Protein AF-A0A5B9QQ76-F1 (afdb_monomer_lite)

Sequence (681 aa):
MRKEQNERQLNRDRAEESALIALLTEAVGGPSPPDLSADILQQLQDTPAKDANSSDALPPYSATARTAAKPQRNMAAVLSLIAAIAAVVLVVVVLRQSPRSGDGPDVAHQDNQSAAAVDPAFQRSDEPSPIDLALADAAAAAQAAEAASLDSHTPPRPRPRSMGSAPFAASETAAPDTHNAVDVFAKPAAVEPQPAAMIAQQLQQQFDLAWQHLGVAPTDPVSDDEVAQRISQWLDMPVSAEQAGDSQAIARLLRQKQAGRQASQRLLAQLLGPAWRRIQAEPKQTLVQFVSSSFDEGRGFDALTQQLFFGSDGDAAAQASAAWLSALAGERSVPVTQQMGHALLDMDLACARCHDDPIDSQIRQQDFWALAAVFENGLQYSRNQSGEPLVQATRQADSPKGQFFELPDGRQRVALPAMPPAWLDLQPAGPSDAVSLRDLDSVTAQWQDNPRLARSLVNRVWTSVYGRPLTGAVSDPDAPPSEEHLVQLRDYLAAQTRAHDFDLAALFSWVLTAPPMHREVVLEPLSDRAAFASDEQLARAEFMHRTFAGYESAPEKLGFKGLLAMASRWNGGGTIESLPALAQPSASDVDYTPTNLPSDAERMENWLRASFPEKSAAPALPAQWLGSIDDFEQQARHLYYAAGYWKPSGKQMAAARELHASAGDPAIALKQLWWALRNSR

pLDDT: mean 73.0, std 22.73, range [27.25, 98.5]

InterPro domains:
  IPR011444 Domain of unknown function DUF1549 [PF07583] (246-377)
  IPR022655 Domain of unknown function DUF1553 [PF07587] (448-513)

Secondary structure (DSSP, 8-state):
-HHHHHHHHHHHHHHHHHHHHHHHHHHH-SS-----HHHHHHHHHHS------S--PPPPP--PPPPP-PPPP-HHHHHHHHHHHHHHHHHHHHTT-PPPP---------------------PPP----HHHHHHHHHHHHHHHHHTS------PPPPPPPPGGGSTT------------TTSSEEPPPPPPPPPHHHHHHHHHHHHHHHHHHTTPPPPPBPPHHHHHHHHHHHHTS---HHHHT-HHHHHHHHTSHHHHHHHHHHHHHHHHGGGTTTS-HHHHHHHHHHHHGGGSTT--HHHHHHHHHH--SSHHHHHHHHHHHHHHHTTSHHHHHHHHIIIII----SGGGTSS-SS-TT--HHHHHHHHHHHHHHEEEEE-TTS-EEEEE-PPPSSPPPEEEE-TTS-EEEE-S-B-GGGGT-EESSSS----B-SHHHHHHTTTT-HHHHHHHHHHHHHHHHSS-SS--TT-TTPPP--HHHHHHHHHHHHHHHHTTT-HHHHHHHHHTSGGGGBPBSS-TTSHHHHT--HHHHHHHHHHHHTTSSB--------HHHHHHHHHHHTT---TT---SS-------S------PPPHHHHHHHHHHHTS--TTS----SSGGGGG---HHHHHHHHHHHTT-SS--HHHHHHHHHHHHHHSSHHHHHHHHHHHHHHT-

Radius of gyration: 33.64 Å; chains: 1; bounding box: 95×108×81 Å

Organism: NCBI:txid980254

Foldseek 3Di:
DVVVVVVVVVVVVVVVVVVVVVVVCVVPPDDDDPDCVVVVVVVVVPDPDDDDDDDDDDDDDDDDDDDDDDDDDDVVVVVVVVVVVVVVVVVVVVVPPDDDDDDDYDDDDDDDDDDDDDDDDDDDDDDDDPVVVVVVVVVVVVVVVVPPPPDDDDPDDDDPDDPPPDPPPPDDDDDPPPPQLLPFWDFPDFDAFDDLVVLQVLLVVLLVVLCVVVVHAFFDFDQLQLLQVLVCVQQVHGGDSVQSQPLVSQLVSCLDLSSLLSLQLLLCCQLLPVLSVVQDDVLSVLSSVLSSCLSPPPRAVLVLLLLLCANDPDDSSQSNVQSNCLSQAVQALLSVLQSCCVRQQVHRLLVLCAAADPQDNVRHVLQSQLQSLQCRQQKDWDADPVRRITIHGDPGDPDRAWDWDAYPVGDIDTHAHFHDVVSQVIDGPDPDDDPTQRHPVSVSSCSFLTLSRLLSSLQSLLCSSLVGGLAHDLLALLAAPPTPSSVVSSSVSSSSCSSSNNRPSSSNSSSSSRPLSRRAQLDDLQDPCLLPPDPVSVVSNSNCSSSSSYGDDQDDADALVVLLQLLLVVLVHDDPPDDDDQDDDDDDDDDDDDDDDDDSSVSNSSNLVSPQQADPDDQDASHNVLVVPPDLLVSLQSLVVSLVNSDQDPVSSVSLVSLCVSRVDSSSSRVSSNSSSSSND

Structure (mmCIF, N/CA/C/O backbone):
data_AF-A0A5B9QQ76-F1
#
_entry.id   AF-A0A5B9QQ76-F1
#
loop_
_atom_site.group_PDB
_atom_site.id
_atom_site.type_symbol
_atom_site.label_atom_id
_atom_site.label_alt_id
_atom_site.label_comp_id
_atom_site.label_asym_id
_atom_site.label_entity_id
_atom_site.label_seq_id
_atom_site.pdbx_PDB_ins_code
_atom_site.Cartn_x
_atom_site.Cartn_y
_atom_site.Cartn_z
_atom_site.occupancy
_atom_site.B_iso_or_equiv
_atom_site.auth_seq_id
_atom_site.auth_comp_id
_atom_site.auth_asym_id
_atom_site.auth_atom_id
_atom_site.pdbx_PDB_model_num
ATOM 1 N N . MET A 1 1 ? 45.250 1.095 22.356 1.00 47.81 1 MET A N 1
ATOM 2 C CA . MET A 1 1 ? 44.818 1.108 20.938 1.00 47.81 1 MET A CA 1
ATOM 3 C C . MET A 1 1 ? 44.693 -0.275 20.296 1.00 47.81 1 MET A C 1
ATOM 5 O O . MET A 1 1 ? 43.566 -0.724 20.190 1.00 47.81 1 MET A O 1
ATOM 9 N N . ARG A 1 2 ? 45.758 -1.007 19.908 1.00 35.50 2 ARG A N 1
ATOM 10 C CA . ARG A 1 2 ? 45.590 -2.351 19.279 1.00 35.50 2 ARG A CA 1
ATOM 11 C C . ARG A 1 2 ? 44.968 -3.412 20.203 1.00 35.50 2 ARG A C 1
ATOM 13 O O . ARG A 1 2 ? 44.222 -4.262 19.742 1.00 35.50 2 ARG A O 1
ATOM 20 N N . LYS A 1 3 ? 45.254 -3.340 21.507 1.00 36.97 3 LYS A N 1
ATOM 21 C CA . LYS A 1 3 ? 44.698 -4.257 22.514 1.00 36.97 3 LYS A CA 1
ATOM 22 C C . LYS A 1 3 ? 43.208 -3.985 22.788 1.00 36.97 3 LYS A C 1
ATOM 24 O O . LYS A 1 3 ? 42.422 -4.916 22.797 1.00 36.97 3 LYS A O 1
ATOM 29 N N . GLU A 1 4 ? 42.820 -2.709 22.850 1.00 42.97 4 GLU A N 1
ATOM 30 C CA . GLU A 1 4 ? 41.412 -2.282 22.967 1.00 42.97 4 GLU A CA 1
ATOM 31 C C . GLU A 1 4 ? 40.586 -2.580 21.710 1.00 42.97 4 GLU A C 1
ATOM 33 O O . GLU A 1 4 ? 39.401 -2.866 21.820 1.00 42.97 4 GLU A O 1
ATOM 38 N N . GLN A 1 5 ? 41.180 -2.519 20.511 1.00 41.69 5 GLN A N 1
ATOM 39 C CA . GLN A 1 5 ? 40.486 -2.925 19.283 1.00 41.69 5 GLN A CA 1
ATOM 40 C C . GLN A 1 5 ? 40.216 -4.432 19.263 1.00 41.69 5 GLN A C 1
ATOM 42 O O . GLN A 1 5 ? 39.102 -4.829 18.943 1.00 41.69 5 GLN A O 1
ATOM 47 N N . ASN A 1 6 ? 41.183 -5.253 19.685 1.00 38.41 6 ASN A N 1
ATOM 48 C CA . ASN A 1 6 ? 40.977 -6.696 19.797 1.00 38.41 6 ASN A CA 1
ATOM 49 C C . ASN A 1 6 ? 39.953 -7.051 20.885 1.00 38.41 6 ASN A C 1
ATOM 51 O O . ASN A 1 6 ? 39.127 -7.923 20.661 1.00 38.41 6 ASN A O 1
ATOM 55 N N . GLU A 1 7 ? 39.958 -6.363 22.030 1.00 39.44 7 GLU A N 1
ATOM 56 C CA . GLU A 1 7 ? 38.966 -6.578 23.098 1.00 39.44 7 GLU A CA 1
ATOM 57 C C . GLU A 1 7 ? 37.549 -6.154 22.675 1.00 39.44 7 GLU A C 1
ATOM 59 O O . GLU A 1 7 ? 36.583 -6.839 23.003 1.00 39.44 7 GLU A O 1
ATOM 64 N N . ARG A 1 8 ? 37.406 -5.078 21.886 1.00 43.50 8 ARG A N 1
ATOM 65 C CA . ARG A 1 8 ? 36.111 -4.682 21.300 1.00 43.50 8 ARG A CA 1
ATOM 66 C C . ARG A 1 8 ? 35.610 -5.673 20.254 1.00 43.50 8 ARG A C 1
ATOM 68 O O . ARG A 1 8 ? 34.409 -5.898 20.182 1.00 43.50 8 ARG A O 1
ATOM 75 N N . GLN A 1 9 ? 36.510 -6.261 19.472 1.00 42.50 9 GLN A N 1
ATOM 76 C CA . GLN A 1 9 ? 36.158 -7.250 18.456 1.00 42.50 9 GLN A CA 1
ATOM 77 C C . GLN A 1 9 ? 35.769 -8.593 19.099 1.00 42.50 9 GLN A C 1
ATOM 79 O O . GLN A 1 9 ? 34.710 -9.119 18.797 1.00 42.50 9 GLN A O 1
ATOM 84 N N . LEU A 1 10 ? 36.514 -9.051 20.111 1.00 37.16 10 LEU A N 1
ATOM 85 C CA . LEU A 1 10 ? 36.170 -10.234 20.917 1.00 37.16 10 LEU A CA 1
ATOM 86 C C . LEU A 1 10 ? 34.841 -10.095 21.680 1.00 37.16 10 LEU A C 1
ATOM 88 O O . LEU A 1 10 ? 34.114 -11.074 21.833 1.00 37.16 10 LEU A O 1
ATOM 92 N N . ASN A 1 11 ? 34.515 -8.896 22.173 1.00 42.38 11 ASN A N 1
ATOM 93 C CA . ASN A 1 11 ? 33.225 -8.647 22.824 1.00 42.38 11 ASN A CA 1
ATOM 94 C C . ASN A 1 11 ? 32.063 -8.596 21.827 1.00 42.38 11 ASN A C 1
ATOM 96 O O . ASN A 1 11 ? 30.947 -8.961 22.188 1.00 42.38 11 ASN A O 1
ATOM 100 N N . ARG A 1 12 ? 32.323 -8.166 20.588 1.00 45.91 12 ARG A N 1
ATOM 101 C CA . ARG A 1 12 ? 31.336 -8.165 19.509 1.00 45.91 12 ARG A CA 1
ATOM 102 C C . ARG A 1 12 ? 31.037 -9.586 19.034 1.00 45.91 12 ARG A C 1
ATOM 104 O O . ARG A 1 12 ? 29.871 -9.951 18.982 1.00 45.91 12 ARG A O 1
ATOM 111 N N . ASP A 1 13 ? 32.066 -10.405 18.837 1.00 50.09 13 ASP A N 1
ATOM 112 C CA . ASP A 1 13 ? 31.903 -11.804 18.424 1.00 50.09 13 ASP A CA 1
ATOM 113 C C . ASP A 1 13 ? 31.118 -12.613 19.479 1.00 50.09 13 ASP A C 1
ATOM 115 O O . ASP A 1 13 ? 30.233 -13.391 19.136 1.00 50.09 13 ASP A O 1
ATOM 119 N N . ARG A 1 14 ? 31.343 -12.359 20.780 1.00 45.38 14 ARG A N 1
ATOM 120 C CA . ARG A 1 14 ? 30.547 -12.969 21.869 1.00 45.38 14 ARG A CA 1
ATOM 121 C C . ARG A 1 14 ? 29.094 -12.497 21.920 1.00 45.38 14 ARG A C 1
ATOM 123 O O . ARG A 1 14 ? 28.225 -13.263 22.336 1.00 45.38 14 ARG A O 1
ATOM 130 N N . ALA A 1 15 ? 28.830 -11.241 21.566 1.00 42.75 15 ALA A N 1
ATOM 131 C CA . ALA A 1 15 ? 27.473 -10.702 21.518 1.00 42.75 15 ALA A CA 1
ATOM 132 C C . ALA A 1 15 ? 26.695 -11.272 20.322 1.00 42.75 15 ALA A C 1
ATOM 134 O O . ALA A 1 15 ? 25.531 -11.634 20.474 1.00 42.75 15 ALA A O 1
ATOM 135 N N . GLU A 1 16 ? 27.357 -11.428 19.172 1.00 47.59 16 GLU A N 1
ATOM 136 C CA . GLU A 1 16 ? 26.807 -12.067 17.971 1.00 47.59 16 GLU A CA 1
ATOM 137 C C . GLU A 1 16 ? 26.539 -13.569 18.210 1.00 47.59 16 GLU A C 1
ATOM 139 O O . GLU A 1 16 ? 25.467 -14.067 17.872 1.00 47.59 16 GLU A O 1
ATOM 144 N N . GLU A 1 17 ? 27.444 -14.274 18.900 1.00 48.31 17 GLU A N 1
ATOM 145 C CA . GLU A 1 17 ? 27.259 -15.677 19.306 1.00 48.31 17 GLU A CA 1
ATOM 146 C C . GLU A 1 17 ? 26.104 -15.844 20.312 1.00 48.31 17 GLU A C 1
ATOM 148 O O . GLU A 1 17 ? 25.284 -16.752 20.184 1.00 48.31 17 GLU A O 1
ATOM 153 N N . SER A 1 18 ? 25.966 -14.920 21.269 1.00 49.34 18 SER A N 1
ATOM 154 C CA . SER A 1 18 ? 24.855 -14.931 22.234 1.00 49.34 18 SER A CA 1
ATOM 155 C C . SER A 1 18 ? 23.502 -14.632 21.572 1.00 49.34 18 SER A C 1
ATOM 157 O O . SER A 1 18 ? 22.494 -15.232 21.945 1.00 49.34 18 SER A O 1
ATOM 159 N N . ALA A 1 19 ? 23.475 -13.743 20.573 1.00 44.09 19 ALA A N 1
ATOM 160 C CA . ALA A 1 19 ? 22.280 -13.434 19.788 1.00 44.09 19 ALA A CA 1
ATOM 161 C C . ALA A 1 19 ? 21.855 -14.617 18.902 1.00 44.09 19 ALA A C 1
ATOM 163 O O . ALA A 1 19 ? 20.668 -14.920 18.815 1.00 44.09 19 ALA A O 1
ATOM 164 N N . LEU A 1 20 ? 22.817 -15.335 18.312 1.00 50.97 20 LEU A N 1
ATOM 165 C CA . LEU A 1 20 ? 22.553 -16.552 17.545 1.00 50.97 20 LEU A CA 1
ATOM 166 C C . LEU A 1 20 ? 21.995 -17.677 18.433 1.00 50.97 20 LEU A C 1
ATOM 168 O O . LEU A 1 20 ? 21.050 -18.357 18.043 1.00 50.97 20 LEU A O 1
ATOM 172 N N . ILE A 1 21 ? 22.530 -17.849 19.646 1.00 52.12 21 ILE A N 1
ATOM 173 C CA . ILE A 1 21 ? 22.033 -18.841 20.612 1.00 52.12 21 ILE A CA 1
ATOM 174 C C . ILE A 1 21 ? 20.613 -18.492 21.086 1.00 52.12 21 ILE A C 1
ATOM 176 O O . ILE A 1 21 ? 19.772 -19.387 21.194 1.00 52.12 21 ILE A O 1
ATOM 180 N N . ALA A 1 22 ? 20.313 -17.212 21.326 1.00 46.44 22 ALA A N 1
ATOM 181 C CA . ALA A 1 22 ? 18.967 -16.757 21.675 1.00 46.44 22 ALA A CA 1
ATOM 182 C C . ALA A 1 22 ? 17.964 -17.006 20.532 1.00 46.44 22 ALA A C 1
ATOM 184 O O . ALA A 1 22 ? 16.912 -17.593 20.771 1.00 46.44 22 ALA A O 1
ATOM 185 N N . LEU A 1 23 ? 18.344 -16.681 19.290 1.00 45.97 23 LEU A N 1
ATOM 186 C CA . LEU A 1 23 ? 17.549 -16.927 18.081 1.00 45.97 23 LEU A CA 1
ATOM 187 C C . LEU A 1 23 ? 17.249 -18.424 17.877 1.00 45.97 23 LEU A C 1
ATOM 189 O O . LEU A 1 23 ? 16.120 -18.804 17.576 1.00 45.97 23 LEU A O 1
ATOM 193 N N . LEU A 1 24 ? 18.244 -19.294 18.081 1.00 46.00 24 LEU A N 1
ATOM 194 C CA . LEU A 1 24 ? 18.082 -20.749 17.961 1.00 46.00 24 LEU A CA 1
ATOM 195 C C . LEU A 1 24 ? 17.225 -21.346 19.087 1.00 46.00 24 LEU A C 1
ATOM 197 O O . LEU A 1 24 ? 16.522 -22.331 18.871 1.00 46.00 24 LEU A O 1
ATOM 201 N N . THR A 1 25 ? 17.265 -20.748 20.278 1.00 48.12 25 THR A N 1
ATOM 202 C CA . THR A 1 25 ? 16.443 -21.167 21.424 1.00 48.12 25 THR A CA 1
ATOM 203 C C . THR A 1 25 ? 14.978 -20.756 21.239 1.00 48.12 25 THR A C 1
ATOM 205 O O . THR A 1 25 ? 14.072 -21.496 21.621 1.00 48.12 25 THR A O 1
ATOM 208 N N . GLU A 1 26 ? 14.739 -19.604 20.612 1.00 43.00 26 GLU A N 1
ATOM 209 C CA . GLU A 1 26 ? 13.407 -19.059 20.336 1.00 43.00 26 GLU A CA 1
ATOM 210 C C . GLU A 1 26 ? 12.723 -19.750 19.143 1.00 43.00 26 GLU A C 1
ATOM 212 O O . GLU A 1 26 ? 11.534 -20.056 19.208 1.00 43.00 26 GLU A O 1
ATOM 217 N N . ALA A 1 27 ? 13.476 -20.102 18.095 1.00 47.38 27 ALA A N 1
ATOM 218 C CA . ALA A 1 27 ? 12.934 -20.732 16.888 1.00 47.38 27 ALA A CA 1
ATOM 219 C C . ALA A 1 27 ? 12.437 -22.182 17.076 1.00 47.38 27 ALA A C 1
ATOM 221 O O . ALA A 1 27 ? 11.701 -22.684 16.227 1.00 47.38 27 ALA A O 1
ATOM 222 N N . VAL A 1 28 ? 12.840 -22.878 18.149 1.00 47.00 28 VAL A N 1
ATOM 223 C CA . VAL A 1 28 ? 12.596 -24.331 18.311 1.00 47.00 28 VAL A CA 1
ATOM 224 C C . VAL A 1 28 ? 11.651 -24.678 19.474 1.00 47.00 28 VAL A C 1
ATOM 226 O O . VAL A 1 28 ? 11.235 -25.826 19.589 1.00 47.00 28 VAL A O 1
ATOM 229 N N . GLY A 1 29 ? 11.236 -23.710 20.300 1.00 46.31 29 GLY A N 1
ATOM 230 C CA . GLY A 1 29 ? 10.106 -23.863 21.233 1.00 46.31 29 GLY A CA 1
ATOM 231 C C . GLY A 1 29 ? 10.110 -25.139 22.098 1.00 46.31 29 GLY A C 1
ATOM 232 O O . GLY A 1 29 ? 9.229 -25.983 21.962 1.00 46.31 29 GLY A O 1
ATOM 233 N N . GLY A 1 30 ? 11.075 -25.291 23.011 1.00 49.66 30 GLY A N 1
ATOM 234 C CA . GLY A 1 30 ? 11.144 -26.414 23.963 1.00 49.66 30 GLY A CA 1
ATOM 235 C C . GLY A 1 30 ? 12.533 -26.569 24.599 1.00 49.66 30 GLY A C 1
ATOM 236 O O . GLY A 1 30 ? 13.471 -25.945 24.106 1.00 49.66 30 GLY A O 1
ATOM 237 N N . PRO A 1 31 ? 12.700 -27.343 25.702 1.00 46.16 31 PRO A N 1
ATOM 238 C CA . PRO A 1 31 ? 13.987 -27.458 26.389 1.00 46.16 31 PRO A CA 1
ATOM 239 C C . PRO A 1 31 ? 15.041 -27.956 25.402 1.00 46.16 31 PRO A C 1
ATOM 241 O O . PRO A 1 31 ? 14.764 -28.870 24.626 1.00 46.16 31 PRO A O 1
ATOM 244 N N . SER A 1 32 ? 16.209 -27.308 25.425 1.00 49.50 32 SER A N 1
ATOM 245 C CA . SER A 1 32 ? 17.285 -27.457 24.444 1.00 49.50 32 SER A CA 1
ATOM 246 C C . SER A 1 32 ? 17.443 -28.906 23.962 1.00 49.50 32 SER A C 1
ATOM 248 O O . SER A 1 32 ? 17.581 -29.801 24.804 1.00 49.50 32 SER A O 1
ATOM 250 N N . PRO A 1 33 ? 17.442 -29.168 22.639 1.00 44.06 33 PRO A N 1
ATOM 251 C CA . PRO A 1 33 ? 17.779 -30.492 22.137 1.00 44.06 33 PRO A CA 1
ATOM 252 C C . PRO A 1 33 ? 19.185 -30.877 22.630 1.00 44.06 33 PRO A C 1
ATOM 254 O O . PRO A 1 33 ? 20.026 -29.990 22.816 1.00 44.06 33 PRO A O 1
ATOM 257 N N . PRO A 1 34 ? 19.445 -32.171 22.895 1.00 47.94 34 PRO A N 1
ATOM 258 C CA . PRO A 1 34 ? 20.742 -32.606 23.393 1.00 47.94 34 PRO A CA 1
ATOM 259 C C . PRO A 1 34 ? 21.847 -32.164 22.432 1.00 47.94 34 PRO A C 1
ATOM 261 O O . PRO A 1 34 ? 21.672 -32.197 21.216 1.00 47.94 34 PRO A O 1
ATOM 264 N N . ASP A 1 35 ? 22.978 -31.738 22.988 1.00 57.09 35 ASP A N 1
ATOM 265 C CA . ASP A 1 35 ? 24.165 -31.412 22.206 1.00 57.09 35 ASP A CA 1
ATOM 266 C C . ASP A 1 35 ? 24.702 -32.690 21.544 1.00 57.09 35 ASP A C 1
ATOM 268 O O . ASP A 1 35 ? 25.363 -33.513 22.176 1.00 57.09 35 ASP A O 1
ATOM 272 N N . LEU A 1 36 ? 24.373 -32.864 20.263 1.00 54.97 36 LEU A N 1
ATOM 273 C CA . LEU A 1 36 ? 24.793 -33.999 19.441 1.00 54.97 36 LEU A CA 1
ATOM 274 C C . LEU A 1 36 ? 26.138 -33.747 18.744 1.00 54.97 36 LEU A C 1
ATOM 276 O O . LEU A 1 36 ? 26.524 -34.520 17.870 1.00 54.97 36 LEU A O 1
ATOM 280 N N . SER A 1 37 ? 26.875 -32.688 19.100 1.00 55.84 37 SER A N 1
ATOM 281 C CA . SER A 1 37 ? 28.141 -32.340 18.437 1.00 55.84 37 SER A CA 1
ATOM 282 C C . SER A 1 37 ? 29.157 -33.484 18.490 1.00 55.84 37 SER A C 1
ATOM 284 O O . SER A 1 37 ? 29.863 -33.730 17.513 1.00 55.84 37 SER A O 1
ATOM 286 N N . ALA A 1 38 ? 29.203 -34.220 19.605 1.00 59.75 38 ALA A N 1
ATOM 287 C CA . ALA A 1 38 ? 30.070 -35.386 19.762 1.00 59.75 38 ALA A CA 1
ATOM 288 C C . ALA A 1 38 ? 29.645 -36.556 18.856 1.00 59.75 38 ALA A C 1
ATOM 290 O O . ALA A 1 38 ? 30.498 -37.147 18.196 1.00 59.75 38 ALA A O 1
ATOM 291 N N . ASP A 1 39 ? 28.342 -36.829 18.757 1.00 55.50 39 ASP A N 1
ATOM 292 C CA . ASP A 1 39 ? 27.795 -37.905 17.922 1.00 55.50 39 ASP A CA 1
ATOM 293 C C . ASP A 1 39 ? 27.959 -37.598 16.427 1.00 55.50 39 ASP A C 1
ATOM 295 O O . ASP A 1 39 ? 28.306 -38.482 15.646 1.00 55.50 39 ASP A O 1
ATOM 299 N N . ILE A 1 40 ? 27.791 -36.333 16.026 1.00 50.25 40 ILE A N 1
ATOM 300 C CA . ILE A 1 40 ? 27.992 -35.859 14.648 1.00 50.25 40 ILE A CA 1
ATOM 301 C C . ILE A 1 40 ? 29.475 -35.929 14.260 1.00 50.25 40 ILE A C 1
ATOM 303 O O . ILE A 1 40 ? 29.807 -36.376 13.160 1.00 50.25 40 ILE A O 1
ATOM 307 N N . LEU A 1 41 ? 30.382 -35.529 15.159 1.00 58.34 41 LEU A N 1
ATOM 308 C CA . LEU A 1 41 ? 31.826 -35.649 14.939 1.00 58.34 41 LEU A CA 1
ATOM 309 C C . LEU A 1 41 ? 32.265 -37.112 14.859 1.00 58.34 41 LEU A C 1
ATOM 311 O O . LEU A 1 41 ? 33.110 -37.440 14.029 1.00 58.34 41 LEU A O 1
ATOM 315 N N . GLN A 1 42 ? 31.667 -37.987 15.666 1.00 57.41 42 GLN A N 1
ATOM 316 C CA . GLN A 1 42 ? 31.920 -39.420 15.608 1.00 57.41 42 GLN A CA 1
ATOM 317 C C . GLN A 1 42 ? 31.384 -40.031 14.303 1.00 57.41 42 GLN A C 1
ATOM 319 O O . GLN A 1 42 ? 32.108 -40.763 13.641 1.00 57.41 42 GLN A O 1
ATOM 324 N N . GLN A 1 43 ? 30.191 -39.643 13.840 1.00 50.41 43 GLN A N 1
ATOM 325 C CA . GLN A 1 43 ? 29.644 -40.074 12.546 1.00 50.41 43 GLN A CA 1
ATOM 326 C C . GLN A 1 43 ? 30.495 -39.617 11.352 1.00 50.41 43 GLN A C 1
ATOM 328 O O . GLN A 1 43 ? 30.693 -40.376 10.403 1.00 50.41 43 GLN A O 1
ATOM 333 N N . LEU A 1 44 ? 31.024 -38.391 11.396 1.00 48.53 44 LEU A N 1
ATOM 334 C CA . LEU A 1 44 ? 31.934 -37.859 10.377 1.00 48.53 44 LEU A CA 1
ATOM 335 C C . LEU A 1 44 ? 33.295 -38.566 10.381 1.00 48.53 44 LEU A C 1
ATOM 337 O O . LEU A 1 44 ? 33.899 -38.724 9.322 1.00 48.53 44 LEU A O 1
ATOM 341 N N . GLN A 1 45 ? 33.768 -39.005 11.549 1.00 64.75 45 GLN A N 1
ATOM 342 C CA . GLN A 1 45 ? 35.005 -39.779 11.689 1.00 64.75 45 GLN A CA 1
ATOM 343 C C . GLN A 1 45 ? 34.823 -41.253 11.297 1.00 64.75 45 GLN A C 1
ATOM 345 O O . GLN A 1 45 ? 35.746 -41.851 10.746 1.00 64.75 45 GLN A O 1
ATOM 350 N N . ASP A 1 46 ? 33.628 -41.807 11.510 1.00 53.19 46 ASP A N 1
ATOM 351 C CA . ASP A 1 46 ? 33.280 -43.199 11.215 1.00 53.19 46 ASP A CA 1
ATOM 352 C C . ASP A 1 46 ? 32.753 -43.405 9.783 1.00 53.19 46 ASP A C 1
ATOM 354 O O . ASP A 1 46 ? 32.520 -44.543 9.375 1.00 53.19 46 ASP A O 1
ATOM 358 N N . THR A 1 47 ? 32.588 -42.338 8.986 1.00 42.91 47 THR A N 1
ATOM 359 C CA . THR A 1 47 ? 32.210 -42.444 7.568 1.00 42.91 47 THR A CA 1
ATOM 360 C C . THR A 1 47 ? 33.434 -42.862 6.738 1.00 42.91 47 THR A C 1
ATOM 362 O O . THR A 1 47 ? 34.349 -42.057 6.544 1.00 42.91 47 THR A O 1
ATOM 365 N N . PRO A 1 48 ? 33.493 -44.095 6.194 1.00 41.59 48 PRO A N 1
ATOM 366 C CA . PRO A 1 48 ? 34.615 -44.502 5.367 1.00 41.59 48 PRO A CA 1
ATOM 367 C C . PRO A 1 48 ? 34.534 -43.782 4.020 1.00 41.59 48 PRO A C 1
ATOM 369 O O . PRO A 1 48 ? 33.534 -43.886 3.307 1.00 41.59 48 PRO A O 1
ATOM 372 N N . ALA A 1 49 ? 35.602 -43.059 3.678 1.00 41.69 49 ALA A N 1
ATOM 373 C CA . ALA A 1 49 ? 35.752 -42.369 2.405 1.00 41.69 49 ALA A CA 1
ATOM 374 C C . ALA A 1 49 ? 35.514 -43.339 1.237 1.00 41.69 49 ALA A C 1
ATOM 376 O O . ALA A 1 49 ? 36.330 -44.225 0.975 1.00 41.69 49 ALA A O 1
ATOM 377 N N . LYS A 1 50 ? 34.396 -43.161 0.529 1.00 35.81 50 LYS A N 1
ATOM 378 C CA . LYS A 1 50 ? 34.175 -43.771 -0.779 1.00 35.81 50 LYS A CA 1
ATOM 379 C C . LYS A 1 50 ? 34.472 -42.741 -1.863 1.00 35.81 50 LYS A C 1
ATOM 381 O O . LYS A 1 50 ? 33.757 -41.758 -2.014 1.00 35.81 50 LYS A O 1
ATOM 386 N N . ASP A 1 51 ? 35.557 -43.037 -2.572 1.00 34.69 51 ASP A N 1
ATOM 387 C CA . ASP A 1 51 ? 35.899 -42.638 -3.935 1.00 34.69 51 ASP A CA 1
ATOM 388 C C . ASP A 1 51 ? 36.161 -41.146 -4.195 1.00 34.69 51 ASP A C 1
ATOM 390 O O . ASP A 1 51 ? 35.434 -40.450 -4.898 1.00 34.69 51 ASP A O 1
ATOM 394 N N . ALA A 1 52 ? 37.321 -40.692 -3.711 1.00 36.38 52 ALA A N 1
ATOM 395 C CA . ALA A 1 52 ? 38.024 -39.544 -4.270 1.00 36.38 52 ALA A CA 1
ATOM 396 C C . ALA A 1 52 ? 38.685 -39.942 -5.600 1.00 36.38 52 ALA A C 1
ATOM 398 O O . ALA A 1 52 ? 39.766 -40.531 -5.620 1.00 36.38 52 ALA A O 1
ATOM 399 N N . ASN A 1 53 ? 38.043 -39.603 -6.716 1.00 37.25 53 ASN A N 1
ATOM 400 C CA . ASN A 1 53 ? 38.689 -39.593 -8.024 1.00 37.25 53 ASN A CA 1
ATOM 401 C C . ASN A 1 53 ? 38.156 -38.430 -8.872 1.00 37.25 53 ASN A C 1
ATOM 403 O O . ASN A 1 53 ? 37.283 -38.622 -9.706 1.00 37.25 53 ASN A O 1
ATOM 407 N N . SER A 1 54 ? 38.698 -37.230 -8.651 1.00 34.00 54 SER A N 1
ATOM 408 C CA . SER A 1 54 ? 39.111 -36.302 -9.719 1.00 34.00 54 SER A CA 1
ATOM 409 C C . SER A 1 54 ? 39.643 -34.996 -9.120 1.00 34.00 54 SER A C 1
ATOM 411 O O . SER A 1 54 ? 38.927 -34.272 -8.439 1.00 34.00 54 SER A O 1
ATOM 413 N N . SER A 1 55 ? 40.931 -34.773 -9.377 1.00 40.09 55 SER A N 1
ATOM 414 C CA . SER A 1 55 ? 41.711 -33.529 -9.376 1.00 40.09 55 SER A CA 1
ATOM 415 C C . SER A 1 55 ? 41.001 -32.201 -9.073 1.00 40.09 55 SER A C 1
ATOM 417 O O . SER A 1 55 ? 40.190 -31.755 -9.874 1.00 40.09 55 SER A O 1
ATOM 419 N N . ASP A 1 56 ? 41.472 -31.502 -8.035 1.00 32.16 56 ASP A N 1
ATOM 420 C CA . ASP A 1 56 ? 41.993 -30.134 -8.185 1.00 32.16 56 ASP A CA 1
ATOM 421 C C . ASP A 1 56 ? 42.909 -29.772 -7.005 1.00 32.16 56 ASP A C 1
ATOM 423 O O . ASP A 1 56 ? 42.506 -29.706 -5.844 1.00 32.16 56 ASP A O 1
ATOM 427 N N . ALA A 1 57 ? 44.196 -29.597 -7.308 1.00 32.62 57 ALA A N 1
ATOM 428 C CA . ALA A 1 57 ? 45.230 -29.230 -6.351 1.00 32.62 57 ALA A CA 1
ATOM 429 C C . ALA A 1 57 ? 45.315 -27.700 -6.223 1.00 32.62 57 ALA A C 1
ATOM 431 O O . ALA A 1 57 ? 45.556 -27.000 -7.205 1.00 32.62 57 ALA A O 1
ATOM 432 N N . LEU A 1 58 ? 45.175 -27.181 -5.001 1.00 32.38 58 LEU A N 1
ATOM 433 C CA . LEU A 1 58 ? 45.449 -25.776 -4.678 1.00 32.38 58 LEU A CA 1
ATOM 434 C C . LEU A 1 58 ? 46.972 -25.504 -4.678 1.00 32.38 58 LEU A C 1
ATOM 436 O O . LEU A 1 58 ? 47.729 -26.322 -4.146 1.00 32.38 58 LEU A O 1
ATOM 440 N N . PRO A 1 59 ? 47.458 -24.370 -5.225 1.00 35.12 59 PRO A N 1
ATOM 441 C CA . PRO A 1 59 ? 48.882 -24.033 -5.215 1.00 35.12 59 PRO A CA 1
ATOM 442 C C . PRO A 1 59 ? 49.341 -23.451 -3.859 1.00 35.12 59 PRO A C 1
ATOM 444 O O . PRO A 1 59 ? 48.524 -22.932 -3.093 1.00 35.12 59 PRO A O 1
ATOM 447 N N . PRO A 1 60 ? 50.652 -23.507 -3.541 1.00 34.28 60 PRO A N 1
ATOM 448 C CA . PRO A 1 60 ? 51.165 -23.180 -2.215 1.00 34.28 60 PRO A CA 1
ATOM 449 C C . PRO A 1 60 ? 51.291 -21.670 -1.968 1.00 34.28 60 PRO A C 1
ATOM 451 O O . PRO A 1 60 ? 51.664 -20.883 -2.838 1.00 34.28 60 PRO A O 1
ATOM 454 N N . TYR A 1 61 ? 51.031 -21.292 -0.718 1.00 28.36 61 TYR A N 1
ATOM 455 C CA . TYR A 1 61 ? 51.142 -19.944 -0.167 1.00 28.36 61 TYR A CA 1
ATOM 456 C C . TYR A 1 61 ? 52.616 -19.492 -0.107 1.00 28.36 61 TYR A C 1
ATOM 458 O O . TYR A 1 61 ? 53.437 -20.142 0.541 1.00 28.36 61 TYR A O 1
ATOM 466 N N . SER A 1 62 ? 52.966 -18.364 -0.737 1.00 30.31 62 SER A N 1
ATOM 467 C CA . SER A 1 62 ? 54.279 -17.716 -0.578 1.00 30.31 62 SER A CA 1
ATOM 468 C C . SER A 1 62 ? 54.126 -16.416 0.210 1.00 30.31 62 SER A C 1
ATOM 470 O O . SER A 1 62 ? 53.457 -15.480 -0.226 1.00 30.31 62 SER A O 1
ATOM 472 N N . ALA A 1 63 ? 54.730 -16.364 1.397 1.00 31.50 63 ALA A N 1
ATOM 473 C CA . ALA A 1 63 ? 54.759 -15.183 2.247 1.00 31.50 63 ALA A CA 1
ATOM 474 C C . ALA A 1 63 ? 55.961 -14.296 1.882 1.00 31.50 63 ALA A C 1
ATOM 476 O O . ALA A 1 63 ? 57.106 -14.652 2.154 1.00 31.50 63 ALA A O 1
ATOM 477 N N . THR A 1 64 ? 55.717 -13.112 1.316 1.00 29.86 64 THR A N 1
ATOM 478 C CA . THR A 1 64 ? 56.747 -12.067 1.185 1.00 29.86 64 THR A CA 1
ATOM 479 C C . THR A 1 64 ? 56.579 -11.008 2.271 1.00 29.86 64 THR A C 1
ATOM 481 O O . THR A 1 64 ? 55.561 -10.315 2.328 1.00 29.86 64 THR A O 1
ATOM 484 N N . ALA A 1 65 ? 57.602 -10.867 3.115 1.00 32.50 65 ALA A N 1
ATOM 485 C CA . ALA A 1 65 ? 57.716 -9.833 4.137 1.00 32.50 65 ALA A CA 1
ATOM 486 C C . ALA A 1 65 ? 57.843 -8.432 3.506 1.00 32.50 65 ALA A C 1
ATOM 488 O O . ALA A 1 65 ? 58.699 -8.201 2.654 1.00 32.50 65 ALA A O 1
ATOM 489 N N . ARG A 1 66 ? 57.011 -7.475 3.942 1.00 31.92 66 ARG A N 1
ATOM 490 C CA . ARG A 1 66 ? 57.122 -6.055 3.564 1.00 31.92 66 ARG A CA 1
ATOM 491 C C . ARG A 1 66 ? 57.962 -5.292 4.590 1.00 31.92 66 ARG A C 1
ATOM 493 O O . ARG A 1 66 ? 57.571 -5.166 5.747 1.00 31.92 66 ARG A O 1
ATOM 500 N N . THR A 1 67 ? 59.083 -4.735 4.144 1.00 33.44 67 THR A N 1
ATOM 501 C CA . THR A 1 67 ? 59.877 -3.731 4.867 1.00 33.44 67 THR A CA 1
ATOM 502 C C . THR A 1 67 ? 59.189 -2.363 4.830 1.00 33.44 67 THR A C 1
ATOM 504 O O . THR A 1 67 ? 58.755 -1.912 3.771 1.00 33.44 67 THR A O 1
ATOM 507 N N . ALA A 1 68 ? 59.108 -1.689 5.979 1.00 34.44 68 ALA A N 1
ATOM 508 C CA . ALA A 1 68 ? 58.521 -0.358 6.127 1.00 34.44 68 ALA A CA 1
ATOM 509 C C . ALA A 1 68 ? 59.492 0.753 5.676 1.00 34.44 68 ALA A C 1
ATOM 511 O O . ALA A 1 68 ? 60.613 0.831 6.176 1.00 34.44 68 ALA A O 1
ATOM 512 N N . ALA A 1 69 ? 59.044 1.650 4.793 1.00 34.53 69 ALA A N 1
ATOM 513 C CA . ALA A 1 69 ? 59.744 2.892 4.451 1.00 34.53 69 ALA A CA 1
ATOM 514 C C . ALA A 1 69 ? 58.996 4.110 5.032 1.00 34.53 69 ALA A C 1
ATOM 516 O O . ALA A 1 69 ? 57.772 4.193 4.948 1.00 34.53 69 ALA A O 1
ATOM 517 N N . LYS A 1 70 ? 59.738 5.043 5.649 1.00 37.12 70 LYS A N 1
ATOM 518 C CA . LYS A 1 70 ? 59.232 6.313 6.213 1.00 37.12 70 LYS A CA 1
ATOM 519 C C . LYS A 1 70 ? 58.945 7.349 5.107 1.00 37.12 70 LYS A C 1
ATOM 521 O O . LYS A 1 70 ? 59.670 7.365 4.116 1.00 37.12 70 LYS A O 1
ATOM 526 N N . PRO A 1 71 ? 57.973 8.267 5.288 1.00 38.00 71 PRO A N 1
ATOM 527 C CA . PRO A 1 71 ? 57.632 9.260 4.273 1.00 38.00 71 PRO A CA 1
ATOM 528 C C . PRO A 1 71 ? 58.569 10.481 4.324 1.00 38.00 71 PRO A C 1
ATOM 530 O O . PRO A 1 71 ? 58.763 11.083 5.381 1.00 38.00 71 PRO A O 1
ATOM 533 N N . GLN A 1 72 ? 59.117 10.880 3.172 1.00 42.62 72 GLN A N 1
ATOM 534 C CA . GLN A 1 72 ? 59.754 12.187 2.974 1.00 42.62 72 GLN A CA 1
ATOM 535 C C . GLN A 1 72 ? 58.692 13.241 2.622 1.00 42.62 72 GLN A C 1
ATOM 537 O O . GLN A 1 72 ? 57.801 13.006 1.809 1.00 42.62 72 GLN A O 1
ATOM 542 N N . ARG A 1 73 ? 58.777 14.413 3.263 1.00 47.31 73 ARG A N 1
ATOM 543 C CA . ARG A 1 73 ? 57.885 15.562 3.049 1.00 47.31 73 ARG A CA 1
ATOM 544 C C . ARG A 1 73 ? 58.340 16.367 1.828 1.00 47.31 73 ARG A C 1
ATOM 546 O O . ARG A 1 73 ? 59.415 16.959 1.852 1.00 47.31 73 ARG A O 1
ATOM 553 N N . ASN A 1 74 ? 57.496 16.446 0.802 1.00 53.31 74 ASN A N 1
ATOM 554 C CA . ASN A 1 74 ? 57.736 17.254 -0.397 1.00 53.31 74 ASN A CA 1
ATOM 555 C C . ASN A 1 74 ? 57.426 18.738 -0.130 1.00 53.31 74 ASN A C 1
ATOM 557 O O . ASN A 1 74 ? 56.277 19.167 -0.217 1.00 53.31 74 ASN A O 1
ATOM 561 N N . MET A 1 75 ? 58.457 19.535 0.174 1.00 45.88 75 MET A N 1
ATOM 562 C CA . MET A 1 75 ? 58.347 20.989 0.405 1.00 45.88 75 MET A CA 1
ATOM 563 C C . MET A 1 75 ? 57.796 21.778 -0.796 1.00 45.88 75 MET A C 1
ATOM 565 O O . MET A 1 75 ? 57.232 22.853 -0.603 1.00 45.88 75 MET A O 1
ATOM 569 N N . ALA A 1 76 ? 57.893 21.242 -2.016 1.00 47.00 76 ALA A N 1
ATOM 570 C CA . ALA A 1 76 ? 57.371 21.892 -3.218 1.00 47.00 76 ALA A CA 1
ATOM 571 C C . ALA A 1 76 ? 55.841 22.069 -3.178 1.00 47.00 76 ALA A C 1
ATOM 573 O O . ALA A 1 76 ? 55.346 23.142 -3.501 1.00 47.00 76 ALA A O 1
ATOM 574 N N . ALA A 1 77 ? 55.097 21.073 -2.679 1.00 51.03 77 ALA A N 1
ATOM 575 C CA . ALA A 1 77 ? 53.634 21.137 -2.598 1.00 51.03 77 ALA A CA 1
ATOM 576 C C . ALA A 1 77 ? 53.137 22.177 -1.575 1.00 51.03 77 ALA A C 1
ATOM 578 O O . ALA A 1 77 ? 52.080 22.780 -1.750 1.00 51.03 77 ALA A O 1
ATOM 579 N N . VAL A 1 78 ? 53.920 22.419 -0.518 1.00 56.53 78 VAL A N 1
ATOM 580 C CA . VAL A 1 78 ? 53.596 23.417 0.512 1.00 56.53 78 VAL A CA 1
ATOM 581 C C . VAL A 1 78 ? 53.797 24.836 -0.024 1.00 56.53 78 VAL A C 1
ATOM 583 O O . VAL A 1 78 ? 52.976 25.711 0.238 1.00 56.53 78 VAL A O 1
ATOM 586 N N . LEU A 1 79 ? 54.841 25.065 -0.826 1.00 52.56 79 LEU A N 1
ATOM 587 C CA . LEU A 1 79 ? 55.091 26.371 -1.442 1.00 52.56 79 LEU A CA 1
ATOM 588 C C . LEU A 1 79 ? 54.044 26.720 -2.514 1.00 52.56 79 LEU A C 1
ATOM 590 O O . LEU A 1 79 ? 53.608 27.868 -2.580 1.00 52.56 79 LEU A O 1
ATOM 594 N N . SER A 1 80 ? 53.564 25.736 -3.284 1.00 55.16 80 SER A N 1
ATOM 595 C CA . SER A 1 80 ? 52.475 25.929 -4.256 1.00 55.16 80 SER A CA 1
ATOM 596 C C . SER A 1 80 ? 51.156 26.340 -3.592 1.00 55.16 80 SER A C 1
ATOM 598 O O . SER A 1 80 ? 50.435 27.190 -4.113 1.00 55.16 80 SER A O 1
ATOM 600 N N . LEU A 1 81 ? 50.858 25.784 -2.413 1.00 55.34 81 LEU A N 1
ATOM 601 C CA . LEU A 1 81 ? 49.650 26.115 -1.657 1.00 55.34 81 LEU A CA 1
ATOM 602 C C . LEU A 1 81 ? 49.695 27.547 -1.096 1.00 55.34 81 LEU A C 1
ATOM 604 O O . LEU A 1 81 ? 48.688 28.251 -1.114 1.00 55.34 81 LEU A O 1
ATOM 608 N N . ILE A 1 82 ? 50.869 28.008 -0.651 1.00 67.75 82 ILE A N 1
ATOM 609 C CA . ILE A 1 82 ? 51.058 29.375 -0.139 1.00 67.75 82 ILE A CA 1
ATOM 610 C C . ILE A 1 82 ? 50.868 30.412 -1.259 1.00 67.75 82 ILE A C 1
ATOM 612 O O . ILE A 1 82 ? 50.212 31.432 -1.045 1.00 67.75 82 ILE A O 1
ATOM 616 N N . ALA A 1 83 ? 51.372 30.135 -2.466 1.00 61.47 83 ALA A N 1
ATOM 617 C CA . ALA A 1 83 ? 51.199 31.020 -3.618 1.00 61.47 83 ALA A CA 1
ATOM 618 C C . ALA A 1 83 ? 49.726 31.133 -4.061 1.00 61.47 83 ALA A C 1
ATOM 620 O O . ALA A 1 83 ? 49.251 32.232 -4.353 1.00 61.47 83 ALA A O 1
ATOM 621 N N . ALA A 1 84 ? 48.978 30.024 -4.042 1.00 63.12 84 ALA A N 1
ATOM 622 C CA . ALA A 1 84 ? 47.554 30.016 -4.384 1.00 63.12 84 ALA A CA 1
ATOM 623 C C . ALA A 1 84 ? 46.707 30.829 -3.387 1.00 63.12 84 ALA A C 1
ATOM 625 O O . ALA A 1 84 ? 45.812 31.572 -3.787 1.00 63.12 84 ALA A O 1
ATOM 626 N N . ILE A 1 85 ? 47.026 30.750 -2.092 1.00 67.12 85 ILE A N 1
ATOM 627 C CA . ILE A 1 85 ? 46.329 31.518 -1.050 1.00 67.12 85 ILE A CA 1
ATOM 628 C C . ILE A 1 85 ? 46.609 33.023 -1.198 1.00 67.12 85 ILE A C 1
ATOM 630 O O . ILE A 1 85 ? 45.687 33.830 -1.073 1.00 67.12 85 ILE A O 1
ATOM 634 N N . ALA A 1 86 ? 47.844 33.415 -1.531 1.00 65.81 86 ALA A N 1
ATOM 635 C CA . ALA A 1 86 ? 48.193 34.819 -1.756 1.00 65.81 86 ALA A CA 1
ATOM 636 C C . ALA A 1 86 ? 47.429 35.438 -2.945 1.00 65.81 86 ALA A C 1
ATOM 638 O O . ALA A 1 86 ? 46.982 36.583 -2.860 1.00 65.81 86 ALA A O 1
ATOM 639 N N . ALA A 1 87 ? 47.211 34.670 -4.019 1.00 62.44 87 ALA A N 1
ATOM 640 C CA . ALA A 1 87 ? 46.449 35.118 -5.186 1.00 62.44 87 ALA A CA 1
ATOM 641 C C . ALA A 1 87 ? 44.959 35.348 -4.867 1.00 62.44 87 ALA A C 1
ATOM 643 O O . ALA A 1 87 ? 44.380 36.349 -5.289 1.00 62.44 87 ALA A O 1
ATOM 644 N N . VAL A 1 88 ? 44.347 34.471 -4.064 1.00 68.38 88 VAL A N 1
ATOM 645 C CA . VAL A 1 88 ? 42.935 34.601 -3.661 1.00 68.38 88 VAL A CA 1
ATOM 646 C C . VAL A 1 88 ? 42.719 35.816 -2.755 1.00 68.38 88 VAL A C 1
ATOM 648 O O . VAL A 1 88 ? 41.738 36.543 -2.917 1.00 68.38 88 VAL A O 1
ATOM 651 N N . VAL A 1 89 ? 43.653 36.093 -1.840 1.00 66.88 89 VAL A N 1
ATOM 652 C CA . VAL A 1 89 ? 43.573 37.272 -0.960 1.00 66.88 89 VAL A CA 1
ATOM 653 C C . VAL A 1 89 ? 43.649 38.574 -1.764 1.00 66.88 89 VAL A C 1
ATOM 655 O O . VAL A 1 89 ? 42.918 39.517 -1.460 1.00 66.88 89 VAL A O 1
ATOM 658 N N . LEU A 1 90 ? 44.457 38.622 -2.828 1.00 52.38 90 LEU A N 1
ATOM 659 C CA . LEU A 1 90 ? 44.586 39.808 -3.678 1.00 52.38 90 LEU A CA 1
ATOM 660 C C . LEU A 1 90 ? 43.275 40.137 -4.420 1.00 52.38 90 LEU A C 1
ATOM 662 O O . LEU A 1 90 ? 42.862 41.295 -4.467 1.00 52.38 90 LEU A O 1
ATOM 666 N N . VAL A 1 91 ? 42.576 39.115 -4.927 1.00 65.50 91 VAL A N 1
ATOM 667 C CA . VAL A 1 91 ? 41.284 39.266 -5.623 1.00 65.50 91 VAL A CA 1
ATOM 668 C C . VAL A 1 91 ? 40.196 39.787 -4.678 1.00 65.50 91 VAL A C 1
ATOM 670 O O . VAL A 1 91 ? 39.424 40.675 -5.040 1.00 65.50 91 VAL A O 1
ATOM 673 N N . VAL A 1 92 ? 40.166 39.305 -3.433 1.00 65.25 92 VAL A N 1
ATOM 674 C CA . VAL A 1 92 ? 39.185 39.746 -2.425 1.00 65.25 92 VAL A CA 1
ATOM 675 C C . VAL A 1 92 ? 39.412 41.202 -1.993 1.00 65.25 92 VAL A C 1
ATOM 677 O O . VAL A 1 92 ? 38.448 41.907 -1.690 1.00 65.25 92 VAL A O 1
ATOM 680 N N . VAL A 1 93 ? 40.660 41.681 -1.989 1.00 61.22 93 VAL A N 1
ATOM 681 C CA . VAL A 1 93 ? 40.981 43.082 -1.662 1.00 61.22 93 VAL A CA 1
ATOM 682 C C . VAL A 1 93 ? 40.544 44.032 -2.780 1.00 61.22 93 VAL A C 1
ATOM 684 O O . VAL A 1 93 ? 39.988 45.089 -2.484 1.00 61.22 93 VAL A O 1
ATOM 687 N N . VAL A 1 94 ? 40.712 43.641 -4.047 1.00 59.50 94 VAL A N 1
ATOM 688 C CA . VAL A 1 94 ? 40.288 44.451 -5.205 1.00 59.50 94 VAL A CA 1
ATOM 689 C C . VAL A 1 94 ? 38.761 44.543 -5.295 1.00 59.50 94 VAL A C 1
ATOM 691 O O . VAL A 1 94 ? 38.221 45.622 -5.524 1.00 59.50 94 VAL A O 1
ATOM 694 N N . LEU A 1 95 ? 38.045 43.452 -5.008 1.00 55.09 95 LEU A N 1
ATOM 695 C CA . LEU A 1 95 ? 36.575 43.426 -5.035 1.00 55.09 95 LEU A CA 1
ATOM 696 C C . LEU A 1 95 ? 35.910 44.183 -3.869 1.00 55.09 95 LEU A C 1
ATOM 698 O O . LEU A 1 95 ? 34.703 44.413 -3.896 1.00 55.09 95 LEU A O 1
ATOM 702 N N . ARG A 1 96 ? 36.672 44.594 -2.846 1.00 51.12 96 ARG A N 1
ATOM 703 C CA . ARG A 1 96 ? 36.166 45.366 -1.697 1.00 51.12 96 ARG A CA 1
ATOM 704 C C . ARG A 1 96 ? 36.278 46.888 -1.847 1.00 51.12 96 ARG A C 1
ATOM 706 O O . ARG A 1 96 ? 35.807 47.588 -0.953 1.00 51.12 96 ARG A O 1
ATOM 713 N N . GLN A 1 97 ? 36.874 47.412 -2.923 1.00 43.31 97 GLN A N 1
ATOM 714 C CA . GLN A 1 97 ? 37.176 48.849 -3.055 1.00 43.31 97 GLN A CA 1
ATOM 715 C C . GLN A 1 97 ? 36.248 49.663 -3.980 1.00 43.31 97 GLN A C 1
ATOM 717 O O . GLN A 1 97 ? 36.552 50.818 -4.268 1.00 43.31 97 GLN A O 1
ATOM 722 N N . SER A 1 98 ? 35.088 49.152 -4.402 1.00 37.62 98 SER A N 1
ATOM 723 C CA . SER A 1 98 ? 34.108 49.980 -5.133 1.00 37.62 98 SER A CA 1
ATOM 724 C C . SER A 1 98 ? 33.119 50.675 -4.170 1.00 37.62 98 SER A C 1
ATOM 726 O O . SER A 1 98 ? 32.515 49.986 -3.343 1.00 37.62 98 SER A O 1
ATOM 728 N N . PRO A 1 99 ? 32.937 52.014 -4.225 1.00 37.38 99 PRO A N 1
ATOM 729 C CA . PRO A 1 99 ? 32.117 52.742 -3.256 1.00 37.38 99 PRO A CA 1
ATOM 730 C C . PRO A 1 99 ? 30.604 52.638 -3.504 1.00 37.38 99 PRO A C 1
ATOM 732 O O . PRO A 1 99 ? 30.136 52.490 -4.631 1.00 37.38 99 PRO A O 1
ATOM 735 N N . ARG A 1 100 ? 29.865 52.753 -2.392 1.00 38.31 100 ARG A N 1
ATOM 736 C CA . ARG A 1 100 ? 28.401 52.760 -2.247 1.00 38.31 100 ARG A CA 1
ATOM 737 C C . ARG A 1 100 ? 27.737 54.048 -2.763 1.00 38.31 100 ARG A C 1
ATOM 739 O O . ARG A 1 100 ? 28.326 55.122 -2.728 1.00 38.31 100 ARG A O 1
ATOM 746 N N . SER A 1 101 ? 26.475 53.875 -3.144 1.00 43.00 101 SER A N 1
ATOM 747 C CA . SER A 1 101 ? 25.434 54.827 -3.555 1.00 43.00 101 SER A CA 1
ATOM 748 C C . SER A 1 101 ? 25.163 55.980 -2.572 1.00 43.00 101 SER A C 1
ATOM 750 O O . SER A 1 101 ? 25.369 55.820 -1.371 1.00 43.00 101 SER A O 1
ATOM 752 N N . GLY A 1 102 ? 24.589 57.082 -3.077 1.00 30.47 102 GLY A N 1
ATOM 753 C CA . GLY A 1 102 ? 23.979 58.152 -2.276 1.00 30.47 102 GLY A CA 1
ATOM 754 C C . GLY A 1 102 ? 22.740 58.770 -2.946 1.00 30.47 102 GLY A C 1
ATOM 755 O O . GLY A 1 102 ? 22.876 59.521 -3.903 1.00 30.47 102 GLY A O 1
ATOM 756 N N . ASP A 1 103 ? 21.573 58.367 -2.438 1.00 34.44 103 ASP A N 1
ATOM 757 C CA . ASP A 1 103 ? 20.320 59.089 -2.133 1.00 34.44 103 ASP A CA 1
ATOM 758 C C . ASP A 1 103 ? 19.693 60.178 -3.039 1.00 34.44 103 ASP A C 1
ATOM 760 O O . ASP A 1 103 ? 20.217 61.277 -3.191 1.00 34.44 103 ASP A O 1
ATOM 764 N N . GLY A 1 104 ? 18.413 59.932 -3.381 1.00 28.03 104 GLY A N 1
ATOM 765 C CA . GLY A 1 104 ? 17.291 60.854 -3.090 1.00 28.03 104 GLY A CA 1
ATOM 766 C C . GLY A 1 104 ? 16.656 61.648 -4.253 1.00 28.03 104 GLY A C 1
ATOM 767 O O . GLY A 1 104 ? 17.255 61.756 -5.312 1.00 28.03 104 GLY A O 1
ATOM 768 N N . PRO A 1 105 ? 15.421 62.178 -4.088 1.00 55.16 105 PRO A N 1
ATOM 769 C CA . PRO A 1 105 ? 14.234 61.610 -4.750 1.00 55.16 105 PRO A CA 1
ATOM 770 C C . PRO A 1 105 ? 13.395 62.592 -5.612 1.00 55.16 105 PRO A C 1
ATOM 772 O O . PRO A 1 105 ? 13.592 63.801 -5.562 1.00 55.16 105 PRO A O 1
ATOM 775 N N . ASP A 1 106 ? 12.371 62.024 -6.274 1.00 30.67 106 ASP A N 1
ATOM 776 C CA . ASP A 1 106 ? 11.003 62.569 -6.457 1.00 30.67 106 ASP A CA 1
ATOM 777 C C . ASP A 1 106 ? 10.535 63.113 -7.844 1.00 30.67 106 ASP A C 1
ATOM 779 O O . ASP A 1 106 ? 11.258 63.788 -8.569 1.00 30.67 106 ASP A O 1
ATOM 783 N N . VAL A 1 107 ? 9.248 62.825 -8.122 1.00 31.27 107 VAL A N 1
ATOM 784 C CA . VAL A 1 107 ? 8.249 63.479 -9.016 1.00 31.27 107 VAL A CA 1
ATOM 785 C C . VAL A 1 107 ? 8.263 63.318 -10.568 1.00 31.27 107 VAL A C 1
ATOM 787 O O . VAL A 1 107 ? 8.972 64.003 -11.290 1.00 31.27 107 VAL A O 1
ATOM 790 N N . ALA A 1 108 ? 7.284 62.515 -11.031 1.00 29.69 108 ALA A N 1
ATOM 791 C CA . ALA A 1 108 ? 6.220 62.725 -12.051 1.00 29.69 108 ALA A CA 1
ATOM 792 C C . ALA A 1 108 ? 6.441 62.979 -13.571 1.00 29.69 108 ALA A C 1
ATOM 794 O O . ALA A 1 108 ? 7.349 63.671 -14.010 1.00 29.69 108 ALA A O 1
ATOM 795 N N . HIS A 1 109 ? 5.395 62.530 -14.304 1.00 30.48 109 HIS A N 1
ATOM 796 C CA . HIS A 1 109 ? 4.940 62.858 -15.676 1.00 30.48 109 HIS A CA 1
ATOM 797 C C . HIS A 1 109 ? 5.816 62.319 -16.833 1.00 30.48 109 HIS A C 1
ATOM 799 O O . HIS A 1 109 ? 7.027 62.271 -16.722 1.00 30.48 109 HIS A O 1
ATOM 805 N N . GLN A 1 110 ? 5.323 61.868 -17.992 1.00 27.88 110 GLN A N 1
ATOM 806 C CA . GLN A 1 110 ? 4.020 61.930 -18.659 1.00 27.88 110 GLN A CA 1
ATOM 807 C C . GLN A 1 110 ? 4.037 60.958 -19.864 1.00 27.88 110 GLN A C 1
ATOM 809 O O . GLN A 1 110 ? 5.105 60.583 -20.342 1.00 27.88 110 GLN A O 1
ATOM 814 N N . ASP A 1 111 ? 2.841 60.598 -20.329 1.00 28.12 111 ASP A N 1
ATOM 815 C CA . ASP A 1 111 ? 2.418 60.186 -21.680 1.00 28.12 111 ASP A CA 1
ATOM 816 C C . ASP A 1 111 ? 3.449 60.204 -22.836 1.00 28.12 111 ASP A C 1
ATOM 818 O O . ASP A 1 111 ? 4.122 61.203 -23.069 1.00 28.12 111 ASP A O 1
ATOM 822 N N . ASN A 1 112 ? 3.427 59.193 -23.716 1.00 28.56 112 ASN A N 1
ATOM 823 C CA . ASN A 1 112 ? 2.584 59.189 -24.929 1.00 28.56 112 ASN A CA 1
ATOM 824 C C . ASN A 1 112 ? 3.124 58.239 -26.031 1.00 28.56 112 ASN A C 1
ATOM 826 O O . ASN A 1 112 ? 4.278 58.301 -26.433 1.00 28.56 112 ASN A O 1
ATOM 830 N N . GLN A 1 113 ? 2.219 57.389 -26.517 1.00 28.73 113 GLN A N 1
ATOM 831 C CA . GLN A 1 113 ? 1.960 56.957 -27.902 1.00 28.73 113 GLN A CA 1
ATOM 832 C C . GLN A 1 113 ? 3.059 56.902 -28.997 1.00 28.73 113 GLN A C 1
ATOM 834 O O . GLN A 1 113 ? 3.612 57.907 -29.423 1.00 28.73 113 GLN A O 1
ATOM 839 N N . SER A 1 114 ? 3.067 55.719 -29.633 1.00 28.94 114 SER A N 1
ATOM 840 C CA . SER A 1 114 ? 2.916 55.464 -31.082 1.00 28.94 114 SER A CA 1
ATOM 841 C C . SER A 1 114 ? 4.083 55.591 -32.077 1.00 28.94 114 SER A C 1
ATOM 843 O O . SER A 1 114 ? 4.696 56.632 -32.256 1.00 28.94 114 SER A O 1
ATOM 845 N N . ALA A 1 115 ? 4.130 54.526 -32.892 1.00 27.25 115 ALA A N 1
ATOM 846 C CA . ALA A 1 115 ? 4.354 54.471 -34.343 1.00 27.25 115 ALA A CA 1
ATOM 847 C C . ALA A 1 115 ? 5.782 54.266 -34.901 1.00 27.25 115 ALA A C 1
ATOM 849 O O . ALA A 1 115 ? 6.633 55.144 -34.908 1.00 27.25 115 ALA A O 1
ATOM 850 N N . ALA A 1 116 ? 5.941 53.055 -35.450 1.00 34.03 116 ALA A N 1
ATOM 851 C CA . ALA A 1 116 ? 6.623 52.640 -36.680 1.00 34.03 116 ALA A CA 1
ATOM 852 C C . ALA A 1 116 ? 7.455 53.661 -37.488 1.00 34.03 116 ALA A C 1
ATOM 854 O O . ALA A 1 116 ? 6.902 54.636 -37.985 1.00 34.03 116 ALA A O 1
ATOM 855 N N . ALA A 1 117 ? 8.707 53.291 -37.809 1.00 27.70 117 ALA A N 1
ATOM 856 C CA . ALA A 1 117 ? 9.296 53.403 -39.157 1.00 27.70 117 ALA A CA 1
ATOM 857 C C . ALA A 1 117 ? 10.676 52.703 -39.270 1.00 27.70 117 ALA A C 1
ATOM 859 O O . ALA A 1 117 ? 11.585 52.959 -38.492 1.00 27.70 117 ALA A O 1
ATOM 860 N N . VAL A 1 118 ? 10.754 51.807 -40.258 1.00 31.67 118 VAL A N 1
ATOM 861 C CA . VAL A 1 118 ? 11.825 51.436 -41.215 1.00 31.67 118 VAL A CA 1
ATOM 862 C C . VAL A 1 118 ? 13.289 51.920 -41.011 1.00 31.67 118 VAL A C 1
ATOM 864 O O . VAL A 1 118 ? 13.560 53.110 -40.903 1.00 31.67 118 VAL A O 1
ATOM 867 N N . ASP A 1 119 ? 14.191 50.926 -41.117 1.00 39.06 119 ASP A N 1
ATOM 868 C CA . ASP A 1 119 ? 15.664 50.850 -41.316 1.00 39.06 119 ASP A CA 1
ATOM 869 C C . ASP A 1 119 ? 16.385 51.974 -42.108 1.00 39.06 119 ASP A C 1
ATOM 871 O O . ASP A 1 119 ? 15.810 52.538 -43.044 1.00 39.06 119 ASP A O 1
ATOM 875 N N . PRO A 1 120 ? 17.693 52.238 -41.837 1.00 34.97 120 PRO A N 1
ATOM 876 C CA . PRO A 1 120 ? 18.745 51.577 -42.634 1.00 34.97 120 PRO A CA 1
ATOM 877 C C . PRO A 1 120 ? 20.082 51.245 -41.924 1.00 34.97 120 PRO A C 1
ATOM 879 O O . PRO A 1 120 ? 20.467 51.797 -40.896 1.00 34.97 120 PRO A O 1
ATOM 882 N N . ALA A 1 121 ? 20.812 50.339 -42.580 1.00 34.25 121 ALA A N 1
ATOM 883 C CA . ALA A 1 121 ? 22.143 49.822 -42.279 1.00 34.25 121 ALA A CA 1
ATOM 884 C C . ALA A 1 121 ? 23.229 50.873 -41.963 1.00 34.25 121 ALA A C 1
ATOM 886 O O . ALA A 1 121 ? 23.369 51.867 -42.673 1.00 34.25 121 ALA A O 1
ATOM 887 N N . PHE A 1 122 ? 24.101 50.545 -40.998 1.00 30.28 122 PHE A N 1
ATOM 888 C CA . PHE A 1 122 ? 25.449 51.109 -40.880 1.00 30.28 122 PHE A CA 1
ATOM 889 C C . PHE A 1 122 ? 26.488 50.025 -40.558 1.00 30.28 122 PHE A C 1
ATOM 891 O O . PHE A 1 122 ? 26.274 49.127 -39.745 1.00 30.28 122 PHE A O 1
ATOM 898 N N . GLN A 1 123 ? 27.603 50.127 -41.276 1.00 31.80 123 GLN A N 1
ATOM 899 C CA . GLN A 1 123 ? 28.752 49.229 -41.337 1.00 31.80 123 GLN A CA 1
ATOM 900 C C . GLN A 1 123 ? 29.468 49.099 -39.981 1.00 31.80 123 GLN A C 1
ATOM 902 O O . GLN A 1 123 ? 29.753 50.104 -39.334 1.00 31.80 123 GLN A O 1
ATOM 907 N N . ARG A 1 124 ? 29.818 47.867 -39.582 1.00 33.22 124 ARG A N 1
ATOM 908 C CA . ARG A 1 124 ? 30.804 47.611 -38.519 1.00 33.22 124 ARG A CA 1
ATOM 909 C C . ARG A 1 124 ? 32.201 47.576 -39.128 1.00 33.22 124 ARG A C 1
ATOM 911 O O . ARG A 1 124 ? 32.466 46.776 -40.019 1.00 33.22 124 ARG A O 1
ATOM 918 N N . SER A 1 125 ? 33.070 48.445 -38.633 1.00 34.88 125 SER A N 1
ATOM 919 C CA . SER A 1 125 ? 34.519 48.326 -38.739 1.00 34.88 125 SER A CA 1
ATOM 920 C C . SER A 1 125 ? 35.009 47.284 -37.732 1.00 34.88 125 SER A C 1
ATOM 922 O O . SER A 1 125 ? 34.785 47.442 -36.530 1.00 34.88 125 SER A O 1
ATOM 924 N N . ASP A 1 126 ? 35.657 46.237 -38.233 1.00 46.09 126 ASP A N 1
ATOM 925 C CA . ASP A 1 126 ? 36.405 45.263 -37.442 1.00 46.09 126 ASP A CA 1
ATOM 926 C C . ASP A 1 126 ? 37.737 45.886 -36.996 1.00 46.09 126 ASP A C 1
ATOM 928 O O . ASP A 1 126 ? 38.693 45.942 -37.767 1.00 46.09 126 ASP A O 1
ATOM 932 N N . GLU A 1 127 ? 37.816 46.338 -35.745 1.00 44.53 127 GLU A N 1
ATOM 933 C CA . GLU A 1 127 ? 39.091 46.426 -35.028 1.00 44.53 127 GLU A CA 1
ATOM 934 C C . GLU A 1 127 ? 38.959 45.688 -33.687 1.00 44.53 127 GLU A C 1
ATOM 936 O O . GLU A 1 127 ? 38.017 45.954 -32.932 1.00 44.53 127 GLU A O 1
ATOM 941 N N . PRO A 1 128 ? 39.864 44.738 -33.387 1.00 48.84 128 PRO A N 1
ATOM 942 C CA . PRO A 1 128 ? 39.852 44.011 -32.127 1.00 48.84 128 PRO A CA 1
ATOM 943 C C . PRO A 1 128 ? 40.187 44.950 -30.968 1.00 48.84 128 PRO A C 1
ATOM 945 O O . PRO A 1 128 ? 41.041 45.834 -31.078 1.00 48.84 128 PRO A O 1
ATOM 948 N N . SER A 1 129 ? 39.519 44.752 -29.833 1.00 52.53 129 SER A N 1
ATOM 949 C CA . SER A 1 129 ? 39.758 45.571 -28.651 1.00 52.53 129 SER A CA 1
ATOM 950 C C . SER A 1 129 ? 41.136 45.256 -28.037 1.00 52.53 129 SER A C 1
ATOM 952 O O . SER A 1 129 ? 41.670 44.159 -28.228 1.00 52.53 129 SER A O 1
ATOM 954 N N . PRO A 1 130 ? 41.712 46.158 -27.221 1.00 44.41 130 PRO A N 1
ATOM 955 C CA . PRO A 1 130 ? 42.972 45.908 -26.508 1.00 44.41 130 PRO A CA 1
ATOM 956 C C . PRO A 1 130 ? 42.952 44.652 -25.615 1.00 44.41 130 PRO A C 1
ATOM 958 O O . PRO A 1 130 ? 44.004 44.128 -25.257 1.00 44.41 130 PRO A O 1
ATOM 961 N N . ILE A 1 131 ? 41.760 44.164 -25.257 1.00 46.31 131 ILE A N 1
ATOM 962 C CA . ILE A 1 131 ? 41.558 42.958 -24.447 1.00 46.31 131 ILE A CA 1
ATOM 963 C C . ILE A 1 131 ? 41.728 41.692 -25.305 1.00 46.31 131 ILE A C 1
ATOM 965 O O . ILE A 1 131 ? 42.281 40.703 -24.825 1.00 46.31 131 ILE A O 1
ATOM 969 N N . ASP A 1 132 ? 41.348 41.742 -26.583 1.00 47.06 132 ASP A N 1
ATOM 970 C CA . ASP A 1 132 ? 41.468 40.613 -27.514 1.00 47.06 132 ASP A CA 1
ATOM 971 C C . ASP A 1 132 ? 42.933 40.353 -27.912 1.00 47.06 132 ASP A C 1
ATOM 973 O O . ASP A 1 132 ? 43.351 39.203 -28.043 1.00 47.06 132 ASP A O 1
ATOM 977 N N . LEU A 1 133 ? 43.750 41.410 -28.004 1.00 48.94 133 LEU A N 1
ATOM 978 C CA . LEU A 1 133 ? 45.200 41.308 -28.228 1.00 48.94 133 LEU A CA 1
ATOM 979 C C . LEU A 1 133 ? 45.946 40.760 -26.996 1.00 48.94 133 LEU A C 1
ATOM 981 O O . LEU A 1 133 ? 46.862 39.954 -27.137 1.00 48.94 133 LEU A O 1
ATOM 985 N N . ALA A 1 134 ? 45.508 41.113 -25.782 1.00 45.25 134 ALA A N 1
ATOM 986 C CA . ALA A 1 134 ? 46.108 40.611 -24.541 1.00 45.25 134 ALA A CA 1
ATOM 987 C C . ALA A 1 134 ? 45.804 39.121 -24.277 1.00 45.25 134 ALA A C 1
ATOM 989 O O . ALA A 1 134 ? 46.622 38.409 -23.690 1.00 45.25 134 ALA A O 1
ATOM 990 N N . LEU A 1 135 ? 44.641 38.631 -24.723 1.00 46.34 135 LEU A N 1
ATOM 991 C CA . LEU A 1 135 ? 44.257 37.219 -24.616 1.00 46.34 135 LEU A CA 1
ATOM 992 C C . LEU A 1 135 ? 45.003 36.327 -25.624 1.00 46.34 135 LEU A C 1
ATOM 994 O O . LEU A 1 135 ? 45.305 35.174 -25.308 1.00 46.34 135 LEU A O 1
ATOM 998 N N . ALA A 1 136 ? 45.358 36.860 -26.798 1.00 48.97 136 ALA A N 1
ATOM 999 C CA . ALA A 1 136 ? 46.150 36.148 -27.802 1.00 48.97 136 ALA A CA 1
ATOM 1000 C C . ALA A 1 136 ? 47.618 35.947 -27.366 1.00 48.97 136 ALA A C 1
ATOM 1002 O O . ALA A 1 136 ? 48.157 34.847 -27.512 1.00 48.97 136 ALA A O 1
ATOM 1003 N N . ASP A 1 137 ? 48.236 36.956 -26.743 1.00 45.69 137 ASP A N 1
ATOM 1004 C CA . ASP A 1 137 ? 49.616 36.867 -26.236 1.00 45.69 137 ASP A CA 1
ATOM 1005 C C . ASP A 1 137 ? 49.746 35.910 -25.033 1.00 45.69 137 ASP A C 1
ATOM 1007 O O . ASP A 1 137 ? 50.743 35.193 -24.896 1.00 45.69 137 ASP A O 1
ATOM 1011 N N . ALA A 1 138 ? 48.710 35.817 -24.191 1.00 46.88 138 ALA A N 1
ATOM 1012 C CA . ALA A 1 138 ? 48.665 34.867 -23.077 1.00 46.88 138 ALA A CA 1
ATOM 1013 C C . ALA A 1 138 ? 48.532 33.403 -23.548 1.00 46.88 138 ALA A C 1
ATOM 1015 O O . ALA A 1 138 ? 49.120 32.500 -22.946 1.00 46.88 138 ALA A O 1
ATOM 1016 N N . ALA A 1 139 ? 47.806 33.164 -24.647 1.00 44.72 139 ALA A N 1
ATOM 1017 C CA . ALA A 1 139 ? 47.656 31.837 -25.242 1.00 44.72 139 ALA A CA 1
ATOM 1018 C C . ALA A 1 139 ? 48.951 31.347 -25.925 1.00 44.72 139 ALA A C 1
ATOM 1020 O O . ALA A 1 139 ? 49.297 30.168 -25.817 1.00 44.72 139 ALA A O 1
ATOM 1021 N N . ALA A 1 140 ? 49.711 32.250 -26.557 1.00 43.03 140 ALA A N 1
ATOM 1022 C CA . ALA A 1 140 ? 50.996 31.931 -27.185 1.00 43.03 140 ALA A CA 1
ATOM 1023 C C . ALA A 1 140 ? 52.109 31.633 -26.156 1.00 43.03 140 ALA A C 1
ATOM 1025 O O . ALA A 1 140 ? 52.921 30.727 -26.359 1.00 43.03 140 ALA A O 1
ATOM 1026 N N . ALA A 1 141 ? 52.118 32.331 -25.014 1.00 42.22 141 ALA A N 1
ATOM 1027 C CA . ALA A 1 141 ? 53.079 32.090 -23.934 1.00 42.22 141 ALA A CA 1
ATOM 1028 C C . ALA A 1 141 ? 52.847 30.749 -23.203 1.00 42.22 141 ALA A C 1
ATOM 1030 O O . ALA A 1 141 ? 53.809 30.107 -22.774 1.00 42.22 141 ALA A O 1
ATOM 1031 N N . ALA A 1 142 ? 51.593 30.291 -23.103 1.00 43.31 142 ALA A N 1
ATOM 1032 C CA . ALA A 1 142 ? 51.249 29.000 -22.500 1.00 43.31 142 ALA A CA 1
ATOM 1033 C C . ALA A 1 142 ? 51.674 27.806 -23.378 1.00 43.31 142 ALA A C 1
ATOM 1035 O O . ALA A 1 142 ? 52.200 26.822 -22.860 1.00 43.31 142 ALA A O 1
ATOM 1036 N N . GLN A 1 143 ? 51.542 27.919 -24.706 1.00 45.16 143 GLN A N 1
ATOM 1037 C CA . GLN A 1 143 ? 51.968 26.872 -25.648 1.00 45.16 143 GLN A CA 1
ATOM 1038 C C . GLN A 1 143 ? 53.499 26.752 -25.769 1.00 45.16 143 GLN A C 1
ATOM 1040 O O . GLN A 1 143 ? 54.013 25.657 -25.996 1.00 45.16 143 GLN A O 1
ATOM 1045 N N . ALA A 1 144 ? 54.250 27.838 -25.551 1.00 40.38 144 ALA A N 1
ATOM 1046 C CA . ALA A 1 144 ? 55.717 27.806 -25.547 1.00 40.38 144 ALA A CA 1
ATOM 1047 C C . ALA A 1 144 ? 56.315 27.161 -24.277 1.00 40.38 144 ALA A C 1
ATOM 1049 O O . ALA A 1 144 ? 57.399 26.580 -24.334 1.00 40.38 144 ALA A O 1
ATOM 1050 N N . ALA A 1 145 ? 55.609 27.216 -23.140 1.00 39.66 145 ALA A N 1
ATOM 1051 C CA . ALA A 1 145 ? 56.044 26.591 -21.888 1.00 39.66 145 ALA A CA 1
ATOM 1052 C C . ALA A 1 145 ? 55.826 25.063 -21.871 1.00 39.66 145 ALA A C 1
ATOM 1054 O O . ALA A 1 145 ? 56.573 24.337 -21.214 1.00 39.66 145 ALA A O 1
ATOM 1055 N N . GLU A 1 146 ? 54.845 24.564 -22.629 1.00 40.94 146 GLU A N 1
ATOM 1056 C CA . GLU A 1 146 ? 54.525 23.133 -22.724 1.00 40.94 146 GLU A CA 1
ATOM 1057 C C . GLU A 1 146 ? 55.488 22.370 -23.664 1.00 40.94 146 GLU A C 1
ATOM 1059 O O . GLU A 1 146 ? 55.697 21.168 -23.506 1.00 40.94 146 GLU A O 1
ATOM 1064 N N . ALA A 1 147 ? 56.171 23.076 -24.575 1.00 39.44 147 ALA A N 1
ATOM 1065 C CA . ALA A 1 147 ? 57.123 22.499 -25.531 1.00 39.44 147 ALA A CA 1
ATOM 1066 C C . ALA A 1 147 ? 58.565 22.308 -24.998 1.00 39.44 147 ALA A C 1
ATOM 1068 O O . ALA A 1 147 ? 59.382 21.688 -25.677 1.00 39.44 147 ALA A O 1
ATOM 1069 N N . ALA A 1 148 ? 58.903 22.804 -23.798 1.00 42.00 148 ALA A N 1
ATOM 1070 C CA . ALA A 1 148 ? 60.292 22.888 -23.311 1.00 42.00 148 ALA A CA 1
ATOM 1071 C C . ALA A 1 148 ? 60.674 21.916 -22.166 1.00 42.00 148 ALA A C 1
ATOM 1073 O O . ALA A 1 148 ? 61.716 22.102 -21.542 1.00 42.00 148 ALA A O 1
ATOM 1074 N N . SER A 1 149 ? 59.881 20.875 -21.869 1.00 38.16 149 SER A N 1
ATOM 1075 C CA . SER A 1 149 ? 60.187 19.917 -20.775 1.00 38.16 149 SER A CA 1
ATOM 1076 C C . SER A 1 149 ? 60.267 18.437 -21.185 1.00 38.16 149 SER A C 1
ATOM 1078 O O . SER A 1 149 ? 60.111 17.535 -20.360 1.00 38.16 149 SER A O 1
ATOM 1080 N N . LEU A 1 150 ? 60.583 18.167 -22.452 1.00 42.09 150 LEU A N 1
ATOM 1081 C CA . LEU A 1 150 ? 60.968 16.837 -22.929 1.00 42.09 150 LEU A CA 1
ATOM 1082 C C . LEU A 1 150 ? 62.481 16.646 -22.769 1.00 42.09 150 LEU A C 1
ATOM 1084 O O . LEU A 1 150 ? 63.223 17.014 -23.666 1.00 42.09 150 LEU A O 1
ATOM 1088 N N . ASP A 1 151 ? 62.920 16.102 -21.629 1.00 42.47 151 ASP A N 1
ATOM 1089 C CA . ASP A 1 151 ? 64.091 15.208 -21.539 1.00 42.47 151 ASP A CA 1
ATOM 1090 C C . ASP A 1 151 ? 64.305 14.701 -20.099 1.00 42.47 151 ASP A C 1
ATOM 1092 O O . ASP A 1 151 ? 64.852 15.386 -19.238 1.00 42.47 151 ASP A O 1
ATOM 1096 N N . SER A 1 152 ? 63.880 13.465 -19.817 1.00 37.62 152 SER A N 1
ATOM 1097 C CA . SER A 1 152 ? 64.590 12.545 -18.908 1.00 37.62 152 SER A CA 1
ATOM 1098 C C . SER A 1 152 ? 63.993 11.132 -18.966 1.00 37.62 152 SER A C 1
ATOM 1100 O O . SER A 1 152 ? 62.783 10.918 -19.049 1.00 37.62 152 SER A O 1
ATOM 1102 N N . HIS A 1 153 ? 64.885 10.143 -18.987 1.00 44.59 153 HIS A N 1
ATOM 1103 C CA . HIS A 1 153 ? 64.608 8.723 -19.194 1.00 44.59 153 HIS A CA 1
ATOM 1104 C C . HIS A 1 153 ? 63.586 8.132 -18.209 1.00 44.59 153 HIS A C 1
ATOM 1106 O O . HIS A 1 153 ? 63.797 8.127 -16.999 1.00 44.59 153 HIS A O 1
ATOM 1112 N N . THR A 1 154 ? 62.519 7.539 -18.751 1.00 36.06 154 THR A N 1
ATOM 1113 C CA . THR A 1 154 ? 61.513 6.757 -18.012 1.00 36.06 154 THR A CA 1
ATOM 1114 C C . THR A 1 154 ? 61.438 5.349 -18.631 1.00 36.06 154 THR A C 1
ATOM 1116 O O . THR A 1 154 ? 61.424 5.249 -19.860 1.00 36.06 154 THR A O 1
ATOM 1119 N N . PRO A 1 155 ? 61.415 4.251 -17.845 1.00 37.72 155 PRO A N 1
ATOM 1120 C CA . PRO A 1 155 ? 61.337 2.884 -18.378 1.00 37.72 155 PRO A CA 1
ATOM 1121 C C . PRO A 1 155 ? 60.004 2.653 -19.120 1.00 37.72 155 PRO A C 1
ATOM 1123 O O . PRO A 1 155 ? 59.043 3.396 -18.893 1.00 37.72 155 PRO A O 1
ATOM 1126 N N . PRO A 1 156 ? 59.910 1.654 -20.022 1.00 37.16 156 PRO A N 1
ATOM 1127 C CA . PRO A 1 156 ? 58.781 1.547 -20.942 1.00 37.16 156 PRO A CA 1
ATOM 1128 C C . PRO A 1 156 ? 57.455 1.356 -20.193 1.00 37.16 156 PRO A C 1
ATOM 1130 O O . PRO A 1 156 ? 57.321 0.471 -19.347 1.00 37.16 156 PRO A O 1
ATOM 1133 N N . ARG A 1 157 ? 56.456 2.183 -20.535 1.00 40.19 157 ARG A N 1
ATOM 1134 C CA . ARG A 1 157 ? 55.070 2.035 -20.064 1.00 40.19 157 ARG A CA 1
ATOM 1135 C C . ARG A 1 157 ? 54.518 0.671 -20.508 1.00 40.19 157 ARG A C 1
ATOM 1137 O O . ARG A 1 157 ? 54.642 0.336 -21.690 1.00 40.19 157 ARG A O 1
ATOM 1144 N N . PRO A 1 158 ? 53.865 -0.105 -19.626 1.00 38.44 158 PRO A N 1
ATOM 1145 C CA . PRO A 1 158 ? 53.163 -1.304 -20.052 1.00 38.44 158 PRO A CA 1
ATOM 1146 C C . PRO A 1 158 ? 51.968 -0.901 -20.928 1.00 38.44 158 PRO A C 1
ATOM 1148 O O . PRO A 1 158 ? 51.259 0.061 -20.628 1.00 38.44 158 PRO A O 1
ATOM 1151 N N . ARG A 1 159 ? 51.758 -1.626 -22.032 1.00 43.53 159 ARG A N 1
ATOM 1152 C CA . ARG A 1 159 ? 50.592 -1.458 -22.916 1.00 43.53 159 ARG A CA 1
ATOM 1153 C C . ARG A 1 159 ? 49.290 -1.594 -22.105 1.00 43.53 159 ARG A C 1
ATOM 1155 O O . ARG A 1 159 ? 49.263 -2.421 -21.188 1.00 43.53 159 ARG A O 1
ATOM 1162 N N . PRO A 1 160 ? 48.213 -0.855 -22.437 1.00 41.03 160 PRO A N 1
ATOM 1163 C CA . PRO A 1 160 ? 46.921 -1.067 -21.797 1.00 41.03 160 PRO A CA 1
ATOM 1164 C C . PRO A 1 160 ? 46.489 -2.513 -22.054 1.00 41.03 160 PRO A C 1
ATOM 1166 O O . PRO A 1 160 ? 46.392 -2.955 -23.199 1.00 41.03 160 PRO A O 1
ATOM 1169 N N . ARG A 1 161 ? 46.302 -3.282 -20.980 1.00 38.47 161 ARG A N 1
ATOM 1170 C CA . ARG A 1 161 ? 45.749 -4.632 -21.077 1.00 38.47 161 ARG A CA 1
ATOM 1171 C C . ARG A 1 161 ? 44.276 -4.495 -21.449 1.00 38.47 161 ARG A C 1
ATOM 1173 O O . ARG A 1 161 ? 43.520 -3.866 -20.716 1.00 38.47 161 ARG A O 1
ATOM 1180 N N . SER A 1 162 ? 43.884 -5.059 -22.590 1.00 45.16 162 SER A N 1
ATOM 1181 C CA . SER A 1 162 ? 42.468 -5.288 -22.890 1.00 45.16 162 SER A CA 1
ATOM 1182 C C . SER A 1 162 ? 41.860 -6.193 -21.808 1.00 45.16 162 SER A C 1
ATOM 1184 O O . SER A 1 162 ? 42.573 -7.008 -21.216 1.00 45.16 162 SER A O 1
ATOM 1186 N N . MET A 1 163 ? 40.557 -6.062 -21.544 1.00 44.00 163 MET A N 1
ATOM 1187 C CA . MET A 1 163 ? 39.845 -6.817 -20.497 1.00 44.00 163 MET A CA 1
ATOM 1188 C C . MET A 1 163 ? 39.851 -8.350 -20.676 1.00 44.00 163 MET A C 1
ATOM 1190 O O . MET A 1 163 ? 39.321 -9.056 -19.828 1.00 44.00 163 MET A O 1
ATOM 1194 N N . GLY A 1 164 ? 40.485 -8.889 -21.721 1.00 39.94 164 GLY A N 1
ATOM 1195 C CA . GLY A 1 164 ? 40.588 -10.331 -21.962 1.00 39.94 164 GLY A CA 1
ATOM 1196 C C . GLY A 1 164 ? 41.628 -11.079 -21.117 1.00 39.94 164 GLY A C 1
ATOM 1197 O O . GLY A 1 164 ? 41.821 -12.266 -21.339 1.00 39.94 164 GLY A O 1
ATOM 1198 N N . SER A 1 165 ? 42.341 -10.429 -20.185 1.00 37.94 165 SER A N 1
ATOM 1199 C CA . SER A 1 165 ? 43.413 -11.089 -19.411 1.00 37.94 165 SER A CA 1
ATOM 1200 C C . SER A 1 165 ? 43.325 -10.914 -17.888 1.00 37.94 165 SER A C 1
ATOM 1202 O O . SER A 1 165 ? 44.349 -10.995 -17.206 1.00 37.94 165 SER A O 1
ATOM 1204 N N . ALA A 1 166 ? 42.143 -10.626 -17.340 1.00 39.16 166 ALA A N 1
ATOM 1205 C CA . ALA A 1 166 ? 41.902 -10.728 -15.899 1.00 39.16 166 ALA A CA 1
ATOM 1206 C C . ALA A 1 166 ? 41.495 -12.175 -15.546 1.00 39.16 166 ALA A C 1
ATOM 1208 O O . ALA A 1 166 ? 40.714 -12.760 -16.292 1.00 39.16 166 ALA A O 1
ATOM 1209 N N . PRO A 1 167 ? 41.939 -12.754 -14.412 1.00 37.84 167 PRO A N 1
ATOM 1210 C CA . PRO A 1 167 ? 41.607 -14.133 -14.018 1.00 37.84 167 PRO A CA 1
ATOM 1211 C C . PRO A 1 167 ? 40.135 -14.326 -13.590 1.00 37.84 167 PRO A C 1
ATOM 1213 O O . PRO A 1 167 ? 39.778 -15.380 -13.083 1.00 37.84 167 PRO A O 1
ATOM 1216 N N . PHE A 1 168 ? 39.291 -13.312 -13.804 1.00 46.34 168 PHE A N 1
ATOM 1217 C CA . PHE A 1 168 ? 37.841 -13.327 -13.590 1.00 46.34 168 PHE A CA 1
ATOM 1218 C C . PHE A 1 168 ? 37.070 -12.942 -14.864 1.00 46.34 168 PHE A C 1
ATOM 1220 O O . PHE A 1 168 ? 35.915 -12.534 -14.778 1.00 46.34 168 PHE A O 1
ATOM 1227 N N . ALA A 1 169 ? 37.711 -12.992 -16.040 1.00 32.66 169 ALA A N 1
ATOM 1228 C CA . ALA A 1 169 ? 37.000 -12.837 -17.302 1.00 32.66 169 ALA A CA 1
ATOM 1229 C C . ALA A 1 169 ? 35.931 -13.934 -17.379 1.00 32.66 169 ALA A C 1
ATOM 1231 O O . ALA A 1 169 ? 36.255 -15.121 -17.358 1.00 32.66 169 ALA A O 1
ATOM 1232 N N . ALA A 1 170 ? 34.666 -13.512 -17.388 1.00 38.16 170 ALA A N 1
ATOM 1233 C CA . ALA A 1 170 ? 33.528 -14.391 -17.579 1.00 38.16 170 ALA A CA 1
ATOM 1234 C C . ALA A 1 170 ? 33.767 -15.250 -18.824 1.00 38.16 170 ALA A C 1
ATOM 1236 O O . ALA A 1 170 ? 34.187 -14.727 -19.861 1.00 38.16 170 ALA A O 1
ATOM 1237 N N . SER A 1 171 ? 33.529 -16.556 -18.699 1.00 34.38 171 SER A N 1
ATOM 1238 C CA . SER A 1 171 ? 33.477 -17.462 -19.841 1.00 34.38 171 SER A CA 1
ATOM 1239 C C . SER A 1 171 ? 32.614 -16.855 -20.943 1.00 34.38 171 SER A C 1
ATOM 1241 O O . SER A 1 171 ? 31.601 -16.212 -20.664 1.00 34.38 171 SER A O 1
ATOM 1243 N N . GLU A 1 172 ? 33.089 -17.031 -22.174 1.00 34.06 172 GLU A N 1
ATOM 1244 C CA . GLU A 1 172 ? 32.529 -16.497 -23.409 1.00 34.06 172 GLU A CA 1
ATOM 1245 C C . GLU A 1 172 ? 30.999 -16.458 -23.396 1.00 34.06 172 GLU A C 1
ATOM 1247 O O . GLU A 1 172 ? 30.314 -17.460 -23.198 1.00 34.06 172 GLU A O 1
ATOM 1252 N N . THR A 1 173 ? 30.484 -15.254 -23.621 1.00 38.53 173 THR A N 1
ATOM 1253 C CA . THR A 1 173 ? 29.086 -14.963 -23.905 1.00 38.53 173 THR A CA 1
ATOM 1254 C C . THR A 1 173 ? 28.583 -15.869 -25.022 1.00 38.53 173 THR A C 1
ATOM 1256 O O . THR A 1 173 ? 28.998 -15.720 -26.175 1.00 38.53 173 THR A O 1
ATOM 1259 N N . ALA A 1 174 ? 27.648 -16.760 -24.692 1.00 33.12 174 ALA A N 1
ATOM 1260 C CA . ALA A 1 174 ? 26.704 -17.265 -25.674 1.00 33.12 174 ALA A CA 1
ATOM 1261 C C . ALA A 1 174 ? 25.966 -16.069 -26.303 1.00 33.12 174 ALA A C 1
ATOM 1263 O O . ALA A 1 174 ? 25.703 -15.063 -25.636 1.00 33.12 174 ALA A O 1
ATOM 1264 N N . ALA A 1 175 ? 25.706 -16.164 -27.606 1.00 31.05 175 ALA A N 1
ATOM 1265 C CA . ALA A 1 175 ? 24.985 -15.160 -28.377 1.00 31.05 175 ALA A CA 1
ATOM 1266 C C . ALA A 1 175 ? 23.629 -14.820 -27.721 1.00 31.05 175 ALA A C 1
ATOM 1268 O O . ALA A 1 175 ? 23.070 -15.665 -27.021 1.00 31.05 175 ALA A O 1
ATOM 1269 N N . PRO A 1 176 ? 23.088 -13.604 -27.925 1.00 35.50 176 PRO A N 1
ATOM 1270 C CA . PRO A 1 176 ? 21.778 -13.253 -27.403 1.00 35.50 176 PRO A CA 1
ATOM 1271 C C . PRO A 1 176 ? 20.726 -14.079 -28.143 1.00 35.50 176 PRO A C 1
ATOM 1273 O O . PRO A 1 176 ? 20.316 -13.738 -29.253 1.00 35.50 176 PRO A O 1
ATOM 1276 N N . ASP A 1 177 ? 20.301 -15.179 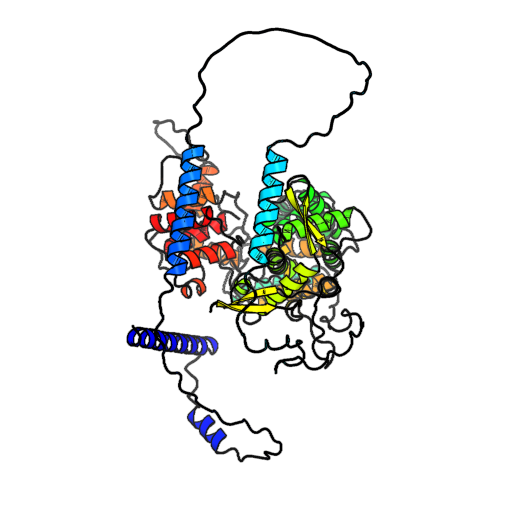-27.529 1.00 34.84 177 ASP A N 1
ATOM 1277 C CA . ASP A 1 177 ? 19.095 -15.872 -27.944 1.00 34.84 177 ASP A CA 1
ATOM 1278 C C . ASP A 1 177 ? 17.922 -14.919 -27.710 1.00 34.84 177 ASP A C 1
ATOM 1280 O O . ASP A 1 177 ? 17.545 -14.593 -26.586 1.00 34.84 177 ASP A O 1
ATOM 1284 N N . THR A 1 178 ? 17.354 -14.441 -28.812 1.00 34.41 178 THR A N 1
ATOM 1285 C CA . THR A 1 178 ? 16.164 -13.581 -28.876 1.00 34.41 178 THR A CA 1
ATOM 1286 C C . THR A 1 178 ? 14.882 -14.389 -28.653 1.00 34.41 178 THR A C 1
ATOM 1288 O O . THR A 1 178 ? 13.847 -14.135 -29.268 1.00 34.41 178 THR A O 1
ATOM 1291 N N . HIS A 1 179 ? 14.930 -15.380 -27.762 1.00 37.72 179 HIS A N 1
ATOM 1292 C CA . HIS A 1 179 ? 13.725 -16.022 -27.264 1.00 37.72 179 HIS A CA 1
ATOM 1293 C C . HIS A 1 179 ? 13.045 -15.057 -26.293 1.00 37.72 179 HIS A C 1
ATOM 1295 O O . HIS A 1 179 ? 13.632 -14.662 -25.288 1.00 37.72 179 HIS A O 1
ATOM 1301 N N . ASN A 1 180 ? 11.824 -14.636 -26.635 1.00 42.88 180 ASN A N 1
ATOM 1302 C CA . ASN A 1 180 ? 10.990 -13.753 -25.826 1.00 42.88 180 ASN A CA 1
ATOM 1303 C C . ASN A 1 180 ? 11.050 -14.168 -24.346 1.00 42.88 180 ASN A C 1
ATOM 1305 O O . ASN A 1 180 ? 10.585 -15.245 -23.979 1.00 42.88 180 ASN A O 1
ATOM 1309 N N . ALA A 1 181 ? 11.579 -13.289 -23.488 1.00 47.12 181 ALA A N 1
ATOM 1310 C CA . ALA A 1 181 ? 11.707 -13.495 -22.039 1.00 47.12 181 ALA A CA 1
ATOM 1311 C C . ALA A 1 181 ? 10.363 -13.754 -21.313 1.00 47.12 181 ALA A C 1
ATOM 1313 O O . ALA A 1 181 ? 10.341 -14.016 -20.112 1.00 47.12 181 ALA A O 1
ATOM 1314 N N . VAL A 1 182 ? 9.241 -13.683 -22.034 1.00 49.56 182 VAL A N 1
ATOM 1315 C CA . VAL A 1 182 ? 7.880 -13.926 -21.545 1.00 49.56 182 VAL A CA 1
ATOM 1316 C C . VAL A 1 182 ? 7.606 -15.422 -21.314 1.00 49.56 182 VAL A C 1
ATOM 1318 O O . VAL A 1 182 ? 6.878 -15.748 -20.384 1.00 49.56 182 VAL A O 1
ATOM 1321 N N . ASP A 1 183 ? 8.245 -16.332 -22.063 1.00 51.41 183 ASP A N 1
ATOM 1322 C CA . ASP A 1 183 ? 7.916 -17.775 -22.044 1.00 51.41 183 ASP A CA 1
ATOM 1323 C C . ASP A 1 183 ? 8.783 -18.623 -21.087 1.00 51.41 183 ASP A C 1
ATOM 1325 O O . ASP A 1 183 ? 8.667 -19.848 -21.044 1.00 51.41 183 ASP A O 1
ATOM 1329 N N . VAL A 1 184 ? 9.677 -17.997 -20.314 1.00 66.31 184 VAL A N 1
ATOM 1330 C CA . VAL A 1 184 ? 10.687 -18.707 -19.496 1.00 66.31 184 VAL A CA 1
ATOM 1331 C C . VAL A 1 184 ? 10.257 -18.878 -18.032 1.00 66.31 184 VAL A C 1
ATOM 1333 O O . VAL A 1 184 ? 10.809 -19.706 -17.301 1.00 66.31 184 VAL A O 1
ATOM 1336 N N . PHE A 1 185 ? 9.240 -18.131 -17.602 1.00 75.44 185 PHE A N 1
ATOM 1337 C CA . PHE A 1 185 ? 8.735 -18.144 -16.235 1.00 75.44 185 PHE A CA 1
ATOM 1338 C C . PHE A 1 185 ? 7.312 -18.686 -16.171 1.00 75.44 185 PHE A C 1
ATOM 1340 O O . PHE A 1 185 ? 6.404 -18.174 -16.822 1.00 75.44 185 PHE A O 1
ATOM 1347 N N . ALA A 1 186 ? 7.110 -19.704 -15.340 1.00 76.19 186 ALA A N 1
ATOM 1348 C CA . ALA A 1 186 ? 5.789 -20.220 -15.040 1.00 76.19 186 ALA A CA 1
ATOM 1349 C C . ALA A 1 186 ? 5.150 -19.387 -13.920 1.00 76.19 186 ALA A C 1
ATOM 1351 O O . ALA A 1 186 ? 5.741 -19.182 -12.854 1.00 76.19 186 ALA A O 1
ATOM 1352 N N . LYS A 1 187 ? 3.917 -18.939 -14.162 1.00 83.88 187 LYS A N 1
ATOM 1353 C CA . LYS A 1 187 ? 3.037 -18.363 -13.139 1.00 83.88 187 LYS A CA 1
ATOM 1354 C C . LYS A 1 187 ? 2.198 -19.489 -12.526 1.00 83.88 187 LYS A C 1
ATOM 1356 O O . LYS A 1 187 ? 1.854 -20.435 -13.240 1.00 83.88 187 LYS A O 1
ATOM 1361 N N . PRO A 1 188 ? 1.846 -19.422 -11.229 1.00 83.12 188 PRO A N 1
ATOM 1362 C CA . PRO A 1 188 ? 0.898 -20.360 -10.641 1.00 83.12 188 PRO A CA 1
ATOM 1363 C C . PRO A 1 188 ? -0.397 -20.368 -11.452 1.00 83.12 188 PRO A C 1
ATOM 1365 O O . PRO A 1 188 ? -0.880 -19.297 -11.826 1.00 83.12 188 PRO A O 1
ATOM 1368 N N . ALA A 1 189 ? -0.962 -21.548 -11.707 1.00 82.94 189 ALA A N 1
ATOM 1369 C CA . ALA A 1 189 ? -2.192 -21.672 -12.482 1.00 82.94 189 ALA A CA 1
ATOM 1370 C C . ALA A 1 189 ? -3.306 -20.785 -11.899 1.00 82.94 189 ALA A C 1
ATOM 1372 O O . ALA A 1 189 ? -3.455 -20.685 -10.676 1.00 82.94 189 ALA A O 1
ATOM 1373 N N . ALA A 1 190 ? -4.063 -20.127 -12.778 1.00 83.31 190 ALA A N 1
ATOM 1374 C CA . ALA A 1 190 ? -5.262 -19.411 -12.372 1.00 83.31 190 ALA A CA 1
ATOM 1375 C C . ALA A 1 190 ? -6.272 -20.403 -11.777 1.00 83.31 190 ALA A C 1
ATOM 1377 O O . ALA A 1 190 ? -6.426 -21.526 -12.264 1.00 83.31 190 ALA A O 1
ATOM 1378 N N . VAL A 1 191 ? -6.931 -19.991 -10.698 1.00 94.06 191 VAL A N 1
ATOM 1379 C CA . VAL A 1 191 ? -8.038 -20.745 -10.101 1.00 94.06 191 VAL A CA 1
ATOM 1380 C C . VAL A 1 191 ? -9.335 -20.413 -10.832 1.00 94.06 191 VAL A C 1
ATOM 1382 O O . VAL A 1 191 ? -9.424 -19.384 -11.499 1.00 94.06 191 VAL A O 1
ATOM 1385 N N . GLU A 1 192 ? -10.359 -21.255 -10.696 1.00 95.19 192 GLU A N 1
ATOM 1386 C CA . GLU A 1 192 ? -11.685 -20.899 -11.205 1.00 95.19 192 GLU A CA 1
ATOM 1387 C C . GLU A 1 192 ? -12.256 -19.693 -10.431 1.00 95.19 192 GLU A C 1
ATOM 1389 O O . GLU A 1 192 ? -12.148 -19.650 -9.193 1.00 95.19 192 GLU A O 1
ATOM 1394 N N . PRO A 1 193 ? -12.868 -18.715 -11.129 1.00 96.44 193 PRO A N 1
ATOM 1395 C CA . PRO A 1 193 ? -13.506 -17.579 -10.480 1.00 96.44 193 PRO A CA 1
ATOM 1396 C C . PRO A 1 193 ? -14.700 -18.057 -9.659 1.00 96.44 193 PRO A C 1
ATOM 1398 O O . PRO A 1 193 ? -15.634 -18.672 -10.176 1.00 96.44 193 PRO A O 1
ATOM 1401 N N . GLN A 1 194 ? -14.683 -17.763 -8.362 1.00 97.62 194 GLN A N 1
ATOM 1402 C CA . GLN A 1 194 ? -15.769 -18.133 -7.465 1.00 97.62 194 GLN A CA 1
ATOM 1403 C C . GLN A 1 194 ? -16.869 -17.063 -7.448 1.00 97.62 194 GLN A C 1
ATOM 1405 O O . GLN A 1 194 ? -16.582 -15.869 -7.599 1.00 97.62 194 GLN A O 1
ATOM 1410 N N . PRO A 1 195 ? -18.139 -17.457 -7.229 1.00 96.81 195 PRO A N 1
ATOM 1411 C CA . PRO A 1 195 ? -19.223 -16.510 -7.010 1.00 96.81 195 PRO A CA 1
ATOM 1412 C C . PRO A 1 195 ? -18.981 -15.646 -5.770 1.00 96.81 195 PRO A C 1
ATOM 1414 O O . PRO A 1 195 ? -18.460 -16.117 -4.759 1.00 96.81 195 PRO A O 1
ATOM 1417 N N . ALA A 1 196 ? -19.467 -14.405 -5.807 1.00 94.50 196 ALA A N 1
ATOM 1418 C CA . ALA A 1 196 ? -19.279 -13.434 -4.729 1.00 94.50 196 ALA A CA 1
ATOM 1419 C C . ALA A 1 196 ? -19.745 -13.935 -3.342 1.00 94.50 196 ALA A C 1
ATOM 1421 O O . ALA A 1 196 ? -19.110 -13.642 -2.334 1.00 94.50 196 ALA A O 1
ATOM 1422 N N . ALA A 1 197 ? -20.798 -14.760 -3.288 1.00 95.31 197 ALA A N 1
ATOM 1423 C CA . ALA A 1 197 ? -21.275 -15.374 -2.047 1.00 95.31 197 ALA A CA 1
ATOM 1424 C C . ALA A 1 197 ? -20.254 -16.340 -1.410 1.00 95.31 197 ALA A C 1
ATOM 1426 O O . ALA A 1 197 ? -20.128 -16.379 -0.189 1.00 95.31 197 ALA A O 1
ATOM 1427 N N . MET A 1 198 ? -19.498 -17.092 -2.219 1.00 97.56 198 MET A N 1
ATOM 1428 C CA . MET A 1 198 ? -18.442 -17.979 -1.710 1.00 97.56 198 MET A CA 1
ATOM 1429 C C . MET A 1 198 ? -17.244 -17.181 -1.198 1.00 97.56 198 MET A C 1
ATOM 1431 O O . MET A 1 198 ? -16.690 -17.511 -0.154 1.00 97.56 198 MET A O 1
ATOM 1435 N N . ILE A 1 199 ? -16.890 -16.095 -1.888 1.00 98.06 199 ILE A N 1
ATOM 1436 C CA . ILE A 1 199 ? -15.825 -15.184 -1.453 1.00 98.06 199 ILE A CA 1
ATOM 1437 C C . ILE A 1 199 ? -16.192 -14.540 -0.109 1.00 98.06 199 ILE A C 1
ATOM 1439 O O . ILE A 1 199 ? -15.366 -14.510 0.802 1.00 98.06 199 ILE A O 1
ATOM 1443 N N . ALA A 1 200 ? -17.444 -14.097 0.054 1.00 96.69 200 ALA A N 1
ATOM 1444 C CA . ALA A 1 200 ? -17.953 -13.572 1.321 1.00 96.69 200 ALA A CA 1
ATOM 1445 C C . ALA A 1 200 ? -17.913 -14.620 2.450 1.00 96.69 200 ALA A C 1
ATOM 1447 O O . ALA A 1 200 ? -17.501 -14.309 3.567 1.00 96.69 200 ALA A O 1
ATOM 1448 N N . GLN A 1 201 ? -18.270 -15.876 2.158 1.00 97.62 201 GLN A N 1
ATOM 1449 C CA . GLN A 1 201 ? -18.160 -16.973 3.123 1.00 97.62 201 GLN A CA 1
ATOM 1450 C C . GLN A 1 201 ? -16.704 -17.225 3.538 1.00 97.62 201 GLN A C 1
ATOM 1452 O O . GLN A 1 201 ? -16.432 -17.398 4.725 1.00 97.62 201 GLN A O 1
ATOM 1457 N N . GLN A 1 202 ? -15.769 -17.216 2.584 1.00 98.12 202 GLN A N 1
ATOM 1458 C CA . GLN A 1 202 ? -14.348 -17.406 2.868 1.00 98.12 202 GLN A CA 1
ATOM 1459 C C . GLN A 1 202 ? -13.782 -16.260 3.716 1.00 98.12 202 GLN A C 1
ATOM 1461 O O . GLN A 1 202 ? -13.033 -16.514 4.656 1.00 98.12 202 GLN A O 1
ATOM 1466 N N . LEU A 1 203 ? -14.160 -15.011 3.416 1.00 98.00 203 LEU A N 1
ATOM 1467 C CA . LEU A 1 203 ? -13.828 -13.841 4.232 1.00 98.00 203 LEU A CA 1
ATOM 1468 C C . LEU A 1 203 ? -14.285 -14.041 5.680 1.00 98.00 203 LEU A C 1
ATOM 1470 O O . LEU A 1 203 ? -13.470 -13.945 6.594 1.00 98.00 203 LEU A O 1
ATOM 1474 N N . GLN A 1 204 ? -15.564 -14.369 5.881 1.00 97.62 204 GLN A N 1
ATOM 1475 C CA . GLN A 1 204 ? -16.129 -14.607 7.209 1.00 97.62 204 GLN A CA 1
ATOM 1476 C C . GLN A 1 204 ? -15.383 -15.725 7.949 1.00 97.62 204 GLN A C 1
ATOM 1478 O O . GLN A 1 204 ? -14.917 -15.517 9.065 1.00 97.62 204 GLN A O 1
ATOM 1483 N N . GLN A 1 205 ? -15.188 -16.873 7.297 1.00 98.31 205 GLN A N 1
ATOM 1484 C CA . GLN A 1 205 ? -14.510 -18.022 7.891 1.00 98.31 205 GLN A CA 1
ATOM 1485 C C . GLN A 1 205 ? -13.072 -17.702 8.320 1.00 98.31 205 GLN A C 1
ATOM 1487 O O . GLN A 1 205 ? -12.661 -18.093 9.410 1.00 98.31 205 GLN A O 1
ATOM 1492 N N . GLN A 1 206 ? -12.294 -17.016 7.478 1.00 98.31 206 GLN A N 1
ATOM 1493 C CA . GLN A 1 206 ? -10.899 -16.704 7.798 1.00 98.31 206 GLN A CA 1
ATOM 1494 C C . GLN A 1 206 ? -10.783 -15.683 8.933 1.00 98.31 206 GLN A C 1
ATOM 1496 O O . GLN A 1 206 ? -9.900 -15.829 9.774 1.00 98.31 206 GLN A O 1
ATOM 1501 N N . PHE A 1 207 ? -11.680 -14.694 9.010 1.00 97.94 207 PHE A N 1
ATOM 1502 C CA . PHE A 1 207 ? -11.707 -13.776 10.153 1.00 97.94 207 PHE A CA 1
ATOM 1503 C C . PHE A 1 207 ? -12.108 -14.474 11.449 1.00 97.94 207 PHE A C 1
ATOM 1505 O O . PHE A 1 207 ? -11.454 -14.254 12.464 1.00 97.94 207 PHE A O 1
ATOM 1512 N N . ASP A 1 208 ? -13.112 -15.353 11.420 1.00 98.00 208 ASP A N 1
ATOM 1513 C CA . ASP A 1 208 ? -13.520 -16.105 12.611 1.00 98.00 208 ASP A CA 1
ATOM 1514 C C . ASP A 1 208 ? -12.373 -16.978 13.144 1.00 98.00 208 ASP A C 1
ATOM 1516 O O . ASP A 1 208 ? -12.102 -16.984 14.347 1.00 98.00 208 ASP A O 1
ATOM 1520 N N . LEU A 1 209 ? -11.650 -17.660 12.247 1.00 98.25 209 LEU A N 1
ATOM 1521 C CA . LEU A 1 209 ? -10.469 -18.451 12.600 1.00 98.25 209 LEU A CA 1
ATOM 1522 C C . LEU A 1 209 ? -9.325 -17.576 13.130 1.00 98.25 209 LEU A C 1
ATOM 1524 O O . LEU A 1 209 ? -8.745 -17.901 14.166 1.00 98.25 209 LEU A O 1
ATOM 1528 N N . ALA A 1 210 ? -9.034 -16.451 12.470 1.00 97.06 210 ALA A N 1
ATOM 1529 C CA . ALA A 1 210 ? -8.010 -15.508 12.914 1.00 97.06 210 ALA A CA 1
ATOM 1530 C C . ALA A 1 210 ? -8.320 -14.964 14.317 1.00 97.06 210 ALA A C 1
ATOM 1532 O O . ALA A 1 210 ? -7.464 -14.988 15.198 1.00 97.06 210 ALA A O 1
ATOM 1533 N N . TRP A 1 211 ? -9.552 -14.512 14.559 1.00 97.06 211 TRP A N 1
ATOM 1534 C CA . TRP A 1 211 ? -9.964 -13.981 15.858 1.00 97.06 211 TRP A CA 1
ATOM 1535 C C . TRP A 1 211 ? -9.918 -15.040 16.958 1.00 97.06 211 TRP A C 1
ATOM 1537 O O . TRP A 1 211 ? -9.434 -14.764 18.058 1.00 97.06 211 TRP A O 1
ATOM 1547 N N . GLN A 1 212 ? -10.344 -16.268 16.649 1.00 97.25 212 GLN A N 1
ATOM 1548 C CA . GLN A 1 212 ? -10.247 -17.395 17.569 1.00 97.25 212 GLN A CA 1
ATOM 1549 C C . GLN A 1 212 ? -8.790 -17.719 17.925 1.00 97.25 212 GLN A C 1
ATOM 1551 O O . GLN A 1 212 ? -8.484 -17.897 19.105 1.00 97.25 212 GLN A O 1
ATOM 1556 N N . HIS A 1 213 ? -7.896 -17.786 16.935 1.00 96.50 213 HIS A N 1
ATOM 1557 C CA . HIS A 1 213 ? -6.487 -18.123 17.150 1.00 96.50 213 HIS A CA 1
ATOM 1558 C C . HIS A 1 213 ? -5.746 -17.034 17.935 1.00 96.50 213 HIS A C 1
ATOM 1560 O O . HIS A 1 213 ? -4.991 -17.333 18.860 1.00 96.50 213 HIS A O 1
ATOM 1566 N N . LEU A 1 214 ? -6.049 -15.767 17.645 1.00 94.19 214 LEU A N 1
ATOM 1567 C CA . LEU A 1 214 ? -5.514 -14.607 18.358 1.00 94.19 214 LEU A CA 1
ATOM 1568 C C . LEU A 1 214 ? -6.146 -14.400 19.746 1.00 94.19 214 LEU A C 1
ATOM 1570 O O . LEU A 1 214 ? -5.699 -13.532 20.497 1.00 94.19 214 LEU A O 1
ATOM 1574 N N . GLY A 1 215 ? -7.194 -15.157 20.092 1.00 94.25 215 GLY A N 1
ATOM 1575 C CA . GLY A 1 215 ? -7.917 -15.012 21.356 1.00 94.25 215 GLY A CA 1
ATOM 1576 C C . GLY A 1 215 ? -8.617 -13.657 21.509 1.00 94.25 215 GLY A C 1
ATOM 1577 O O . GLY A 1 215 ? -8.815 -13.193 22.633 1.00 94.25 215 GLY A O 1
ATOM 1578 N N . VAL A 1 216 ? -8.977 -13.005 20.398 1.00 93.44 216 VAL A N 1
ATOM 1579 C CA . VAL A 1 216 ? -9.670 -11.713 20.391 1.00 93.44 216 VAL A CA 1
ATOM 1580 C C . VAL A 1 216 ? -11.157 -11.920 20.127 1.00 93.44 216 VAL A C 1
ATOM 1582 O O . VAL A 1 216 ? -11.553 -12.574 19.169 1.00 93.44 216 VAL A O 1
ATOM 1585 N N . ALA A 1 217 ? -12.003 -11.351 20.983 1.00 94.88 217 ALA A N 1
ATOM 1586 C CA . ALA A 1 217 ? -13.433 -11.278 20.711 1.00 94.88 217 ALA A CA 1
ATOM 1587 C C . ALA A 1 217 ? -13.703 -10.035 19.846 1.00 94.88 217 ALA A C 1
ATOM 1589 O O . ALA A 1 217 ? -13.380 -8.930 20.302 1.00 94.88 217 ALA A O 1
ATOM 1590 N N . PRO A 1 218 ? -14.259 -10.180 18.629 1.00 96.31 218 PRO A N 1
ATOM 1591 C CA . PRO A 1 218 ? -14.652 -9.033 17.824 1.00 96.31 218 PRO A CA 1
ATOM 1592 C C . PRO A 1 218 ? -15.761 -8.232 18.511 1.00 96.31 218 PRO A C 1
ATOM 1594 O O . PRO A 1 218 ? -16.527 -8.780 19.306 1.00 96.31 218 PRO A O 1
ATOM 1597 N N . THR A 1 219 ? -15.852 -6.937 18.208 1.00 95.25 219 THR A N 1
ATOM 1598 C CA . THR A 1 219 ? -16.968 -6.100 18.650 1.00 95.25 219 THR A CA 1
ATOM 1599 C C . THR A 1 219 ? -18.284 -6.573 18.034 1.00 95.25 219 THR A C 1
ATOM 1601 O O . THR A 1 219 ? -18.320 -7.329 17.045 1.00 95.25 219 THR A O 1
ATOM 1604 N N . ASP A 1 220 ? -19.375 -6.125 18.651 1.00 95.81 220 ASP A N 1
ATOM 1605 C CA . ASP A 1 220 ? -20.722 -6.454 18.216 1.00 95.81 220 ASP A CA 1
ATOM 1606 C C . ASP A 1 220 ? -20.957 -5.977 16.771 1.00 95.81 220 ASP A C 1
ATOM 1608 O O . ASP A 1 220 ? -20.308 -5.035 16.294 1.00 95.81 220 ASP A O 1
ATOM 1612 N N . PRO A 1 221 ? -21.820 -6.674 16.014 1.00 96.25 221 PRO A N 1
ATOM 1613 C CA . PRO A 1 221 ? -22.163 -6.246 14.674 1.00 96.25 221 PRO A CA 1
ATOM 1614 C C . PRO A 1 221 ? -23.036 -4.986 14.705 1.00 96.25 221 PRO A C 1
ATOM 1616 O O . PRO A 1 221 ? -23.926 -4.860 15.545 1.00 96.25 221 PRO A O 1
ATOM 1619 N N . VAL A 1 222 ? -22.829 -4.090 13.743 1.00 96.19 222 VAL A N 1
ATOM 1620 C CA . VAL A 1 222 ? -23.669 -2.898 13.552 1.00 96.19 222 VAL A CA 1
ATOM 1621 C C . VAL A 1 222 ? -24.838 -3.163 12.604 1.00 96.19 222 VAL A C 1
ATOM 1623 O O . VAL A 1 222 ? -24.870 -4.165 11.889 1.00 96.19 222 VAL A O 1
ATOM 1626 N N . SER A 1 223 ? -25.811 -2.250 12.592 1.00 96.38 223 SER A N 1
ATOM 1627 C CA . SER A 1 223 ? -26.951 -2.307 11.667 1.00 96.38 223 SER A CA 1
ATOM 1628 C C . SER A 1 223 ? -26.535 -2.105 10.204 1.00 96.38 223 SER A C 1
ATOM 1630 O O . SER A 1 223 ? -25.582 -1.377 9.920 1.00 96.38 223 SER A O 1
ATOM 1632 N N . ASP A 1 224 ? -27.301 -2.670 9.267 1.00 95.69 224 ASP A N 1
ATOM 1633 C CA . ASP A 1 224 ? -27.065 -2.488 7.826 1.00 95.69 224 ASP A CA 1
ATOM 1634 C C . ASP A 1 224 ? -27.149 -1.011 7.395 1.00 95.69 224 ASP A C 1
ATOM 1636 O O . ASP A 1 224 ? -26.440 -0.601 6.477 1.00 95.69 224 ASP A O 1
ATOM 1640 N N . ASP A 1 225 ? -27.955 -0.190 8.080 1.00 96.94 225 ASP A N 1
ATOM 1641 C CA . ASP A 1 225 ? -28.026 1.261 7.855 1.00 96.94 225 ASP A CA 1
ATOM 1642 C C . ASP A 1 225 ? -26.697 1.956 8.191 1.00 96.94 225 ASP A C 1
ATOM 1644 O O . ASP A 1 225 ? -26.237 2.837 7.460 1.00 96.94 225 ASP A O 1
ATOM 1648 N N . GLU A 1 226 ? -26.042 1.540 9.276 1.00 95.75 226 GLU A N 1
ATOM 1649 C CA . GLU A 1 226 ? -24.739 2.080 9.660 1.00 95.75 226 GLU A CA 1
ATOM 1650 C C . GLU A 1 226 ? -23.645 1.642 8.678 1.00 95.75 226 GLU A C 1
ATOM 1652 O O . GLU A 1 226 ? -22.818 2.457 8.260 1.00 95.75 226 GLU A O 1
ATOM 1657 N N . VAL A 1 227 ? -23.667 0.380 8.237 1.00 96.62 227 VAL A N 1
ATOM 1658 C CA . VAL A 1 227 ? -22.758 -0.112 7.188 1.00 96.62 227 VAL A CA 1
ATOM 1659 C C . VAL A 1 227 ? -22.964 0.675 5.893 1.00 96.62 227 VAL A C 1
ATOM 1661 O O . VAL A 1 227 ? -21.998 1.151 5.294 1.00 96.62 227 VAL A O 1
ATOM 1664 N N . ALA A 1 228 ? -24.217 0.890 5.489 1.00 97.50 228 ALA A N 1
ATOM 1665 C CA . ALA A 1 228 ? -24.556 1.684 4.317 1.00 97.50 228 ALA A CA 1
ATOM 1666 C C . ALA A 1 228 ? -24.032 3.119 4.429 1.00 97.50 228 ALA A C 1
ATOM 1668 O O . ALA A 1 228 ? -23.473 3.646 3.465 1.00 97.50 228 ALA A O 1
ATOM 1669 N N . GLN A 1 229 ? -24.135 3.744 5.605 1.00 95.81 229 GLN A N 1
ATOM 1670 C CA . GLN A 1 229 ? -23.581 5.073 5.856 1.00 95.81 229 GLN A CA 1
ATOM 1671 C C . GLN A 1 229 ? -22.051 5.093 5.719 1.00 95.81 229 GLN A C 1
ATOM 1673 O O . GLN A 1 229 ? -21.512 5.994 5.069 1.00 95.81 229 GLN A O 1
ATOM 1678 N N . ARG A 1 230 ? -21.346 4.098 6.272 1.00 94.69 230 ARG A N 1
ATOM 1679 C CA . ARG A 1 230 ? -19.879 3.977 6.167 1.00 94.69 230 ARG A CA 1
ATOM 1680 C C . ARG A 1 230 ? -19.433 3.832 4.713 1.00 94.69 230 ARG A C 1
ATOM 1682 O O . ARG A 1 230 ? -18.569 4.581 4.253 1.00 94.69 230 ARG A O 1
ATOM 1689 N N . ILE A 1 231 ? -20.060 2.925 3.962 1.00 96.31 231 ILE A N 1
ATOM 1690 C CA . ILE A 1 231 ? -19.745 2.718 2.542 1.00 96.31 231 ILE A CA 1
ATOM 1691 C C . ILE A 1 231 ? -20.112 3.969 1.730 1.00 96.31 231 ILE A C 1
ATOM 1693 O O . ILE A 1 231 ? -19.337 4.379 0.864 1.00 96.31 231 ILE A O 1
ATOM 1697 N N . SER A 1 232 ? -21.228 4.634 2.052 1.00 96.19 232 SER A N 1
ATOM 1698 C CA . SER A 1 232 ? -21.629 5.883 1.394 1.00 96.19 232 SER A CA 1
ATOM 1699 C C . SER A 1 232 ? -20.573 6.977 1.542 1.00 96.19 232 SER A C 1
ATOM 1701 O O . SER A 1 232 ? -20.199 7.627 0.566 1.00 96.19 232 SER A O 1
ATOM 1703 N N . GLN A 1 233 ? -20.048 7.160 2.757 1.00 93.38 233 GLN A N 1
ATOM 1704 C CA . GLN A 1 233 ? -18.970 8.113 3.036 1.00 93.38 233 GLN A CA 1
ATOM 1705 C C . GLN A 1 233 ? -17.670 7.735 2.318 1.00 93.38 233 GLN A C 1
ATOM 1707 O O . GLN A 1 233 ? -16.939 8.602 1.834 1.00 93.38 233 GLN A O 1
ATOM 1712 N N . TRP A 1 234 ? -17.364 6.439 2.234 1.00 94.19 234 TRP A N 1
ATOM 1713 C CA . TRP A 1 234 ? -16.156 5.976 1.562 1.00 94.19 234 TRP A CA 1
ATOM 1714 C C . TRP A 1 234 ? -16.211 6.236 0.047 1.00 94.19 234 TRP A C 1
ATOM 1716 O O . TRP A 1 234 ? -15.253 6.799 -0.506 1.00 94.19 234 TRP A O 1
ATOM 1726 N N . LEU A 1 235 ? -17.341 5.883 -0.585 1.00 94.31 235 LEU A N 1
ATOM 1727 C CA . LEU A 1 235 ? -17.614 6.041 -2.020 1.00 94.31 235 LEU A CA 1
ATOM 1728 C C . LEU A 1 235 ? -17.9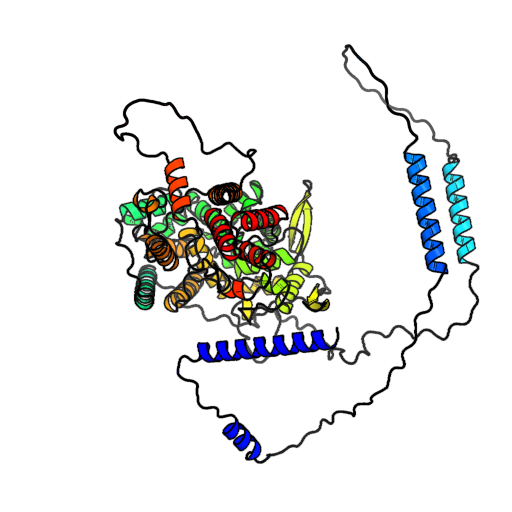65 7.477 -2.431 1.00 94.31 235 LEU A C 1
ATOM 1730 O O . LEU A 1 235 ? -17.949 7.770 -3.626 1.00 94.31 235 LEU A O 1
ATOM 1734 N N . ASP A 1 236 ? -18.263 8.351 -1.467 1.00 93.31 236 ASP A N 1
ATOM 1735 C CA . ASP A 1 236 ? -18.819 9.688 -1.702 1.00 93.31 236 ASP A CA 1
ATOM 1736 C C . ASP A 1 236 ? -20.116 9.630 -2.533 1.00 93.31 236 ASP A C 1
ATOM 1738 O O . ASP A 1 236 ? -20.303 10.374 -3.490 1.00 93.31 236 ASP A O 1
ATOM 1742 N N . MET A 1 237 ? -21.006 8.684 -2.214 1.00 94.00 237 MET A N 1
ATOM 1743 C CA . MET A 1 237 ? -22.305 8.522 -2.878 1.00 94.00 237 MET A CA 1
ATOM 1744 C C . MET A 1 237 ? -23.314 7.801 -1.971 1.00 94.00 237 MET A C 1
ATOM 1746 O O . MET A 1 237 ? -22.890 7.040 -1.111 1.00 94.00 237 MET A O 1
ATOM 1750 N N . PRO A 1 238 ? -24.634 7.956 -2.166 1.00 96.50 238 PRO A N 1
ATOM 1751 C CA . PRO A 1 238 ? -25.623 7.216 -1.383 1.00 96.50 238 PRO A CA 1
ATOM 1752 C C . PRO A 1 238 ? -25.596 5.703 -1.659 1.00 96.50 238 PRO A C 1
ATOM 1754 O O . PRO A 1 238 ? -25.610 5.280 -2.816 1.00 96.50 238 PRO A O 1
ATOM 1757 N N . VAL A 1 239 ? -25.631 4.910 -0.590 1.00 97.25 239 VAL A N 1
ATOM 1758 C CA . VAL A 1 239 ? -25.760 3.443 -0.574 1.00 97.25 239 VAL A CA 1
ATOM 1759 C C . VAL A 1 239 ? -26.929 3.095 0.348 1.00 97.25 239 VAL A C 1
ATOM 1761 O O . VAL A 1 239 ? -27.048 3.681 1.422 1.00 97.25 239 VAL A O 1
ATOM 1764 N N . SER A 1 240 ? -27.812 2.179 -0.058 1.00 97.81 240 SER A N 1
ATOM 1765 C CA . SER A 1 240 ? -28.896 1.692 0.809 1.00 97.81 240 SER A CA 1
ATOM 1766 C C . SER A 1 240 ? -28.450 0.515 1.685 1.00 97.81 240 SER A C 1
ATOM 1768 O O . SER A 1 240 ? -27.510 -0.199 1.335 1.00 97.81 240 SER A O 1
ATOM 1770 N N . ALA A 1 241 ? -29.163 0.260 2.788 1.00 96.31 241 ALA A N 1
ATOM 1771 C CA . ALA A 1 241 ? -28.947 -0.917 3.640 1.00 96.31 241 ALA A CA 1
ATOM 1772 C C . ALA A 1 241 ? -28.986 -2.238 2.850 1.00 96.31 241 ALA A C 1
ATOM 1774 O O . ALA A 1 241 ? -28.126 -3.094 3.022 1.00 96.31 241 ALA A O 1
ATOM 1775 N N . GLU A 1 242 ? -29.919 -2.364 1.900 1.00 94.56 242 GLU A N 1
ATOM 1776 C CA . GLU A 1 242 ? -30.035 -3.537 1.018 1.00 94.56 242 GLU A CA 1
ATOM 1777 C C . GLU A 1 242 ? -28.785 -3.755 0.149 1.00 94.56 242 GLU A C 1
ATOM 1779 O O . GLU A 1 242 ? -28.424 -4.889 -0.151 1.00 94.56 242 GLU A O 1
ATOM 1784 N N . GLN A 1 243 ? -28.122 -2.671 -0.268 1.00 96.19 243 GLN A N 1
ATOM 1785 C CA . GLN A 1 243 ? -26.910 -2.734 -1.087 1.00 96.19 243 GLN A CA 1
ATOM 1786 C C . GLN A 1 243 ? -25.654 -2.985 -0.250 1.00 96.19 243 GLN A C 1
ATOM 1788 O O . GLN A 1 243 ? -24.700 -3.565 -0.758 1.00 96.19 243 GLN A O 1
ATOM 1793 N N . ALA A 1 244 ? -25.638 -2.542 1.009 1.00 93.94 244 ALA A N 1
ATOM 1794 C CA . ALA A 1 244 ? -24.451 -2.540 1.859 1.00 93.94 244 ALA A CA 1
ATOM 1795 C C . ALA A 1 244 ? -23.891 -3.945 2.142 1.00 93.94 244 ALA A C 1
ATOM 1797 O O . ALA A 1 244 ? -22.678 -4.101 2.247 1.00 93.94 244 ALA A O 1
ATOM 1798 N N . GLY A 1 245 ? -24.755 -4.963 2.211 1.00 90.31 245 GLY A N 1
ATOM 1799 C CA . GLY A 1 245 ? -24.357 -6.369 2.356 1.00 90.31 245 GLY A CA 1
ATOM 1800 C C . GLY A 1 245 ? -24.164 -7.129 1.035 1.00 90.31 245 GLY A C 1
ATOM 1801 O O . GLY A 1 245 ? -23.739 -8.283 1.054 1.00 90.31 245 GLY A O 1
ATOM 1802 N N . ASP A 1 246 ? -24.475 -6.521 -0.115 1.00 95.31 246 ASP A N 1
ATOM 1803 C CA . ASP A 1 246 ? -24.400 -7.165 -1.431 1.00 95.31 246 ASP A CA 1
ATOM 1804 C C . ASP A 1 246 ? -23.190 -6.650 -2.222 1.00 95.31 246 ASP A C 1
ATOM 1806 O O . ASP A 1 246 ? -23.227 -5.604 -2.875 1.00 95.31 246 ASP A O 1
ATOM 1810 N N . SER A 1 247 ? -22.112 -7.435 -2.230 1.00 96.06 247 SER A N 1
ATOM 1811 C CA . SER A 1 247 ? -20.904 -7.118 -3.002 1.00 96.06 247 SER A CA 1
ATOM 1812 C C . SER A 1 247 ? -21.177 -6.926 -4.501 1.00 96.06 247 SER A C 1
ATOM 1814 O O . SER A 1 247 ? -20.552 -6.074 -5.127 1.00 96.06 247 SER A O 1
ATOM 1816 N N . GLN A 1 248 ? -22.159 -7.606 -5.103 1.00 96.25 248 GLN A N 1
ATOM 1817 C CA . GLN A 1 248 ? -22.509 -7.365 -6.508 1.00 96.25 248 GLN A CA 1
ATOM 1818 C C . GLN A 1 248 ? -23.215 -6.018 -6.701 1.00 96.25 248 GLN A C 1
ATOM 1820 O O . GLN A 1 248 ? -23.036 -5.358 -7.731 1.00 96.25 248 GLN A O 1
ATOM 1825 N N . ALA A 1 249 ? -24.023 -5.577 -5.735 1.00 97.25 249 ALA A N 1
ATOM 1826 C CA . ALA A 1 249 ? -24.567 -4.222 -5.735 1.00 97.25 249 ALA A CA 1
ATOM 1827 C C . ALA A 1 249 ? -23.453 -3.177 -5.595 1.00 97.25 249 ALA A C 1
ATOM 1829 O O . ALA A 1 249 ? -23.401 -2.252 -6.406 1.00 97.25 249 ALA A O 1
ATOM 1830 N N . ILE A 1 250 ? -22.522 -3.359 -4.653 1.00 97.94 250 ILE A N 1
ATOM 1831 C CA . ILE A 1 250 ? -21.381 -2.451 -4.465 1.00 97.94 250 ILE A CA 1
ATOM 1832 C C . ILE A 1 250 ? -20.479 -2.405 -5.705 1.00 97.94 250 ILE A C 1
ATOM 1834 O O . ILE A 1 250 ? -20.098 -1.318 -6.137 1.00 97.94 250 ILE A O 1
ATOM 1838 N N . ALA A 1 251 ? -20.200 -3.543 -6.348 1.00 96.94 251 ALA A N 1
ATOM 1839 C CA . ALA A 1 251 ? -19.449 -3.581 -7.602 1.00 96.94 251 ALA A CA 1
ATOM 1840 C C . ALA A 1 251 ? -20.136 -2.741 -8.692 1.00 96.94 251 ALA A C 1
ATOM 1842 O O . ALA A 1 251 ? -19.486 -1.926 -9.344 1.00 96.94 251 ALA A O 1
ATOM 1843 N N . ARG A 1 252 ? -21.466 -2.850 -8.846 1.00 96.56 252 ARG A N 1
ATOM 1844 C CA . ARG A 1 252 ? -22.237 -2.014 -9.789 1.00 96.56 252 ARG A CA 1
ATOM 1845 C C . ARG A 1 252 ? -22.154 -0.521 -9.464 1.00 96.56 252 ARG A C 1
ATOM 1847 O O . ARG A 1 252 ? -22.111 0.288 -10.389 1.00 96.56 252 ARG A O 1
ATOM 1854 N N . LEU A 1 253 ? -22.123 -0.145 -8.183 1.00 97.00 253 LEU A N 1
ATOM 1855 C CA . LEU A 1 253 ? -21.911 1.246 -7.771 1.00 97.00 253 LEU A CA 1
ATOM 1856 C C . LEU A 1 253 ? -20.501 1.727 -8.131 1.00 97.00 253 LEU A C 1
ATOM 1858 O O . LEU A 1 253 ? -20.361 2.801 -8.703 1.00 97.00 253 LEU A O 1
ATOM 1862 N N . LEU A 1 254 ? -19.472 0.915 -7.881 1.00 96.88 254 LEU A N 1
ATOM 1863 C CA . LEU A 1 254 ? -18.073 1.227 -8.196 1.00 96.88 254 LEU A CA 1
ATOM 1864 C C . LEU A 1 254 ? -17.812 1.433 -9.694 1.00 96.88 254 LEU A C 1
ATOM 1866 O O . LEU A 1 254 ? -16.938 2.219 -10.052 1.00 96.88 254 LEU A O 1
ATOM 1870 N N . ARG A 1 255 ? -18.595 0.793 -10.571 1.00 96.44 255 ARG A N 1
ATOM 1871 C CA . ARG A 1 255 ? -18.546 1.049 -12.023 1.00 96.44 255 ARG A CA 1
ATOM 1872 C C . ARG A 1 255 ? -19.123 2.408 -12.426 1.00 96.44 255 ARG A C 1
ATOM 1874 O O . ARG A 1 255 ? -18.934 2.854 -13.555 1.00 96.44 255 ARG A O 1
ATOM 1881 N N . GLN A 1 256 ? -19.832 3.101 -11.536 1.00 95.62 256 GLN A N 1
ATOM 1882 C CA . GLN A 1 256 ? -20.271 4.466 -11.806 1.00 95.62 256 GLN A CA 1
ATOM 1883 C C . GLN A 1 256 ? -19.082 5.423 -11.737 1.00 95.62 256 GLN A C 1
ATOM 1885 O O . GLN A 1 256 ? -18.231 5.341 -10.851 1.00 95.62 256 GLN A O 1
ATOM 1890 N N . LYS A 1 257 ? -19.062 6.408 -12.640 1.00 94.00 257 LYS A N 1
ATOM 1891 C CA . LYS A 1 257 ? -17.934 7.337 -12.808 1.00 94.00 257 LYS A CA 1
ATOM 1892 C C . LYS A 1 257 ? -17.503 8.038 -11.513 1.00 94.00 257 LYS A C 1
ATOM 1894 O O . LYS A 1 257 ? -16.314 8.275 -11.328 1.00 94.00 257 LYS A O 1
ATOM 1899 N N . GLN A 1 258 ? -18.443 8.407 -10.641 1.00 94.44 258 GLN A N 1
ATOM 1900 C CA . GLN A 1 258 ? -18.135 9.081 -9.375 1.00 94.44 258 GLN A CA 1
ATOM 1901 C C . GLN A 1 258 ? -17.397 8.145 -8.408 1.00 94.44 258 GLN A C 1
ATOM 1903 O O . GLN A 1 258 ? -16.265 8.440 -8.024 1.00 94.44 258 GLN A O 1
ATOM 1908 N N . ALA A 1 259 ? -17.988 6.989 -8.099 1.00 96.00 259 ALA A N 1
ATOM 1909 C CA . ALA A 1 259 ? -17.401 6.002 -7.197 1.00 96.00 259 ALA A CA 1
ATOM 1910 C C . ALA A 1 259 ? -16.084 5.423 -7.716 1.00 96.00 259 ALA A C 1
ATOM 1912 O O . ALA A 1 259 ? -15.113 5.366 -6.965 1.00 96.00 259 ALA A O 1
ATOM 1913 N N . GLY A 1 260 ? -16.006 5.063 -9.001 1.00 96.50 260 GLY A N 1
ATOM 1914 C CA . GLY A 1 260 ? -14.779 4.536 -9.600 1.00 96.50 260 GLY A CA 1
ATOM 1915 C C . GLY A 1 260 ? -13.619 5.534 -9.525 1.00 96.50 260 GLY A C 1
ATOM 1916 O O . GLY A 1 260 ? -12.488 5.161 -9.204 1.00 96.50 260 GLY A O 1
ATOM 1917 N N . ARG A 1 261 ? -13.883 6.836 -9.728 1.00 96.88 261 ARG A N 1
ATOM 1918 C CA . ARG A 1 261 ? -12.868 7.891 -9.545 1.00 96.88 261 ARG A CA 1
ATOM 1919 C C . ARG A 1 261 ? -12.457 8.052 -8.085 1.00 96.88 261 ARG A C 1
ATOM 1921 O O . ARG A 1 261 ? -11.262 8.181 -7.822 1.00 96.88 261 ARG A O 1
ATOM 1928 N N . GLN A 1 262 ? -13.406 8.018 -7.153 1.00 95.88 262 GLN A N 1
ATOM 1929 C CA . GLN A 1 262 ? -13.118 8.118 -5.723 1.00 95.88 262 GLN A CA 1
ATOM 1930 C C . GLN A 1 262 ? -12.277 6.928 -5.231 1.00 95.88 262 GLN A C 1
ATOM 1932 O O . GLN A 1 262 ? -11.242 7.122 -4.589 1.00 95.88 262 GLN A O 1
ATOM 1937 N N . ALA A 1 263 ? -12.656 5.703 -5.603 1.00 97.19 263 ALA A N 1
ATOM 1938 C CA . ALA A 1 263 ? -11.903 4.488 -5.307 1.00 97.19 263 ALA A CA 1
ATOM 1939 C C . ALA A 1 263 ? -10.494 4.530 -5.923 1.00 97.19 263 ALA A C 1
ATOM 1941 O O . ALA A 1 263 ? -9.509 4.255 -5.238 1.00 97.19 263 ALA A O 1
ATOM 1942 N N . SER A 1 264 ? -10.369 4.981 -7.176 1.00 97.62 264 SER A N 1
ATOM 1943 C CA . SER A 1 264 ? -9.071 5.154 -7.850 1.00 97.62 264 SER A CA 1
ATOM 1944 C C . SER A 1 264 ? -8.176 6.171 -7.153 1.00 97.62 264 SER A C 1
ATOM 1946 O O . SER A 1 264 ? -6.982 5.939 -6.989 1.00 97.62 264 SER A O 1
ATOM 1948 N N . GLN A 1 265 ? -8.738 7.296 -6.709 1.00 96.44 265 GLN A N 1
ATOM 1949 C CA . GLN A 1 265 ? -8.010 8.309 -5.950 1.00 96.44 265 GLN A CA 1
ATOM 1950 C C . GLN A 1 265 ? -7.491 7.756 -4.616 1.00 96.44 265 GLN A C 1
ATOM 1952 O O . GLN A 1 265 ? -6.352 8.046 -4.239 1.00 96.44 265 GLN A O 1
ATOM 1957 N N . ARG A 1 266 ? -8.295 6.952 -3.911 1.00 95.06 266 ARG A N 1
ATOM 1958 C CA . ARG A 1 266 ? -7.881 6.287 -2.668 1.00 95.06 266 ARG A CA 1
ATOM 1959 C C . ARG A 1 266 ? -6.808 5.227 -2.926 1.00 95.06 266 ARG A C 1
ATOM 1961 O O . ARG A 1 266 ? -5.812 5.209 -2.207 1.00 95.06 266 ARG A O 1
ATOM 1968 N N . LEU A 1 267 ? -6.951 4.417 -3.977 1.00 96.81 267 LEU A N 1
ATOM 1969 C CA . LEU A 1 267 ? -5.946 3.430 -4.382 1.00 96.81 267 LEU A CA 1
ATOM 1970 C C . LEU A 1 267 ? -4.614 4.096 -4.745 1.00 96.81 267 LEU A C 1
ATOM 1972 O O . LEU A 1 267 ? -3.572 3.723 -4.216 1.00 96.81 267 LEU A O 1
ATOM 1976 N N . LEU A 1 268 ? -4.640 5.132 -5.587 1.00 96.19 268 LEU A N 1
ATOM 1977 C CA . LEU A 1 268 ? -3.447 5.886 -5.981 1.00 96.19 268 LEU A CA 1
ATOM 1978 C C . LEU A 1 268 ? -2.747 6.531 -4.784 1.00 96.19 268 LEU A C 1
ATOM 1980 O O . LEU A 1 268 ? -1.518 6.558 -4.742 1.00 96.19 268 LEU A O 1
ATOM 1984 N N . ALA A 1 269 ? -3.502 7.001 -3.786 1.00 92.19 269 ALA A N 1
ATOM 1985 C CA . ALA A 1 269 ? -2.923 7.495 -2.542 1.00 92.19 269 ALA A CA 1
ATOM 1986 C C . ALA A 1 269 ? -2.133 6.407 -1.795 1.00 92.19 269 ALA A C 1
ATOM 1988 O O . ALA A 1 269 ? -1.084 6.714 -1.230 1.00 92.19 269 ALA A O 1
ATOM 1989 N N . GLN A 1 270 ? -2.592 5.151 -1.829 1.00 90.75 270 GLN A N 1
ATOM 1990 C CA . GLN A 1 270 ? -1.880 4.019 -1.228 1.00 90.75 270 GLN A CA 1
ATOM 1991 C C . GLN A 1 270 ? -0.683 3.559 -2.065 1.00 90.75 270 GLN A C 1
ATOM 1993 O O . GLN A 1 270 ? 0.386 3.305 -1.513 1.00 90.75 270 GLN A O 1
ATOM 1998 N N . LEU A 1 271 ? -0.828 3.496 -3.390 1.00 92.50 271 LEU A N 1
ATOM 1999 C CA . LEU A 1 271 ? 0.243 3.088 -4.304 1.00 92.50 271 LEU A CA 1
ATOM 2000 C C . LEU A 1 271 ? 1.406 4.092 -4.315 1.00 92.50 271 LEU A C 1
ATOM 2002 O O . LEU A 1 271 ? 2.572 3.708 -4.291 1.00 92.50 271 LEU A O 1
ATOM 2006 N N . LEU A 1 272 ? 1.103 5.392 -4.320 1.00 89.81 272 LEU A N 1
ATOM 2007 C CA . LEU A 1 272 ? 2.105 6.462 -4.402 1.00 89.81 272 LEU A CA 1
ATOM 2008 C C . LEU A 1 272 ? 2.528 6.997 -3.026 1.00 89.81 272 LEU A C 1
ATOM 2010 O O . LEU A 1 272 ? 3.489 7.765 -2.932 1.00 89.81 272 LEU A O 1
ATOM 2014 N N . GLY A 1 273 ? 1.824 6.627 -1.952 1.00 83.62 273 GLY A N 1
ATOM 2015 C CA . GLY A 1 273 ? 2.147 7.020 -0.582 1.00 83.62 273 GLY A CA 1
ATOM 2016 C C . GLY A 1 273 ? 2.410 8.531 -0.450 1.00 83.62 273 GLY A C 1
ATOM 2017 O O . GLY A 1 273 ? 1.649 9.358 -0.964 1.00 83.62 273 GLY A O 1
ATOM 2018 N N . PRO A 1 274 ? 3.519 8.957 0.185 1.00 76.31 274 PRO A N 1
ATOM 2019 C CA . PRO A 1 274 ? 3.856 10.378 0.309 1.00 76.31 274 PRO A CA 1
ATOM 2020 C C . PRO A 1 274 ? 4.136 11.109 -1.011 1.00 76.31 274 PRO A C 1
ATOM 2022 O O . PRO A 1 274 ? 4.155 12.343 -1.018 1.00 76.31 274 PRO A O 1
ATOM 2025 N N . ALA A 1 275 ? 4.370 10.408 -2.128 1.00 82.50 275 ALA A N 1
ATOM 2026 C CA . ALA A 1 275 ? 4.448 11.053 -3.438 1.00 82.50 275 ALA A CA 1
ATOM 2027 C C . ALA A 1 275 ? 3.091 11.634 -3.856 1.00 82.50 275 ALA A C 1
ATOM 2029 O O . ALA A 1 275 ? 3.057 12.753 -4.357 1.00 82.50 275 ALA A O 1
ATOM 2030 N N . TRP A 1 276 ? 1.972 10.981 -3.519 1.00 88.81 276 TRP A N 1
ATOM 2031 C CA . TRP A 1 276 ? 0.619 11.444 -3.860 1.00 88.81 276 TRP A CA 1
ATOM 2032 C C . TRP A 1 276 ? 0.306 12.878 -3.412 1.00 88.81 276 TRP A C 1
ATOM 2034 O O . TRP A 1 276 ? -0.395 13.623 -4.098 1.00 88.81 276 TRP A O 1
ATOM 2044 N N . ARG A 1 277 ? 0.837 13.282 -2.250 1.00 83.31 277 ARG A N 1
ATOM 2045 C CA . ARG A 1 277 ? 0.649 14.629 -1.681 1.00 83.31 277 ARG A CA 1
ATOM 2046 C C . ARG A 1 277 ? 1.462 15.711 -2.395 1.00 83.31 277 ARG A C 1
ATOM 2048 O O . ARG A 1 277 ? 1.150 16.885 -2.245 1.00 83.31 277 ARG A O 1
ATOM 2055 N N . ARG A 1 278 ? 2.511 15.324 -3.125 1.00 81.31 278 ARG A N 1
ATOM 2056 C CA . ARG A 1 278 ? 3.447 16.237 -3.802 1.00 81.31 278 ARG A CA 1
ATOM 2057 C C . ARG A 1 278 ? 3.100 16.461 -5.273 1.00 81.31 278 ARG A C 1
ATOM 2059 O O . ARG A 1 278 ? 3.595 17.413 -5.862 1.00 81.31 278 ARG A O 1
ATOM 2066 N N . ILE A 1 279 ? 2.267 15.600 -5.852 1.00 86.06 279 ILE A N 1
ATOM 2067 C CA . ILE A 1 279 ? 1.833 15.710 -7.246 1.00 86.06 279 ILE A CA 1
ATOM 2068 C C . ILE A 1 279 ? 0.886 16.906 -7.390 1.00 86.06 279 ILE A C 1
ATOM 2070 O O . ILE A 1 279 ? -0.022 17.099 -6.577 1.00 86.06 279 ILE A O 1
ATOM 2074 N N . GLN A 1 280 ? 1.096 17.697 -8.442 1.00 87.69 280 GLN A N 1
ATOM 2075 C CA . GLN A 1 280 ? 0.235 18.825 -8.791 1.00 87.69 280 GLN A CA 1
ATOM 2076 C C . GLN A 1 280 ? -1.171 18.365 -9.219 1.00 87.69 280 GLN A C 1
ATOM 2078 O O . GLN A 1 280 ? -1.411 17.190 -9.490 1.00 87.69 280 GLN A O 1
ATOM 2083 N N . ALA A 1 281 ? -2.126 19.294 -9.297 1.00 90.38 281 ALA A N 1
ATOM 2084 C CA . ALA A 1 281 ? -3.527 18.956 -9.548 1.00 90.38 281 ALA A CA 1
ATOM 2085 C C . ALA A 1 281 ? -3.769 18.253 -10.899 1.00 90.38 281 ALA A C 1
ATOM 2087 O O . ALA A 1 281 ? -4.547 17.304 -10.946 1.00 90.38 281 ALA A O 1
ATOM 2088 N N . GLU A 1 282 ? -3.108 18.686 -11.975 1.00 91.81 282 GLU A N 1
ATOM 2089 C CA . GLU A 1 282 ? -3.337 18.149 -13.325 1.00 91.81 282 GLU A CA 1
ATOM 2090 C C . GLU A 1 282 ? -2.819 16.704 -13.487 1.00 91.81 282 GLU A C 1
ATOM 2092 O O . GLU A 1 282 ? -3.653 15.832 -13.743 1.00 91.81 282 GLU A O 1
ATOM 2097 N N . PRO A 1 283 ? -1.549 16.362 -13.172 1.00 92.06 283 PRO A N 1
ATOM 2098 C CA . PRO A 1 283 ? -1.088 14.972 -13.261 1.00 92.06 283 PRO A CA 1
ATOM 2099 C C . PRO A 1 283 ? -1.867 14.035 -12.329 1.00 92.06 283 PRO A C 1
ATOM 2101 O O . PRO A 1 283 ? -2.099 12.869 -12.645 1.00 92.06 283 PRO A O 1
ATOM 2104 N N . LYS A 1 284 ? -2.332 14.554 -11.185 1.00 94.44 284 LYS A N 1
ATOM 2105 C CA . LYS A 1 284 ? -3.199 13.823 -10.259 1.00 94.44 284 LYS A CA 1
ATOM 2106 C C . LYS A 1 284 ? -4.536 13.465 -10.907 1.00 94.44 284 LYS A C 1
ATOM 2108 O O . LYS A 1 284 ? -4.968 12.320 -10.807 1.00 94.44 284 LYS A O 1
ATOM 2113 N N . GLN A 1 285 ? -5.182 14.416 -11.581 1.00 95.44 285 GLN A N 1
ATOM 2114 C CA . GLN A 1 285 ? -6.430 14.170 -12.307 1.00 95.44 285 GLN A CA 1
ATOM 2115 C C . GLN A 1 285 ? -6.231 13.186 -13.461 1.00 95.44 285 GLN A C 1
ATOM 2117 O O . GLN A 1 285 ? -7.066 12.296 -13.623 1.00 95.44 285 GLN A O 1
ATOM 2122 N N . THR A 1 286 ? -5.122 13.301 -14.194 1.00 95.75 286 THR A N 1
ATOM 2123 C CA . THR A 1 286 ? -4.736 12.376 -15.268 1.00 95.75 286 THR A CA 1
ATOM 2124 C C . THR A 1 286 ? -4.618 10.945 -14.747 1.00 95.75 286 THR A C 1
ATOM 2126 O O . THR A 1 286 ? -5.246 10.039 -15.295 1.00 95.75 286 THR A O 1
ATOM 2129 N N . LEU A 1 287 ? -3.916 10.738 -13.628 1.00 96.38 287 LEU A N 1
ATOM 2130 C CA . LEU A 1 287 ? -3.802 9.422 -12.993 1.00 96.38 287 LEU A CA 1
ATOM 2131 C C . LEU A 1 287 ? -5.150 8.885 -12.505 1.00 96.38 287 LEU A C 1
ATOM 2133 O O . LEU A 1 287 ? -5.477 7.736 -12.792 1.00 96.38 287 LEU A O 1
ATOM 2137 N N . VAL A 1 288 ? -5.952 9.699 -11.805 1.00 97.19 288 VAL A N 1
ATOM 2138 C CA . VAL A 1 288 ? -7.285 9.274 -11.333 1.00 97.19 288 VAL A CA 1
ATOM 2139 C C . VAL A 1 288 ? -8.163 8.866 -12.508 1.00 97.19 288 VAL A C 1
ATOM 2141 O O . VAL A 1 288 ? -8.815 7.830 -12.448 1.00 97.19 288 VAL A O 1
ATOM 2144 N N . GLN A 1 289 ? -8.187 9.667 -13.574 1.00 95.75 289 GLN A N 1
ATOM 2145 C CA . GLN A 1 289 ? -9.000 9.384 -14.748 1.00 95.75 289 GLN A CA 1
ATOM 2146 C C . GLN A 1 289 ? -8.542 8.098 -15.442 1.00 95.75 289 GLN A C 1
ATOM 2148 O O . GLN A 1 289 ? -9.383 7.274 -15.800 1.00 95.75 289 GLN A O 1
ATOM 2153 N N . PHE A 1 290 ? -7.232 7.901 -15.591 1.00 95.81 290 PHE A N 1
ATOM 2154 C CA . PHE A 1 290 ? -6.681 6.708 -16.220 1.00 95.81 290 PHE A CA 1
ATOM 2155 C C . PHE A 1 290 ? -6.955 5.445 -15.396 1.00 95.81 290 PHE A C 1
ATOM 2157 O O . PHE A 1 290 ? -7.543 4.503 -15.918 1.00 95.81 290 PHE A O 1
ATOM 2164 N N . VAL A 1 291 ? -6.642 5.440 -14.098 1.00 96.00 291 VAL A N 1
ATOM 2165 C CA . VAL A 1 291 ? -6.892 4.276 -13.227 1.00 96.00 291 VAL A CA 1
ATOM 2166 C C . VAL A 1 291 ? -8.388 3.999 -13.064 1.00 96.00 291 VAL A C 1
ATOM 2168 O O . VAL A 1 291 ? -8.782 2.838 -13.027 1.00 96.00 291 VAL A O 1
ATOM 2171 N N . SER A 1 292 ? -9.247 5.028 -13.075 1.00 96.00 292 SER A N 1
ATOM 2172 C CA . SER A 1 292 ? -10.704 4.822 -12.989 1.00 96.00 292 SER A CA 1
ATOM 2173 C C . SER A 1 292 ? -11.280 4.013 -14.139 1.00 96.00 292 SER A C 1
ATOM 2175 O O . SER A 1 292 ? -12.326 3.397 -13.984 1.00 96.00 292 SER A O 1
ATOM 2177 N N . SER A 1 293 ? -10.571 3.946 -15.263 1.00 92.88 293 SER A N 1
ATOM 2178 C CA . SER A 1 293 ? -10.993 3.123 -16.387 1.00 92.88 293 SER A CA 1
ATOM 2179 C C . SER A 1 293 ? -10.763 1.617 -16.187 1.00 92.88 293 SER A C 1
ATOM 2181 O O . SER A 1 293 ? -11.281 0.832 -16.969 1.00 92.88 293 SER A O 1
ATOM 2183 N N . SER A 1 294 ? -10.067 1.191 -15.121 1.00 91.94 294 SER A N 1
ATOM 2184 C CA . SER A 1 294 ? -10.044 -0.221 -14.687 1.00 91.94 294 SER A CA 1
ATOM 2185 C C . SER A 1 294 ? -11.335 -0.685 -14.012 1.00 91.94 294 SER A C 1
ATOM 2187 O O . SER A 1 294 ? -11.485 -1.867 -13.722 1.00 91.94 294 SER A O 1
ATOM 2189 N N . PHE A 1 295 ? -12.264 0.230 -13.726 1.00 93.38 295 PHE A N 1
ATOM 2190 C CA . PHE A 1 295 ? -13.598 -0.135 -13.250 1.00 93.38 295 PHE A CA 1
ATOM 2191 C C . PHE A 1 295 ? -14.555 -0.456 -14.410 1.00 93.38 295 PHE A C 1
ATOM 2193 O O . PHE A 1 295 ? -15.636 -1.001 -14.174 1.00 93.38 295 PHE A O 1
ATOM 2200 N N . ASP A 1 296 ? -14.163 -0.157 -15.653 1.00 88.56 296 ASP A N 1
ATOM 2201 C CA . ASP A 1 296 ? -14.897 -0.570 -16.846 1.00 88.56 296 ASP A CA 1
ATOM 2202 C C . ASP A 1 296 ? -14.709 -2.080 -17.083 1.00 88.56 296 ASP A C 1
ATOM 2204 O O . ASP A 1 296 ? -13.654 -2.650 -16.797 1.00 88.56 296 ASP A O 1
ATOM 2208 N N . GLU A 1 297 ? -15.736 -2.749 -17.609 1.00 81.06 297 GLU A N 1
ATOM 2209 C CA . GLU A 1 297 ? -15.671 -4.186 -17.900 1.00 81.06 297 GLU A CA 1
ATOM 2210 C C . GLU A 1 297 ? -14.556 -4.507 -18.915 1.00 81.06 297 GLU A C 1
ATOM 2212 O O . GLU A 1 297 ? -14.369 -3.799 -19.907 1.00 81.06 297 GLU A O 1
ATOM 2217 N N . GLY A 1 298 ? -13.813 -5.592 -18.669 1.00 80.62 298 GLY A N 1
ATOM 2218 C CA . GLY A 1 298 ? -12.739 -6.060 -19.554 1.00 80.62 298 GLY A CA 1
ATOM 2219 C C . GLY A 1 298 ? -11.425 -5.274 -19.460 1.00 80.62 298 GLY A C 1
ATOM 2220 O O . GLY A 1 298 ? -10.573 -5.419 -20.337 1.00 80.62 298 GLY A O 1
ATOM 2221 N N . ARG A 1 299 ? -11.240 -4.437 -18.428 1.00 87.06 299 ARG A N 1
ATOM 2222 C CA . ARG A 1 299 ? -10.021 -3.635 -18.224 1.00 87.06 299 ARG A CA 1
ATOM 2223 C C . ARG A 1 299 ? -9.314 -3.939 -16.902 1.00 87.06 299 ARG A C 1
ATOM 2225 O O . ARG A 1 299 ? -9.349 -3.145 -15.964 1.00 87.06 299 ARG A O 1
ATOM 2232 N N . GLY A 1 300 ? -8.599 -5.060 -16.870 1.00 94.44 300 GLY A N 1
ATOM 2233 C CA . GLY A 1 300 ? -7.816 -5.484 -15.709 1.00 94.44 300 GLY A CA 1
ATOM 2234 C C . GLY A 1 300 ? -6.747 -4.478 -15.280 1.00 94.44 300 GLY A C 1
ATOM 2235 O O . GLY A 1 300 ? -6.080 -3.843 -16.106 1.00 94.44 300 GLY A O 1
ATOM 2236 N N . PHE A 1 301 ? -6.581 -4.311 -13.967 1.00 96.44 301 PHE A N 1
ATOM 2237 C CA . PHE A 1 301 ? -5.557 -3.427 -13.400 1.00 96.44 301 PHE A CA 1
ATOM 2238 C C . PHE A 1 301 ? -4.123 -3.862 -13.749 1.00 96.44 301 PHE A C 1
ATOM 2240 O O . PHE A 1 301 ? -3.226 -3.022 -13.843 1.00 96.44 301 PHE A O 1
ATOM 2247 N N . ASP A 1 302 ? -3.888 -5.152 -13.975 1.00 95.19 302 ASP A N 1
ATOM 2248 C CA . ASP A 1 302 ? -2.599 -5.692 -14.413 1.00 95.19 302 ASP A CA 1
ATOM 2249 C C . ASP A 1 302 ? -2.163 -5.146 -15.783 1.00 95.19 302 ASP A C 1
ATOM 2251 O O . ASP A 1 302 ? -1.040 -4.654 -15.929 1.00 95.19 302 ASP A O 1
ATOM 2255 N N . ALA A 1 303 ? -3.074 -5.119 -16.756 1.00 92.44 303 ALA A N 1
ATOM 2256 C CA . ALA A 1 303 ? -2.833 -4.536 -18.070 1.00 92.44 303 ALA A CA 1
ATOM 2257 C C . ALA A 1 303 ? -2.608 -3.016 -17.978 1.00 92.44 303 ALA A C 1
ATOM 2259 O O . ALA A 1 303 ? -1.698 -2.475 -18.612 1.00 92.44 303 ALA A O 1
ATOM 2260 N N . LEU A 1 304 ? -3.385 -2.306 -17.145 1.00 92.75 304 LEU A N 1
ATOM 2261 C CA . LEU A 1 304 ? -3.143 -0.878 -16.897 1.00 92.75 304 LEU A CA 1
ATOM 2262 C C . LEU A 1 304 ? -1.791 -0.632 -16.222 1.00 92.75 304 LEU A C 1
ATOM 2264 O O . LEU A 1 304 ? -1.144 0.367 -16.528 1.00 92.75 304 LEU A O 1
ATOM 2268 N N . THR A 1 305 ? -1.333 -1.530 -15.349 1.00 93.94 305 THR A N 1
ATOM 2269 C CA . THR A 1 305 ? -0.021 -1.414 -14.699 1.00 93.94 305 THR A CA 1
ATOM 2270 C C . THR A 1 305 ? 1.099 -1.411 -15.735 1.00 93.94 305 THR A C 1
ATOM 2272 O O . THR A 1 305 ? 2.008 -0.594 -15.626 1.00 93.94 305 THR A O 1
ATOM 2275 N N . GLN A 1 306 ? 1.018 -2.229 -16.789 1.00 91.12 306 GLN A N 1
ATOM 2276 C CA . GLN A 1 306 ? 1.980 -2.165 -17.900 1.00 91.12 306 GLN A CA 1
ATOM 2277 C C . GLN A 1 306 ? 1.934 -0.818 -18.628 1.00 91.12 306 GLN A C 1
ATOM 2279 O O . GLN A 1 306 ? 2.973 -0.196 -18.866 1.00 91.12 306 GLN A O 1
ATOM 2284 N N . GLN A 1 307 ? 0.726 -0.326 -18.915 1.00 92.50 307 GLN A N 1
ATOM 2285 C CA . GLN A 1 307 ? 0.528 0.961 -19.586 1.00 92.50 307 GLN A CA 1
ATOM 2286 C C . GLN A 1 307 ? 1.030 2.141 -18.744 1.00 92.50 307 GLN A C 1
ATOM 2288 O O . GLN A 1 307 ? 1.458 3.145 -19.299 1.00 92.50 307 GLN A O 1
ATOM 2293 N N . LEU A 1 308 ? 1.050 2.037 -17.413 1.00 93.69 308 LEU A N 1
ATOM 2294 C CA . LEU A 1 308 ? 1.651 3.062 -16.556 1.00 93.69 308 LEU A CA 1
ATOM 2295 C C . LEU A 1 308 ? 3.181 3.153 -16.714 1.00 93.69 308 LEU A C 1
ATOM 2297 O O . LEU A 1 308 ? 3.750 4.212 -16.451 1.00 93.69 308 LEU A O 1
ATOM 2301 N N . PHE A 1 309 ? 3.866 2.105 -17.181 1.00 90.12 309 PHE A N 1
ATOM 2302 C CA . PHE A 1 309 ? 5.304 2.171 -17.472 1.00 90.12 309 PHE A CA 1
ATOM 2303 C C . PHE A 1 309 ? 5.616 2.604 -18.905 1.00 90.12 309 PHE A C 1
ATOM 2305 O O . PHE A 1 309 ? 6.523 3.405 -19.083 1.00 90.12 309 PHE A O 1
ATOM 2312 N N . PHE A 1 310 ? 4.878 2.125 -19.908 1.00 85.69 310 PHE A N 1
ATOM 2313 C CA . PHE A 1 310 ? 5.214 2.374 -21.322 1.00 85.69 310 PHE A CA 1
ATOM 2314 C C . PHE A 1 310 ? 4.277 3.333 -22.055 1.00 85.69 310 PHE A C 1
ATOM 2316 O O . PHE A 1 310 ? 4.583 3.777 -23.161 1.00 85.69 310 PHE A O 1
ATOM 2323 N N . GLY A 1 311 ? 3.131 3.653 -21.463 1.00 80.88 311 GLY A N 1
ATOM 2324 C CA . GLY A 1 311 ? 1.988 4.158 -22.209 1.00 80.88 311 GLY A CA 1
ATOM 2325 C C . GLY A 1 311 ? 1.378 3.075 -23.106 1.00 80.88 311 GLY A C 1
ATOM 2326 O O . GLY A 1 311 ? 1.631 1.881 -22.954 1.00 80.88 311 GLY A O 1
ATOM 2327 N N . SER A 1 312 ? 0.542 3.506 -24.043 1.00 76.62 312 SER A N 1
ATOM 2328 C CA . SER A 1 312 ? 0.015 2.707 -25.153 1.00 76.62 312 SER A CA 1
ATOM 2329 C C . SER A 1 312 ? -0.262 3.640 -26.332 1.00 76.62 312 SER A C 1
ATOM 2331 O O . SER A 1 312 ? -0.101 4.857 -26.200 1.00 76.62 312 SER A O 1
ATOM 2333 N N . ASP A 1 313 ? -0.724 3.103 -27.463 1.00 62.72 313 ASP A N 1
ATOM 2334 C CA . ASP A 1 313 ? -1.201 3.922 -28.580 1.00 62.72 313 ASP A CA 1
ATOM 2335 C C . ASP A 1 313 ? -2.382 4.795 -28.114 1.00 62.72 313 ASP A C 1
ATOM 2337 O O . ASP A 1 313 ? -3.502 4.318 -27.927 1.00 62.72 313 ASP A O 1
ATOM 2341 N N . GLY A 1 314 ? -2.111 6.076 -27.850 1.00 73.31 314 GLY A N 1
ATOM 2342 C CA . GLY A 1 314 ? -3.096 7.055 -27.397 1.00 73.31 314 GLY A CA 1
ATOM 2343 C C . GLY A 1 314 ? -2.562 8.042 -26.356 1.00 73.31 314 GLY A C 1
ATOM 2344 O O . GLY A 1 314 ? -1.834 7.686 -25.428 1.00 73.31 314 GLY A O 1
ATOM 2345 N N . ASP A 1 315 ? -2.997 9.296 -26.472 1.00 84.44 315 ASP A N 1
ATOM 2346 C CA . ASP A 1 315 ? -2.499 10.403 -25.646 1.00 84.44 315 ASP A CA 1
ATOM 2347 C C . ASP A 1 315 ? -2.738 10.196 -24.140 1.00 84.44 315 ASP A C 1
ATOM 2349 O O . ASP A 1 315 ? -1.900 10.574 -23.323 1.00 84.44 315 ASP A O 1
ATOM 2353 N N . ALA A 1 316 ? -3.852 9.563 -23.752 1.00 89.44 316 ALA A N 1
ATOM 2354 C CA . ALA A 1 316 ? -4.216 9.385 -22.345 1.00 89.44 316 ALA A CA 1
ATOM 2355 C C . ALA A 1 316 ? -3.266 8.437 -21.591 1.00 89.44 316 ALA A C 1
ATOM 2357 O O . ALA A 1 316 ? -2.850 8.749 -20.475 1.00 89.44 316 ALA A O 1
ATOM 2358 N N . ALA A 1 317 ? -2.900 7.301 -22.194 1.00 90.31 317 ALA A N 1
ATOM 2359 C CA . ALA A 1 317 ? -1.989 6.337 -21.579 1.00 90.31 317 ALA A CA 1
ATOM 2360 C C . ALA A 1 317 ? -0.561 6.891 -21.495 1.00 90.31 317 ALA A C 1
ATOM 2362 O O . ALA A 1 317 ? 0.100 6.738 -20.470 1.00 90.31 317 ALA A O 1
ATOM 2363 N N . ALA A 1 318 ? -0.109 7.607 -22.530 1.00 91.00 318 ALA A N 1
ATOM 2364 C CA . ALA A 1 318 ? 1.188 8.278 -22.520 1.00 91.00 318 ALA A CA 1
ATOM 2365 C C . ALA A 1 318 ? 1.277 9.353 -21.417 1.00 91.00 318 ALA A C 1
ATOM 2367 O O . ALA A 1 318 ? 2.258 9.402 -20.672 1.00 91.00 318 ALA A O 1
ATOM 2368 N N . GLN A 1 319 ? 0.235 10.180 -21.258 1.00 92.19 319 GLN A N 1
ATOM 2369 C CA . GLN A 1 319 ? 0.168 11.189 -20.192 1.00 92.19 319 GLN A CA 1
ATOM 2370 C C . GLN A 1 319 ? 0.117 10.548 -18.798 1.00 92.19 319 GLN A C 1
ATOM 2372 O O . GLN A 1 319 ? 0.820 10.994 -17.889 1.00 92.19 319 GLN A O 1
ATOM 2377 N N . ALA A 1 320 ? -0.671 9.482 -18.627 1.00 94.88 320 ALA A N 1
ATOM 2378 C CA . ALA A 1 320 ? -0.745 8.748 -17.367 1.00 94.88 320 ALA A CA 1
ATOM 2379 C C . ALA A 1 320 ? 0.589 8.084 -17.000 1.00 94.88 320 ALA A C 1
ATOM 2381 O O . ALA A 1 320 ? 1.000 8.164 -15.844 1.00 94.88 320 ALA A O 1
ATOM 2382 N N . SER A 1 321 ? 1.295 7.499 -17.971 1.00 94.25 321 SER A N 1
ATOM 2383 C CA . SER A 1 321 ? 2.622 6.917 -17.759 1.00 94.25 321 SER A CA 1
ATOM 2384 C C . SER A 1 321 ? 3.639 7.971 -17.328 1.00 94.25 321 SER A C 1
ATOM 2386 O O . SER A 1 321 ? 4.298 7.809 -16.300 1.00 94.25 321 SER A O 1
ATOM 2388 N N . ALA A 1 322 ? 3.700 9.108 -18.029 1.00 92.12 322 ALA A N 1
ATOM 2389 C CA . ALA A 1 322 ? 4.573 10.213 -17.642 1.00 92.12 322 ALA A CA 1
ATOM 2390 C C . ALA A 1 322 ? 4.260 10.729 -16.225 1.00 92.12 322 ALA A C 1
ATOM 2392 O O . ALA A 1 322 ? 5.178 10.936 -15.429 1.00 92.12 322 ALA A O 1
ATOM 2393 N N . ALA A 1 323 ? 2.979 10.893 -15.872 1.00 92.75 323 ALA A N 1
ATOM 2394 C CA . ALA A 1 323 ? 2.563 11.304 -14.531 1.00 92.75 323 ALA A CA 1
ATOM 2395 C C . ALA A 1 323 ? 2.947 10.270 -13.457 1.00 92.75 323 ALA A C 1
ATOM 2397 O O . ALA A 1 323 ? 3.451 10.640 -12.395 1.00 92.75 323 ALA A O 1
ATOM 2398 N N . TRP A 1 324 ? 2.746 8.981 -13.737 1.00 93.75 324 TRP A N 1
ATOM 2399 C CA . TRP A 1 324 ? 3.052 7.876 -12.830 1.00 93.75 324 TRP A CA 1
ATOM 2400 C C . TRP A 1 324 ? 4.551 7.745 -12.587 1.00 93.75 324 TRP A C 1
ATOM 2402 O O . TRP A 1 324 ? 5.000 7.809 -11.443 1.00 93.75 324 TRP A O 1
ATOM 2412 N N . LEU A 1 325 ? 5.342 7.637 -13.655 1.00 92.12 325 LEU A N 1
ATOM 2413 C CA . LEU A 1 325 ? 6.793 7.514 -13.567 1.00 92.12 325 LEU A CA 1
ATOM 2414 C C . LEU A 1 325 ? 7.410 8.731 -12.882 1.00 92.12 325 LEU A C 1
ATOM 2416 O O . LEU A 1 325 ? 8.255 8.567 -12.006 1.00 92.12 325 LEU A O 1
ATOM 2420 N N . SER A 1 326 ? 6.953 9.944 -13.207 1.00 90.81 326 SER A N 1
ATOM 2421 C CA . SER A 1 326 ? 7.444 11.166 -12.555 1.00 90.81 326 SER A CA 1
ATOM 2422 C C . SER A 1 326 ? 7.094 11.199 -11.063 1.00 90.81 326 SER A C 1
ATOM 2424 O O . SER A 1 326 ? 7.901 11.653 -10.248 1.00 90.81 326 SER A O 1
ATOM 2426 N N . ALA A 1 327 ? 5.930 10.662 -10.680 1.00 88.62 327 ALA A N 1
ATOM 2427 C CA . ALA A 1 327 ? 5.539 10.518 -9.281 1.00 88.62 327 ALA A CA 1
ATOM 2428 C C . ALA A 1 327 ? 6.391 9.483 -8.524 1.00 88.62 327 ALA A C 1
ATOM 2430 O O . ALA A 1 327 ? 6.764 9.740 -7.376 1.00 88.62 327 ALA A O 1
ATOM 2431 N N . LEU A 1 328 ? 6.721 8.344 -9.149 1.00 84.06 328 LEU A N 1
ATOM 2432 C CA . LEU A 1 328 ? 7.583 7.310 -8.561 1.00 84.06 328 LEU A CA 1
ATOM 2433 C C . LEU A 1 328 ? 9.042 7.773 -8.425 1.00 84.06 328 LEU A C 1
ATOM 2435 O O . LEU A 1 328 ? 9.697 7.535 -7.411 1.00 84.06 328 LEU A O 1
ATOM 2439 N N . ALA A 1 329 ? 9.567 8.406 -9.470 1.00 66.56 329 ALA A N 1
ATOM 2440 C CA . ALA A 1 329 ? 10.999 8.527 -9.701 1.00 66.56 329 ALA A CA 1
ATOM 2441 C C . ALA A 1 329 ? 11.702 9.670 -8.987 1.00 66.56 329 ALA A C 1
ATOM 2443 O O . ALA A 1 329 ? 12.915 9.609 -8.758 1.00 66.56 329 ALA A O 1
ATOM 2444 N N . GLY A 1 330 ? 10.996 10.768 -8.726 1.00 63.84 330 GLY A N 1
ATOM 2445 C CA . GLY A 1 330 ? 11.709 12.039 -8.665 1.00 63.84 330 GLY A CA 1
ATOM 2446 C C . GLY A 1 330 ? 12.644 12.168 -9.882 1.00 63.84 330 GLY A C 1
ATOM 2447 O O . GLY A 1 330 ? 12.196 12.091 -11.017 1.00 63.84 330 GLY A O 1
ATOM 2448 N N . GLU A 1 331 ? 13.952 12.310 -9.651 1.00 62.31 331 GLU A N 1
ATOM 2449 C CA . GLU A 1 331 ? 14.951 12.576 -10.705 1.00 62.31 331 GLU A CA 1
ATOM 2450 C C . GLU A 1 331 ? 15.960 11.433 -10.949 1.00 62.31 331 GLU A C 1
ATOM 2452 O O . GLU A 1 331 ? 16.956 11.650 -11.639 1.00 62.31 331 GLU A O 1
ATOM 2457 N N . ARG A 1 332 ? 15.792 10.249 -10.335 1.00 80.69 332 ARG A N 1
ATOM 2458 C CA . ARG A 1 332 ? 16.784 9.149 -10.381 1.00 80.69 332 ARG A CA 1
ATOM 2459 C C . ARG A 1 332 ? 16.119 7.765 -10.343 1.00 80.69 332 ARG A C 1
ATOM 2461 O O . ARG A 1 332 ? 14.956 7.638 -9.978 1.00 80.69 332 ARG A O 1
ATOM 2468 N N . SER A 1 333 ? 16.887 6.714 -10.620 1.00 87.75 333 SER A N 1
ATOM 2469 C CA . SER A 1 333 ? 16.458 5.305 -10.540 1.00 87.75 333 SER A CA 1
ATOM 2470 C C . SER A 1 333 ? 16.181 4.786 -9.122 1.00 87.75 333 SER A C 1
ATOM 2472 O O . SER A 1 333 ? 15.302 3.947 -8.921 1.00 87.75 333 SER A O 1
ATOM 2474 N N . VAL A 1 334 ? 16.883 5.305 -8.111 1.00 89.75 334 VAL A N 1
ATOM 2475 C CA . VAL A 1 334 ? 16.753 4.845 -6.714 1.00 89.75 334 VAL A CA 1
ATOM 2476 C C . VAL A 1 334 ? 15.336 5.051 -6.140 1.00 89.75 334 VAL A C 1
ATOM 2478 O O . VAL A 1 334 ? 14.789 4.084 -5.610 1.00 89.75 334 VAL A O 1
ATOM 2481 N N . PRO A 1 335 ? 14.696 6.238 -6.245 1.00 86.75 335 PRO A N 1
ATOM 2482 C CA . PRO A 1 335 ? 13.319 6.402 -5.773 1.00 86.75 335 PRO A CA 1
ATOM 2483 C C . PRO A 1 335 ? 12.303 5.527 -6.516 1.00 86.75 335 PRO A C 1
ATOM 2485 O O . PRO A 1 335 ? 11.422 4.978 -5.861 1.00 86.75 335 PRO A O 1
ATOM 2488 N N . VAL A 1 336 ? 12.459 5.327 -7.838 1.00 89.69 336 VAL A N 1
ATOM 2489 C CA . VAL A 1 336 ? 11.587 4.407 -8.602 1.00 89.69 336 VAL A CA 1
ATOM 2490 C C . VAL A 1 336 ? 11.655 3.004 -8.014 1.00 89.69 336 VAL A C 1
ATOM 2492 O O . VAL A 1 336 ? 10.623 2.393 -7.776 1.00 89.69 336 VAL A O 1
ATOM 2495 N N . THR A 1 337 ? 12.869 2.524 -7.739 1.00 92.56 337 THR A N 1
ATOM 2496 C CA . THR A 1 337 ? 13.120 1.182 -7.192 1.00 92.56 337 THR A CA 1
ATOM 2497 C C . THR A 1 337 ? 12.382 0.975 -5.871 1.00 92.56 337 THR A C 1
ATOM 2499 O O . THR A 1 337 ? 11.645 0.006 -5.715 1.00 92.56 337 THR A O 1
ATOM 2502 N N . GLN A 1 338 ? 12.520 1.922 -4.938 1.00 88.31 338 GLN A N 1
ATOM 2503 C CA . GLN A 1 338 ? 11.841 1.866 -3.640 1.00 88.31 338 GLN A CA 1
ATOM 2504 C C . GLN A 1 338 ? 10.318 1.938 -3.794 1.00 88.31 338 GLN A C 1
ATOM 2506 O O . GLN A 1 338 ? 9.592 1.126 -3.222 1.00 88.31 338 GLN A O 1
ATOM 2511 N N . GLN A 1 339 ? 9.826 2.894 -4.587 1.00 87.12 339 GLN A N 1
ATOM 2512 C CA . GLN A 1 339 ? 8.392 3.132 -4.711 1.00 87.12 339 GLN A CA 1
ATOM 2513 C C . GLN A 1 339 ? 7.684 2.024 -5.502 1.00 87.12 339 GLN A C 1
ATOM 2515 O O . GLN A 1 339 ? 6.537 1.727 -5.197 1.00 87.12 339 GLN A O 1
ATOM 2520 N N . MET A 1 340 ? 8.346 1.381 -6.468 1.00 91.00 340 MET A N 1
ATOM 2521 C CA . MET A 1 340 ? 7.836 0.190 -7.158 1.00 91.00 340 MET A CA 1
ATOM 2522 C C . MET A 1 340 ? 7.743 -1.006 -6.202 1.00 91.00 340 MET A C 1
ATOM 2524 O O . MET A 1 340 ? 6.719 -1.688 -6.204 1.00 91.00 340 MET A O 1
ATOM 2528 N N . GLY A 1 341 ? 8.761 -1.224 -5.357 1.00 91.75 341 GLY A N 1
ATOM 2529 C CA . GLY A 1 341 ? 8.732 -2.256 -4.316 1.00 91.75 341 GLY A CA 1
ATOM 2530 C C . GLY A 1 341 ? 7.521 -2.110 -3.396 1.00 91.75 341 GLY A C 1
ATOM 2531 O O . GLY A 1 341 ? 6.745 -3.049 -3.229 1.00 91.75 341 GLY A O 1
ATOM 2532 N N . HIS A 1 342 ? 7.274 -0.890 -2.913 1.00 88.12 342 HIS A N 1
ATOM 2533 C CA . HIS A 1 342 ? 6.061 -0.567 -2.162 1.00 88.12 342 HIS A CA 1
ATOM 2534 C C . HIS A 1 342 ? 4.797 -0.771 -3.011 1.00 88.12 342 HIS A C 1
ATOM 2536 O O . HIS A 1 342 ? 3.921 -1.554 -2.656 1.00 88.12 342 HIS A O 1
ATOM 2542 N N . ALA A 1 343 ? 4.674 -0.079 -4.142 1.00 89.62 343 ALA A N 1
ATOM 2543 C CA . ALA A 1 343 ? 3.416 0.024 -4.877 1.00 89.62 343 ALA A CA 1
ATOM 2544 C C . ALA A 1 343 ? 2.935 -1.308 -5.467 1.00 89.62 343 ALA A C 1
ATOM 2546 O O . ALA A 1 343 ? 1.734 -1.555 -5.450 1.00 89.62 343 ALA A O 1
ATOM 2547 N N . LEU A 1 344 ? 3.848 -2.127 -6.000 1.00 93.81 344 LEU A N 1
ATOM 2548 C CA . LEU A 1 344 ? 3.504 -3.274 -6.851 1.00 93.81 344 LEU A CA 1
ATOM 2549 C C . LEU A 1 344 ? 3.953 -4.623 -6.284 1.00 93.81 344 LEU A C 1
ATOM 2551 O O . LEU A 1 344 ? 3.427 -5.652 -6.702 1.00 93.81 344 LEU A O 1
ATOM 2555 N N . LEU A 1 345 ? 4.915 -4.635 -5.355 1.00 93.12 345 LEU A N 1
ATOM 2556 C CA . LEU A 1 345 ? 5.437 -5.872 -4.758 1.00 93.12 345 LEU A CA 1
ATOM 2557 C C . LEU A 1 345 ? 5.011 -6.057 -3.299 1.00 93.12 345 LEU A C 1
ATOM 2559 O O . LEU A 1 345 ? 5.106 -7.161 -2.772 1.00 93.12 345 LEU A O 1
ATOM 2563 N N . ASP A 1 346 ? 4.531 -4.989 -2.654 1.00 89.94 346 ASP A N 1
ATOM 2564 C CA . ASP A 1 346 ? 4.319 -4.954 -1.202 1.00 89.94 346 ASP A CA 1
ATOM 2565 C C . ASP A 1 346 ? 5.574 -5.368 -0.413 1.00 89.94 346 ASP A C 1
ATOM 2567 O O . ASP A 1 346 ? 5.514 -6.098 0.570 1.00 89.94 346 ASP A O 1
ATOM 2571 N N . MET A 1 347 ? 6.733 -4.911 -0.895 1.00 88.69 347 MET A N 1
ATOM 2572 C CA . MET A 1 347 ? 8.0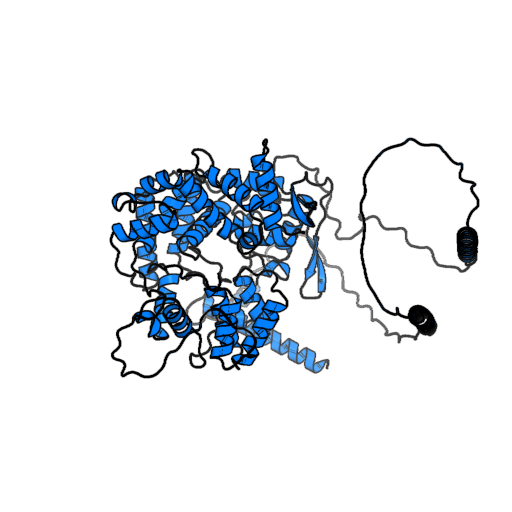41 -5.147 -0.291 1.00 88.69 347 MET A CA 1
ATOM 2573 C C . MET A 1 347 ? 8.629 -3.829 0.204 1.00 88.69 347 MET A C 1
ATOM 2575 O O . MET A 1 347 ? 8.622 -2.827 -0.519 1.00 88.69 347 MET A O 1
ATOM 2579 N N . ASP A 1 348 ? 9.204 -3.841 1.405 1.00 83.94 348 ASP A N 1
ATOM 2580 C CA . ASP A 1 348 ? 10.012 -2.729 1.897 1.00 83.94 348 ASP A CA 1
ATOM 2581 C C . ASP A 1 348 ? 11.463 -2.899 1.436 1.00 83.94 348 ASP A C 1
ATOM 2583 O O . ASP A 1 348 ? 12.264 -3.608 2.034 1.00 83.94 348 ASP A O 1
ATOM 2587 N N . LEU A 1 349 ? 11.805 -2.247 0.327 1.00 88.12 349 LEU A N 1
ATOM 2588 C CA . LEU A 1 349 ? 13.156 -2.293 -0.236 1.00 88.12 349 LEU A CA 1
ATOM 2589 C C . LEU A 1 349 ? 14.076 -1.199 0.341 1.00 88.12 349 LEU A C 1
ATOM 2591 O O . LEU A 1 349 ? 15.157 -0.948 -0.199 1.00 88.12 349 LEU A O 1
ATOM 2595 N N . ALA A 1 350 ? 13.654 -0.470 1.381 1.00 79.88 350 ALA A N 1
ATOM 2596 C CA . ALA A 1 350 ? 14.381 0.708 1.844 1.00 79.88 350 ALA A CA 1
ATOM 2597 C C . ALA A 1 350 ? 15.736 0.362 2.480 1.00 79.88 350 ALA A C 1
ATOM 2599 O O . ALA A 1 350 ? 16.734 1.015 2.153 1.00 79.88 350 ALA A O 1
ATOM 2600 N N . CYS A 1 351 ? 15.787 -0.661 3.339 1.00 80.75 351 CYS A N 1
ATOM 2601 C CA . CYS A 1 351 ? 17.017 -1.122 3.994 1.00 80.75 351 CYS A CA 1
ATOM 2602 C C . CYS A 1 351 ? 18.042 -1.641 2.975 1.00 80.75 351 CYS A C 1
ATOM 2604 O O . CYS A 1 351 ? 19.213 -1.244 3.017 1.00 80.75 351 CYS A O 1
ATOM 2606 N N . ALA A 1 352 ? 17.551 -2.380 1.973 1.00 89.00 352 ALA A N 1
ATOM 2607 C CA . ALA A 1 352 ? 18.309 -2.926 0.847 1.00 89.00 352 ALA A CA 1
ATOM 2608 C C . ALA A 1 352 ? 19.107 -1.881 0.056 1.00 89.00 352 ALA A C 1
ATOM 2610 O O . ALA A 1 352 ? 20.041 -2.204 -0.665 1.00 89.00 352 ALA A O 1
ATOM 2611 N N . ARG A 1 353 ? 18.813 -0.588 0.189 1.00 89.38 353 ARG A N 1
ATOM 2612 C CA . ARG A 1 353 ? 19.644 0.449 -0.426 1.00 89.38 353 ARG A CA 1
ATOM 2613 C C . ARG A 1 353 ? 21.075 0.464 0.132 1.00 89.38 353 ARG A C 1
ATOM 2615 O O . ARG A 1 353 ? 22.026 0.718 -0.616 1.00 89.38 353 ARG A O 1
ATOM 2622 N N . CYS A 1 354 ? 21.227 0.237 1.435 1.00 83.31 354 CYS A N 1
ATOM 2623 C CA .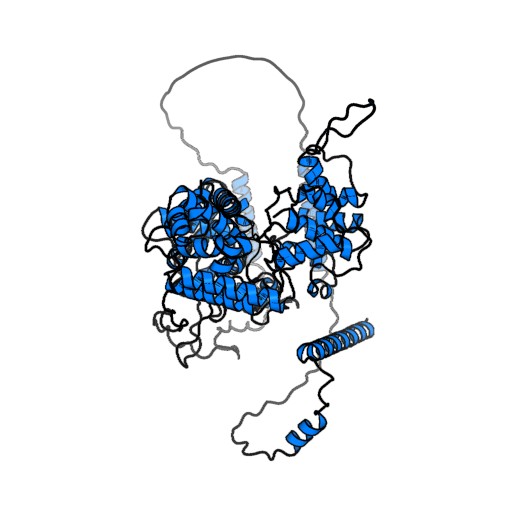 CYS A 1 354 ? 22.478 0.451 2.170 1.00 83.31 354 CYS A CA 1
ATOM 2624 C C . CYS A 1 354 ? 23.140 -0.847 2.652 1.00 83.31 354 CYS A C 1
ATOM 2626 O O . CYS A 1 354 ? 24.361 -0.878 2.785 1.00 83.31 354 CYS A O 1
ATOM 2628 N N . HIS A 1 355 ? 22.357 -1.888 2.928 1.00 87.94 355 HIS A N 1
ATOM 2629 C CA . HIS A 1 355 ? 22.821 -3.219 3.330 1.00 87.94 355 HIS A CA 1
ATOM 2630 C C . HIS A 1 355 ? 21.738 -4.255 3.015 1.00 87.94 355 HIS A C 1
ATOM 2632 O O . HIS A 1 355 ? 20.610 -3.869 2.739 1.00 87.94 355 HIS A O 1
ATOM 2638 N N . ASP A 1 356 ? 22.065 -5.547 3.040 1.00 89.62 356 ASP A N 1
ATOM 2639 C CA . ASP A 1 356 ? 21.051 -6.608 2.933 1.00 89.62 356 ASP A CA 1
ATOM 2640 C C . ASP A 1 356 ? 20.008 -6.446 4.048 1.00 89.62 356 ASP A C 1
ATOM 2642 O O . ASP A 1 356 ? 20.370 -6.065 5.165 1.00 89.62 356 ASP A O 1
ATOM 2646 N N . ASP A 1 357 ? 18.729 -6.676 3.754 1.00 84.31 357 ASP A N 1
ATOM 2647 C CA . ASP A 1 357 ? 17.668 -6.450 4.733 1.00 84.31 357 ASP A CA 1
ATOM 2648 C C . ASP A 1 357 ? 17.899 -7.317 5.989 1.00 84.31 357 ASP A C 1
ATOM 2650 O O . ASP A 1 357 ? 18.195 -8.511 5.872 1.00 84.31 357 ASP A O 1
ATOM 2654 N N . PRO A 1 358 ? 17.842 -6.729 7.198 1.00 76.25 358 PRO A N 1
ATOM 2655 C CA . PRO A 1 358 ? 18.207 -7.435 8.419 1.00 76.25 358 PRO A CA 1
ATOM 2656 C C . PRO A 1 358 ? 17.120 -8.408 8.887 1.00 76.25 358 PRO A C 1
ATOM 2658 O O . PRO A 1 358 ? 17.385 -9.217 9.775 1.00 76.25 358 PRO A O 1
ATOM 2661 N N . ILE A 1 359 ? 15.908 -8.314 8.331 1.00 75.25 359 ILE A N 1
ATOM 2662 C CA . ILE A 1 359 ? 14.743 -9.104 8.728 1.00 75.25 359 ILE A CA 1
ATOM 2663 C C . ILE A 1 359 ? 14.350 -10.065 7.601 1.00 75.25 359 ILE A C 1
ATOM 2665 O O . ILE A 1 359 ? 14.161 -11.256 7.846 1.00 75.25 359 ILE A O 1
ATOM 2669 N N . ASP A 1 360 ? 14.263 -9.578 6.363 1.00 80.75 360 ASP A N 1
ATOM 2670 C CA . ASP A 1 360 ? 13.925 -10.382 5.190 1.00 80.75 360 ASP A CA 1
ATOM 2671 C C . ASP A 1 360 ? 15.170 -10.756 4.374 1.00 80.75 360 ASP A C 1
ATOM 2673 O O . ASP A 1 360 ? 15.611 -10.051 3.466 1.00 80.75 360 ASP A O 1
ATOM 2677 N N . SER A 1 361 ? 15.706 -11.948 4.645 1.00 83.75 361 SER A N 1
ATOM 2678 C CA . SER A 1 361 ? 16.879 -12.495 3.944 1.00 83.75 361 SER A CA 1
ATOM 2679 C C . SER A 1 361 ? 16.729 -12.638 2.414 1.00 83.75 361 SER A C 1
ATOM 2681 O O . SER A 1 361 ? 17.730 -12.861 1.720 1.00 83.75 361 SER A O 1
ATOM 2683 N N . GLN A 1 362 ? 15.510 -12.523 1.869 1.00 85.44 362 GLN A N 1
ATOM 2684 C CA . GLN A 1 362 ? 15.254 -12.540 0.425 1.00 85.44 362 GLN A CA 1
ATOM 2685 C C . GLN A 1 362 ? 15.534 -11.186 -0.244 1.00 85.44 362 GLN A C 1
ATOM 2687 O O . GLN A 1 362 ? 15.591 -11.106 -1.476 1.00 85.44 362 GLN A O 1
ATOM 2692 N N . ILE A 1 363 ? 15.732 -10.124 0.540 1.00 90.12 363 ILE A N 1
ATOM 2693 C CA . ILE A 1 363 ? 15.968 -8.772 0.045 1.00 90.12 363 ILE A CA 1
ATOM 2694 C C . ILE A 1 363 ? 17.445 -8.408 0.233 1.00 90.12 363 ILE A C 1
ATOM 2696 O O . ILE A 1 363 ? 17.898 -8.030 1.312 1.00 90.12 363 ILE A O 1
ATOM 2700 N N . ARG A 1 364 ? 18.220 -8.489 -0.853 1.00 93.25 364 ARG A N 1
ATOM 2701 C CA . ARG A 1 364 ? 19.657 -8.171 -0.845 1.00 93.25 364 ARG A CA 1
ATOM 2702 C C . ARG A 1 364 ? 19.942 -6.788 -1.410 1.00 93.25 364 ARG A C 1
ATOM 2704 O O . ARG A 1 364 ? 19.294 -6.337 -2.357 1.00 93.25 364 ARG A O 1
ATOM 2711 N N . GLN A 1 365 ? 21.009 -6.159 -0.923 1.00 94.50 365 GLN A N 1
ATOM 2712 C CA . GLN A 1 365 ? 21.485 -4.877 -1.431 1.00 94.50 365 GLN A CA 1
ATOM 2713 C C . GLN A 1 365 ? 21.853 -4.949 -2.911 1.00 94.50 365 GLN A C 1
ATOM 2715 O O . GLN A 1 365 ? 21.551 -4.044 -3.687 1.00 94.50 365 GLN A O 1
ATOM 2720 N N . GLN A 1 366 ? 22.483 -6.049 -3.323 1.00 95.75 366 GLN A N 1
ATOM 2721 C CA . GLN A 1 366 ? 22.831 -6.283 -4.723 1.00 95.75 366 GLN A CA 1
ATOM 2722 C C . GLN A 1 366 ? 21.595 -6.236 -5.638 1.00 95.75 366 GLN A C 1
ATOM 2724 O O . GLN A 1 366 ? 21.678 -5.656 -6.721 1.00 95.75 366 GLN A O 1
ATOM 2729 N N . ASP A 1 367 ? 20.474 -6.813 -5.204 1.00 95.44 367 ASP A N 1
ATOM 2730 C CA . ASP A 1 367 ? 19.249 -6.923 -6.001 1.00 95.44 367 ASP A CA 1
ATOM 2731 C C . ASP A 1 367 ? 18.515 -5.581 -6.092 1.00 95.44 367 ASP A C 1
ATOM 2733 O O . ASP A 1 367 ? 18.024 -5.212 -7.159 1.00 95.44 367 ASP A O 1
ATOM 2737 N N . PHE A 1 368 ? 18.543 -4.785 -5.015 1.00 95.44 368 PHE A N 1
ATOM 2738 C CA . PHE A 1 368 ? 18.071 -3.400 -5.039 1.00 95.44 368 PHE A CA 1
ATOM 2739 C C . PHE A 1 368 ? 18.772 -2.584 -6.133 1.00 95.44 368 PHE A C 1
ATOM 2741 O O . PHE A 1 368 ? 18.127 -1.948 -6.968 1.00 95.44 368 PHE A O 1
ATOM 2748 N N . TRP A 1 369 ? 20.107 -2.608 -6.151 1.00 96.38 369 TRP A N 1
ATOM 2749 C CA . TRP A 1 369 ? 20.879 -1.845 -7.132 1.00 96.38 369 TRP A CA 1
ATOM 2750 C C . TRP A 1 369 ? 20.796 -2.435 -8.543 1.00 96.38 369 TRP A C 1
ATOM 2752 O O . TRP A 1 369 ? 20.929 -1.687 -9.513 1.00 96.38 369 TRP A O 1
ATOM 2762 N N . ALA A 1 370 ? 20.531 -3.737 -8.675 1.00 96.00 370 ALA A N 1
ATOM 2763 C CA . ALA A 1 370 ? 20.273 -4.373 -9.961 1.00 96.00 370 ALA A CA 1
ATOM 2764 C C . ALA A 1 370 ? 18.950 -3.887 -10.570 1.00 96.00 370 ALA A C 1
ATOM 2766 O O . ALA A 1 370 ? 18.921 -3.508 -11.743 1.00 96.00 370 ALA A O 1
ATOM 2767 N N . LEU A 1 371 ? 17.886 -3.788 -9.768 1.00 95.25 371 LEU A N 1
ATOM 2768 C CA . LEU A 1 371 ? 16.609 -3.233 -10.215 1.00 95.25 371 LEU A CA 1
ATOM 2769 C C . LEU A 1 371 ? 16.723 -1.726 -10.500 1.00 95.25 371 LEU A C 1
ATOM 2771 O O . LEU A 1 371 ? 16.208 -1.242 -11.507 1.00 95.25 371 LEU A O 1
ATOM 2775 N N . ALA A 1 372 ? 17.482 -0.982 -9.690 1.00 95.12 372 ALA A N 1
ATOM 2776 C CA . ALA A 1 372 ? 17.791 0.417 -9.990 1.00 95.12 372 ALA A CA 1
ATOM 2777 C C . ALA A 1 372 ? 18.519 0.569 -11.334 1.00 95.12 372 ALA A C 1
ATOM 2779 O O . ALA A 1 372 ? 18.255 1.510 -12.081 1.00 95.12 372 ALA A O 1
ATOM 2780 N N . ALA A 1 373 ? 19.404 -0.368 -11.679 1.00 94.69 373 ALA A N 1
ATOM 2781 C CA . ALA A 1 373 ? 20.063 -0.375 -12.975 1.00 94.69 373 ALA A CA 1
ATOM 2782 C C . ALA A 1 373 ? 19.080 -0.676 -14.125 1.00 94.69 373 ALA A C 1
ATOM 2784 O O . ALA A 1 373 ? 19.238 -0.090 -15.193 1.00 94.69 373 ALA A O 1
ATOM 2785 N N . VAL A 1 374 ? 18.028 -1.484 -13.930 1.00 94.00 374 VAL A N 1
ATOM 2786 C CA . VAL A 1 374 ? 16.945 -1.628 -14.931 1.00 94.00 374 VAL A CA 1
ATOM 2787 C C . VAL A 1 374 ? 16.309 -0.269 -15.229 1.00 94.00 374 VAL A C 1
ATOM 2789 O O . VAL A 1 374 ? 16.245 0.144 -16.386 1.00 94.00 374 VAL A O 1
ATOM 2792 N N . PHE A 1 375 ? 15.921 0.474 -14.191 1.00 93.88 375 PHE A N 1
ATOM 2793 C CA . PHE A 1 375 ? 15.299 1.788 -14.362 1.00 93.88 375 PHE A CA 1
ATOM 2794 C C . PHE A 1 375 ? 16.235 2.835 -14.961 1.00 93.88 375 PHE A C 1
ATOM 2796 O O . PHE A 1 375 ? 15.807 3.608 -15.809 1.00 93.88 375 PHE A O 1
ATOM 2803 N N . GLU A 1 376 ? 17.514 2.837 -14.584 1.00 92.75 376 GLU A N 1
ATOM 2804 C CA . GLU A 1 376 ? 18.500 3.769 -15.148 1.00 92.75 376 GLU A CA 1
ATOM 2805 C C . GLU A 1 376 ? 18.694 3.577 -16.662 1.00 92.75 376 GLU A C 1
ATOM 2807 O O . GLU A 1 376 ? 19.007 4.532 -17.368 1.00 92.75 376 GLU A O 1
ATOM 2812 N N . ASN A 1 377 ? 18.516 2.351 -17.167 1.00 92.38 377 ASN A N 1
ATOM 2813 C CA . ASN A 1 377 ? 18.673 2.040 -18.591 1.00 92.38 377 ASN A CA 1
ATOM 2814 C C . ASN A 1 377 ? 17.357 2.086 -19.385 1.00 92.38 377 ASN A C 1
ATOM 2816 O O . ASN A 1 377 ? 17.413 2.212 -20.608 1.00 92.38 377 ASN A O 1
ATOM 2820 N N . GLY A 1 378 ? 16.207 1.969 -18.714 1.00 91.56 378 GLY A N 1
ATOM 2821 C CA . GLY A 1 378 ? 14.881 1.959 -19.339 1.00 91.56 378 GLY A CA 1
ATOM 2822 C C . GLY A 1 378 ? 14.093 3.266 -19.211 1.00 91.56 378 GLY A C 1
ATOM 2823 O O . GLY A 1 378 ? 13.047 3.398 -19.841 1.00 91.56 378 GLY A O 1
ATOM 2824 N N . LEU A 1 379 ? 14.556 4.229 -18.404 1.00 92.25 379 LEU A N 1
ATOM 2825 C CA . LEU A 1 379 ? 13.873 5.504 -18.172 1.00 92.25 379 LEU A CA 1
ATOM 2826 C C . LEU A 1 379 ? 14.762 6.705 -18.514 1.00 92.25 379 LEU A C 1
ATOM 2828 O O . LEU A 1 379 ? 15.947 6.753 -18.187 1.00 92.25 379 LEU A O 1
ATOM 2832 N N . GLN A 1 380 ? 14.148 7.736 -19.089 1.00 91.19 380 GLN A N 1
ATOM 2833 C CA . GLN A 1 380 ? 14.748 9.049 -19.279 1.00 91.19 380 GLN A CA 1
ATOM 2834 C C . GLN A 1 380 ? 14.242 10.024 -18.222 1.00 91.19 380 GLN A C 1
ATOM 2836 O O . GLN A 1 380 ? 13.042 10.260 -18.095 1.00 91.19 380 GLN A O 1
ATOM 2841 N N . TYR A 1 381 ? 15.181 10.642 -17.507 1.00 90.81 381 TYR A N 1
ATOM 2842 C CA . TYR A 1 381 ? 14.913 11.652 -16.487 1.00 90.81 381 TYR A CA 1
ATOM 2843 C C . TYR A 1 381 ? 15.204 13.045 -17.045 1.00 90.81 381 TYR A C 1
ATOM 2845 O O . TYR A 1 381 ? 16.311 13.328 -17.506 1.00 90.81 381 TYR A O 1
ATOM 2853 N N . SER A 1 382 ? 14.216 13.931 -16.994 1.00 90.31 382 SER A N 1
ATOM 2854 C CA . SER A 1 382 ? 14.309 15.303 -17.493 1.00 90.31 382 SER A CA 1
ATOM 2855 C C . SER A 1 382 ? 13.556 16.276 -16.582 1.00 90.31 382 SER A C 1
ATOM 2857 O O . SER A 1 382 ? 13.029 15.891 -15.535 1.00 90.31 382 SER A O 1
ATOM 2859 N N . ARG A 1 383 ? 13.524 17.558 -16.962 1.00 87.81 383 ARG A N 1
ATOM 2860 C CA . ARG A 1 383 ? 12.661 18.566 -16.341 1.00 87.81 383 ARG A CA 1
ATOM 2861 C C . ARG A 1 383 ? 11.805 19.242 -17.400 1.00 87.81 383 ARG A C 1
ATOM 2863 O O . ARG A 1 383 ? 12.288 19.514 -18.498 1.00 87.81 383 ARG A O 1
ATOM 2870 N N . ASN A 1 384 ? 10.559 19.544 -17.054 1.00 84.06 384 ASN A N 1
ATOM 2871 C CA . ASN A 1 384 ? 9.690 20.351 -17.904 1.00 84.06 384 ASN A CA 1
ATOM 2872 C C . ASN A 1 384 ? 10.054 21.852 -17.821 1.00 84.06 384 ASN A C 1
ATOM 2874 O O . ASN A 1 384 ? 10.961 22.253 -17.089 1.00 84.06 384 ASN A O 1
ATOM 2878 N N . GLN A 1 385 ? 9.329 22.703 -18.557 1.00 84.06 385 GLN A N 1
ATOM 2879 C CA . GLN A 1 385 ? 9.586 24.153 -18.609 1.00 84.06 385 GLN A CA 1
ATOM 2880 C C . GLN A 1 385 ? 9.461 24.852 -17.244 1.00 84.06 385 GLN A C 1
ATOM 2882 O O . GLN A 1 385 ? 10.148 25.838 -16.995 1.00 84.06 385 GLN A O 1
ATOM 2887 N N . SER A 1 386 ? 8.621 24.329 -16.347 1.00 82.12 386 SER A N 1
ATOM 2888 C CA . SER A 1 386 ? 8.482 24.808 -14.964 1.00 82.12 386 SER A CA 1
ATOM 2889 C C . SER A 1 386 ? 9.556 24.268 -14.008 1.00 82.12 386 SER A C 1
ATOM 2891 O O . SER A 1 386 ? 9.540 24.598 -12.827 1.00 82.12 386 SER A O 1
ATOM 2893 N N . GLY A 1 387 ? 10.494 23.447 -14.492 1.00 82.75 387 GLY A N 1
ATOM 2894 C CA . GLY A 1 387 ? 11.542 22.833 -13.678 1.00 82.75 387 GLY A CA 1
ATOM 2895 C C . GLY A 1 387 ? 11.093 21.595 -12.895 1.00 82.75 387 GLY A C 1
ATOM 2896 O O . GLY A 1 387 ? 11.880 21.064 -12.112 1.00 82.75 387 GLY A O 1
ATOM 2897 N N . GLU A 1 388 ? 9.874 21.103 -13.106 1.00 81.31 388 GLU A N 1
ATOM 2898 C CA . GLU A 1 388 ? 9.362 19.897 -12.448 1.00 81.31 388 GLU A CA 1
ATOM 2899 C C . GLU A 1 388 ? 9.951 18.633 -13.088 1.00 81.31 388 GLU A C 1
ATOM 2901 O O . GLU A 1 388 ? 10.173 18.628 -14.306 1.00 81.31 388 GLU A O 1
ATOM 2906 N N . PRO A 1 389 ? 10.209 17.562 -12.311 1.00 84.12 389 PRO A N 1
ATOM 2907 C CA . PRO A 1 389 ? 10.674 16.291 -12.853 1.00 84.12 389 PRO A CA 1
ATOM 2908 C C . PRO A 1 389 ? 9.702 15.733 -13.894 1.00 84.12 389 PRO A C 1
ATOM 2910 O O . PRO A 1 389 ? 8.493 15.698 -13.673 1.00 84.12 389 PRO A O 1
ATOM 2913 N N . LEU A 1 390 ? 10.252 15.270 -15.012 1.00 89.31 390 LEU A N 1
ATOM 2914 C CA . LEU A 1 390 ? 9.521 14.575 -16.062 1.00 89.31 390 LEU A CA 1
ATOM 2915 C C . LEU A 1 390 ? 10.276 13.300 -16.424 1.00 89.31 390 LEU A C 1
ATOM 2917 O O . LEU A 1 390 ? 11.433 13.361 -16.853 1.00 89.31 390 LEU A O 1
ATOM 2921 N N . VAL A 1 391 ? 9.611 12.161 -16.258 1.00 91.06 391 VAL A N 1
ATOM 2922 C CA . VAL A 1 391 ? 10.169 10.834 -16.518 1.00 91.06 391 VAL A CA 1
ATOM 2923 C C . VAL A 1 391 ? 9.345 10.112 -17.568 1.00 91.06 391 VAL A C 1
ATOM 2925 O O . VAL A 1 391 ? 8.117 10.126 -17.522 1.00 91.06 391 VAL A O 1
ATOM 2928 N N . GLN A 1 392 ? 10.036 9.501 -18.523 1.00 91.00 392 GLN A N 1
ATOM 2929 C CA . GLN A 1 392 ? 9.441 8.771 -19.640 1.00 91.00 392 GLN A CA 1
ATOM 2930 C C . GLN A 1 392 ? 10.196 7.460 -19.844 1.00 91.00 392 GLN A C 1
ATOM 2932 O O . GLN A 1 392 ? 11.415 7.424 -19.666 1.00 91.00 392 GLN A O 1
ATOM 2937 N N . ALA A 1 393 ? 9.495 6.393 -20.220 1.00 89.81 393 ALA A N 1
ATOM 2938 C CA . ALA A 1 393 ? 10.161 5.177 -20.665 1.00 89.81 393 ALA A CA 1
ATOM 2939 C C . ALA A 1 393 ? 10.854 5.401 -22.011 1.00 89.81 393 ALA A C 1
ATOM 2941 O O . ALA A 1 393 ? 10.368 6.129 -22.878 1.00 89.81 393 ALA A O 1
ATOM 2942 N N . THR A 1 394 ? 12.003 4.761 -22.184 1.00 85.69 394 THR A N 1
ATOM 2943 C CA . THR A 1 394 ? 12.766 4.771 -23.429 1.00 85.69 394 THR A CA 1
ATOM 2944 C C . THR A 1 394 ? 13.083 3.353 -23.855 1.00 85.69 394 THR A C 1
ATOM 2946 O O . THR A 1 394 ? 13.130 2.448 -23.028 1.00 85.69 394 THR A O 1
ATOM 2949 N N . ARG A 1 395 ? 13.380 3.162 -25.145 1.00 71.62 395 ARG A N 1
ATOM 2950 C CA . ARG A 1 395 ? 13.960 1.893 -25.594 1.00 71.62 395 ARG A CA 1
ATOM 2951 C C . ARG A 1 395 ? 15.260 1.620 -24.843 1.00 71.62 395 ARG A C 1
ATOM 2953 O O . ARG A 1 395 ? 16.073 2.531 -24.674 1.00 71.62 395 ARG A O 1
ATOM 2960 N N . GLN A 1 396 ? 15.424 0.369 -24.420 1.00 71.00 396 GLN A N 1
ATOM 2961 C CA . GLN A 1 396 ? 16.609 -0.109 -23.719 1.00 71.00 396 GLN A CA 1
ATOM 2962 C C . GLN A 1 396 ? 17.877 0.247 -24.509 1.00 71.00 396 GLN A C 1
ATOM 2964 O O . GLN A 1 396 ? 17.923 0.105 -25.732 1.00 71.00 396 GLN A O 1
ATOM 2969 N N . ALA A 1 397 ? 18.915 0.706 -23.810 1.00 68.56 397 ALA A N 1
ATOM 2970 C CA . ALA A 1 397 ? 20.207 0.971 -24.430 1.00 68.56 397 ALA A CA 1
ATOM 2971 C C . ALA A 1 397 ? 20.846 -0.319 -24.984 1.00 68.56 397 ALA A C 1
ATOM 2973 O O . ALA A 1 397 ? 20.873 -1.336 -24.291 1.00 68.56 397 ALA A O 1
ATOM 2974 N N . ASP A 1 398 ? 21.474 -0.238 -26.165 1.00 71.44 398 ASP A N 1
ATOM 2975 C CA . ASP A 1 398 ? 22.200 -1.354 -26.811 1.00 71.44 398 ASP A CA 1
ATOM 2976 C C . ASP A 1 398 ? 23.319 -1.951 -25.930 1.00 71.44 398 ASP A C 1
ATOM 2978 O O . ASP A 1 398 ? 23.814 -3.051 -26.165 1.00 71.44 398 ASP A O 1
ATOM 2982 N N . SER A 1 399 ? 23.773 -1.208 -24.918 1.00 80.19 399 SER A N 1
ATOM 2983 C CA . SER A 1 399 ? 24.779 -1.637 -23.947 1.00 80.19 399 SER A CA 1
ATOM 2984 C C . SER A 1 399 ? 24.363 -1.194 -22.542 1.00 80.19 399 SER A C 1
ATOM 2986 O O . SER A 1 399 ? 24.692 -0.070 -22.140 1.00 80.19 399 SER A O 1
ATOM 2988 N N . PRO A 1 400 ? 23.624 -2.040 -21.798 1.00 83.19 400 PRO A N 1
ATOM 2989 C CA . PRO A 1 400 ? 23.121 -1.687 -20.479 1.00 83.19 400 PRO A CA 1
ATOM 2990 C C . PRO A 1 400 ? 24.262 -1.409 -19.495 1.00 83.19 400 PRO A C 1
ATOM 2992 O O . PRO A 1 400 ? 25.218 -2.178 -19.375 1.00 83.19 400 PRO A O 1
ATOM 2995 N N . LYS A 1 401 ? 24.154 -0.299 -18.767 1.00 89.12 401 LYS A N 1
ATOM 2996 C CA . LYS A 1 401 ? 25.127 0.125 -17.756 1.00 89.12 401 LYS A CA 1
ATOM 2997 C C . LYS A 1 401 ? 24.754 -0.427 -16.387 1.00 89.12 401 LYS A C 1
ATOM 2999 O O . LYS A 1 401 ? 23.591 -0.393 -15.996 1.00 89.12 401 LYS A O 1
ATOM 3004 N N . GLY A 1 402 ? 25.750 -0.891 -15.640 1.00 92.50 402 GLY A N 1
ATOM 3005 C CA . GLY A 1 402 ? 25.570 -1.212 -14.228 1.00 92.50 402 GLY A CA 1
ATOM 3006 C C . GLY A 1 402 ? 25.559 0.034 -13.338 1.00 92.50 402 GLY A C 1
ATOM 3007 O O . GLY A 1 402 ? 26.106 1.072 -13.711 1.00 92.50 402 GLY A O 1
ATOM 3008 N N . GLN A 1 403 ? 24.984 -0.096 -12.143 1.00 94.25 403 GLN A N 1
ATOM 3009 C CA . GLN A 1 403 ? 25.007 0.927 -11.098 1.00 94.25 403 GLN A CA 1
ATOM 3010 C C . GLN A 1 403 ? 26.079 0.608 -10.058 1.00 94.25 403 GLN A C 1
ATOM 3012 O O . GLN A 1 403 ? 26.135 -0.504 -9.530 1.00 94.25 403 GLN A O 1
ATOM 3017 N N . PHE A 1 404 ? 26.928 1.590 -9.756 1.00 95.00 404 PHE A N 1
ATOM 3018 C CA . PHE A 1 404 ? 27.888 1.487 -8.661 1.00 95.00 404 PHE A CA 1
ATOM 3019 C C . PHE A 1 404 ? 27.216 1.800 -7.326 1.00 95.00 404 PHE A C 1
ATOM 3021 O O . PHE A 1 404 ? 26.445 2.753 -7.222 1.00 95.00 404 PHE A O 1
ATOM 3028 N N . PHE A 1 405 ? 27.558 1.029 -6.298 1.00 94.06 405 PHE A N 1
ATOM 3029 C CA . PHE A 1 405 ? 27.100 1.251 -4.932 1.00 94.06 405 PHE A CA 1
ATOM 3030 C C . PHE A 1 405 ? 28.175 0.869 -3.916 1.00 94.06 405 PHE A C 1
ATOM 3032 O O . PHE A 1 405 ? 29.119 0.140 -4.233 1.00 94.06 405 PHE A O 1
ATOM 3039 N N . GLU A 1 406 ? 28.040 1.380 -2.695 1.00 91.81 406 GLU A N 1
ATOM 3040 C CA . GLU A 1 406 ? 28.993 1.154 -1.608 1.00 91.81 406 GLU A CA 1
ATOM 3041 C C . GLU A 1 406 ? 28.407 0.195 -0.571 1.00 91.81 406 GLU A C 1
ATOM 3043 O O . GLU A 1 406 ? 27.235 0.292 -0.199 1.00 91.81 406 GLU A O 1
ATOM 3048 N N . LEU A 1 407 ? 29.239 -0.731 -0.107 1.00 88.25 407 LEU A N 1
ATOM 3049 C CA . LEU A 1 407 ? 28.950 -1.588 1.033 1.00 88.25 407 LEU A CA 1
ATOM 3050 C C . LEU A 1 407 ? 29.152 -0.820 2.351 1.00 88.25 407 LEU A C 1
ATOM 3052 O O . LEU A 1 407 ? 29.903 0.160 2.377 1.00 88.25 407 LEU A O 1
ATOM 3056 N N . PRO A 1 408 ? 28.595 -1.308 3.475 1.00 79.81 408 PRO A N 1
ATOM 3057 C CA . PRO A 1 408 ? 28.814 -0.709 4.796 1.00 79.81 408 PRO A CA 1
ATOM 3058 C C . PRO A 1 408 ? 30.290 -0.576 5.209 1.00 79.81 408 PRO A C 1
ATOM 3060 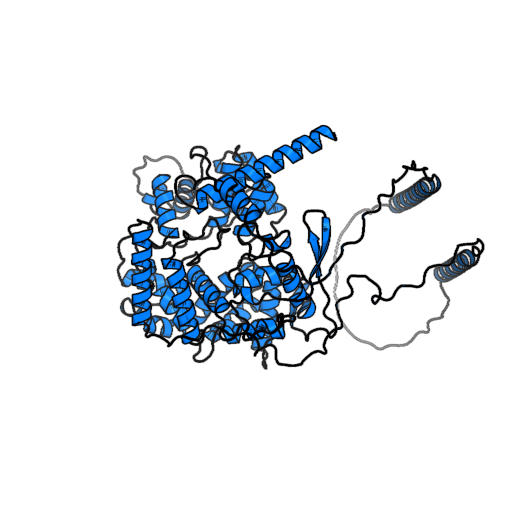O O . PRO A 1 408 ? 30.636 0.292 6.006 1.00 79.81 408 PRO A O 1
ATOM 3063 N N . ASP A 1 409 ? 31.172 -1.418 4.663 1.00 83.88 409 ASP A N 1
ATOM 3064 C CA . ASP A 1 409 ? 32.619 -1.385 4.910 1.00 83.88 409 ASP A CA 1
ATOM 3065 C C . ASP A 1 409 ? 33.401 -0.447 3.966 1.00 83.88 409 ASP A C 1
ATOM 3067 O O . ASP A 1 409 ? 34.631 -0.386 4.028 1.00 83.88 409 ASP A O 1
ATOM 3071 N N . GLY A 1 410 ? 32.703 0.289 3.094 1.00 86.25 410 GLY A N 1
ATOM 3072 C CA . GLY A 1 410 ? 33.274 1.244 2.144 1.00 86.25 410 GLY A CA 1
ATOM 3073 C C . GLY A 1 410 ? 33.795 0.630 0.842 1.00 86.25 410 GLY A C 1
ATOM 3074 O O . GLY A 1 410 ? 34.313 1.358 -0.007 1.00 86.25 410 GLY A O 1
ATOM 3075 N N . ARG A 1 411 ? 33.681 -0.690 0.635 1.00 92.75 411 ARG A N 1
ATOM 3076 C CA . ARG A 1 411 ? 33.992 -1.296 -0.670 1.00 92.75 411 ARG A CA 1
ATOM 3077 C C . ARG A 1 411 ? 32.930 -0.918 -1.697 1.00 92.75 411 ARG A C 1
ATOM 3079 O O . ARG A 1 411 ? 31.739 -0.940 -1.406 1.00 92.75 411 ARG A O 1
ATOM 3086 N N . GLN A 1 412 ? 33.359 -0.651 -2.927 1.00 94.56 412 GLN A N 1
ATOM 3087 C CA . GLN A 1 412 ? 32.453 -0.404 -4.046 1.00 94.56 412 GLN A CA 1
ATOM 3088 C C . GLN A 1 412 ? 32.161 -1.695 -4.813 1.00 94.56 412 GLN A C 1
ATOM 3090 O O . GLN A 1 412 ? 33.054 -2.511 -5.053 1.00 94.56 412 GLN A O 1
ATOM 3095 N N . ARG A 1 413 ? 30.905 -1.862 -5.222 1.00 95.31 413 ARG A N 1
ATOM 3096 C CA . ARG A 1 413 ? 30.428 -2.931 -6.104 1.00 95.31 413 ARG A CA 1
ATOM 3097 C C . ARG A 1 413 ? 29.655 -2.332 -7.269 1.00 95.31 413 ARG A C 1
ATOM 3099 O O . ARG A 1 413 ? 29.265 -1.169 -7.239 1.00 95.31 413 ARG A O 1
ATOM 3106 N N . VAL A 1 414 ? 29.440 -3.148 -8.294 1.00 95.94 414 VAL A N 1
ATOM 3107 C CA . VAL A 1 414 ? 28.565 -2.827 -9.420 1.00 95.94 414 VAL A CA 1
ATOM 3108 C C . VAL A 1 414 ? 27.431 -3.843 -9.485 1.00 95.94 414 VAL A C 1
ATOM 3110 O O . VAL A 1 414 ? 27.651 -5.047 -9.325 1.00 95.94 414 VAL A O 1
ATOM 3113 N N . ALA A 1 415 ? 26.216 -3.359 -9.714 1.00 95.75 415 ALA A N 1
ATOM 3114 C CA . ALA A 1 415 ? 25.062 -4.179 -10.036 1.00 95.75 415 ALA A CA 1
ATOM 3115 C C . ALA A 1 415 ? 24.691 -3.998 -11.504 1.00 95.75 415 ALA A C 1
ATOM 3117 O O . ALA A 1 415 ? 24.499 -2.875 -11.965 1.00 95.75 415 ALA A O 1
ATOM 3118 N N . LEU A 1 416 ? 24.624 -5.103 -12.245 1.00 94.00 416 LEU A N 1
ATOM 3119 C CA . LEU A 1 416 ? 24.093 -5.105 -13.605 1.00 94.00 416 LEU A CA 1
ATOM 3120 C C . LEU A 1 416 ? 22.557 -5.114 -13.554 1.00 94.00 416 LEU A C 1
ATOM 3122 O O . LEU A 1 416 ? 22.014 -5.653 -12.588 1.00 94.00 416 LEU A O 1
ATOM 3126 N N . PRO A 1 417 ? 21.865 -4.555 -14.564 1.00 93.56 417 PRO A N 1
ATOM 3127 C CA . PRO A 1 417 ? 20.407 -4.588 -14.636 1.00 93.56 417 PRO A CA 1
ATOM 3128 C C . PRO A 1 417 ? 19.845 -5.999 -14.485 1.00 93.56 417 PRO A C 1
ATOM 3130 O O . PRO A 1 417 ? 20.160 -6.883 -15.283 1.00 93.56 417 PRO A O 1
ATOM 3133 N N . ALA A 1 418 ? 19.043 -6.203 -13.443 1.00 92.44 418 ALA A N 1
ATOM 3134 C CA . ALA A 1 418 ? 18.297 -7.428 -13.201 1.00 92.44 418 ALA A CA 1
ATOM 3135 C C . ALA A 1 418 ? 17.196 -7.194 -12.156 1.00 92.44 418 ALA A C 1
ATOM 3137 O O . ALA A 1 418 ? 17.376 -6.413 -11.225 1.00 92.44 418 ALA A O 1
ATOM 3138 N N . MET A 1 419 ? 16.101 -7.940 -12.261 1.00 92.00 419 MET A N 1
ATOM 3139 C CA . MET A 1 419 ? 15.130 -8.141 -11.188 1.00 92.00 419 MET A CA 1
ATOM 3140 C C . MET A 1 419 ? 15.082 -9.631 -10.820 1.00 92.00 419 MET A C 1
ATOM 3142 O O . MET A 1 419 ? 14.917 -10.460 -11.723 1.00 92.00 419 MET A O 1
ATOM 3146 N N . PRO A 1 420 ? 15.213 -10.002 -9.531 1.00 89.88 420 PRO A N 1
ATOM 3147 C CA . PRO A 1 420 ? 15.025 -11.384 -9.105 1.00 89.88 420 PRO A CA 1
ATOM 3148 C C . PRO A 1 420 ? 13.607 -11.874 -9.446 1.00 89.88 420 PRO A C 1
ATOM 3150 O O . PRO A 1 420 ? 12.640 -11.267 -8.988 1.00 89.88 420 PRO A O 1
ATOM 3153 N N . PRO A 1 421 ? 13.436 -12.987 -10.186 1.00 88.19 421 PRO A N 1
ATOM 3154 C CA . PRO A 1 421 ? 12.103 -13.512 -10.512 1.00 88.19 421 PRO A CA 1
ATOM 3155 C C . PRO A 1 421 ? 11.275 -13.883 -9.273 1.00 88.19 421 PRO A C 1
ATOM 3157 O O . PRO A 1 421 ? 10.052 -13.764 -9.281 1.00 88.19 421 PRO A O 1
ATOM 3160 N N . ALA A 1 422 ? 11.945 -14.265 -8.180 1.00 87.06 422 ALA A N 1
ATOM 3161 C CA . ALA A 1 422 ? 11.310 -14.546 -6.895 1.00 87.06 422 ALA A CA 1
ATOM 3162 C C . ALA A 1 422 ? 10.562 -13.330 -6.320 1.00 87.06 422 ALA A C 1
ATOM 3164 O O . ALA A 1 422 ? 9.527 -13.506 -5.687 1.00 87.06 422 ALA A O 1
ATOM 3165 N N . TRP A 1 423 ? 11.016 -12.099 -6.599 1.00 90.81 423 TRP A N 1
ATOM 3166 C CA . TRP A 1 423 ? 10.292 -10.888 -6.194 1.00 90.81 423 TRP A CA 1
ATOM 3167 C C . TRP A 1 423 ? 8.946 -10.746 -6.905 1.00 90.81 423 TRP A C 1
ATOM 3169 O O . TRP A 1 423 ? 8.106 -9.999 -6.432 1.00 90.81 423 TRP A O 1
ATOM 3179 N N . LEU A 1 424 ? 8.723 -11.457 -8.014 1.00 91.44 424 LEU A N 1
ATOM 3180 C CA . LEU A 1 424 ? 7.468 -11.489 -8.769 1.00 91.44 424 LEU A CA 1
ATOM 3181 C C . LEU A 1 424 ? 6.668 -12.781 -8.545 1.00 91.44 424 LEU A C 1
ATOM 3183 O O . LEU A 1 424 ? 5.696 -13.020 -9.262 1.00 91.44 424 LEU A O 1
ATOM 3187 N N . ASP A 1 425 ? 7.076 -13.614 -7.578 1.00 90.50 425 ASP A N 1
ATOM 3188 C CA . ASP A 1 425 ? 6.531 -14.957 -7.335 1.00 90.50 425 ASP A CA 1
ATOM 3189 C C . ASP A 1 425 ? 6.550 -15.862 -8.581 1.00 90.50 425 ASP A C 1
ATOM 3191 O O . ASP A 1 425 ? 5.656 -16.684 -8.796 1.00 90.50 425 ASP A O 1
ATOM 3195 N N . LEU A 1 426 ? 7.583 -15.709 -9.412 1.00 87.31 426 LEU A N 1
ATOM 3196 C CA . LEU A 1 426 ? 7.775 -16.500 -10.623 1.00 87.31 426 LEU A CA 1
ATOM 3197 C C . LEU A 1 426 ? 8.667 -17.712 -10.359 1.00 87.31 426 LEU A C 1
ATOM 3199 O O . LEU A 1 426 ? 9.672 -17.617 -9.652 1.00 87.31 426 LEU A O 1
ATOM 3203 N N . GLN A 1 427 ? 8.321 -18.838 -10.983 1.00 79.81 427 GLN A N 1
ATOM 3204 C CA . GLN A 1 427 ? 9.127 -20.059 -10.967 1.00 79.81 427 GLN A CA 1
ATOM 3205 C C . GLN A 1 427 ? 9.768 -20.292 -12.344 1.00 79.81 427 GLN A C 1
ATOM 3207 O O . GLN A 1 427 ? 9.137 -19.995 -13.362 1.00 79.81 427 GLN A O 1
ATOM 3212 N N . PRO A 1 428 ? 10.998 -20.829 -12.426 1.00 74.00 428 PRO A N 1
ATOM 3213 C CA . PRO A 1 428 ? 11.596 -21.206 -13.706 1.00 74.00 428 PRO A CA 1
ATOM 3214 C C . PRO A 1 428 ? 10.760 -22.296 -14.395 1.00 74.00 428 PRO A C 1
ATOM 3216 O O . PRO A 1 428 ? 10.414 -23.295 -13.767 1.00 74.00 428 PRO A O 1
ATOM 3219 N N . ALA A 1 429 ? 10.454 -22.138 -15.686 1.00 68.31 429 ALA A N 1
ATOM 3220 C CA . ALA A 1 429 ? 9.662 -23.114 -16.446 1.00 68.31 429 ALA A CA 1
ATOM 3221 C C . ALA A 1 429 ? 10.459 -24.370 -16.881 1.00 68.31 429 ALA A C 1
ATOM 3223 O O . ALA A 1 429 ? 9.883 -25.307 -17.432 1.00 68.31 429 ALA A O 1
ATOM 3224 N N . GLY A 1 430 ? 11.776 -24.423 -16.634 1.00 65.94 430 GLY A N 1
ATOM 3225 C CA . GLY A 1 430 ? 12.638 -25.552 -16.998 1.00 65.94 430 GLY A CA 1
ATOM 3226 C C . GLY A 1 430 ? 14.037 -25.497 -16.361 1.00 65.94 430 GLY A C 1
ATOM 3227 O O . GLY A 1 430 ? 14.343 -24.547 -15.644 1.00 65.94 430 GLY A O 1
ATOM 3228 N N . PRO A 1 431 ? 14.906 -26.496 -16.626 1.00 57.72 431 PRO A N 1
ATOM 3229 C CA . PRO A 1 431 ? 16.240 -26.636 -16.021 1.00 57.72 431 PRO A CA 1
ATOM 3230 C C . PRO A 1 431 ? 17.301 -25.648 -16.554 1.00 57.72 431 PRO A C 1
ATOM 3232 O O . PRO A 1 431 ? 18.490 -25.858 -16.332 1.00 57.72 431 PRO A O 1
ATOM 3235 N N . SER A 1 432 ? 16.898 -24.602 -17.280 1.00 53.22 432 SER A N 1
ATOM 3236 C CA . SER A 1 432 ? 17.813 -23.602 -17.839 1.00 53.22 432 SER A CA 1
ATOM 3237 C C . SER A 1 432 ? 18.224 -22.581 -16.787 1.00 53.22 432 SER A C 1
ATOM 3239 O O . SER A 1 432 ? 17.384 -22.057 -16.053 1.00 53.22 432 SER A O 1
ATOM 3241 N N . ASP A 1 433 ? 19.511 -22.244 -16.803 1.00 47.06 433 ASP A N 1
ATOM 3242 C CA . ASP A 1 433 ? 20.089 -21.107 -16.102 1.00 47.06 433 ASP A CA 1
ATOM 3243 C C . ASP A 1 433 ? 19.265 -19.832 -16.335 1.00 47.06 433 ASP A C 1
ATOM 3245 O O . ASP A 1 433 ? 18.780 -19.558 -17.436 1.00 47.06 433 ASP A O 1
ATOM 3249 N N . ALA A 1 434 ? 19.089 -19.080 -15.253 1.00 50.78 434 ALA A N 1
ATOM 3250 C CA . ALA A 1 434 ? 18.221 -17.922 -15.120 1.00 50.78 434 ALA A CA 1
ATOM 3251 C C . ALA A 1 434 ? 18.286 -16.941 -16.308 1.00 50.78 434 ALA A C 1
ATOM 3253 O O . ALA A 1 434 ? 19.238 -16.165 -16.444 1.00 50.78 434 ALA A O 1
ATOM 3254 N N . VAL A 1 435 ? 17.209 -16.866 -17.096 1.00 57.72 435 VAL A N 1
ATOM 3255 C CA . VAL A 1 435 ? 16.919 -15.664 -17.888 1.00 57.72 435 VAL A CA 1
ATOM 3256 C C . VAL A 1 435 ? 16.552 -14.568 -16.899 1.00 57.72 435 VAL A C 1
ATOM 3258 O O . VAL A 1 435 ? 15.425 -14.462 -16.448 1.00 57.72 435 VAL A O 1
ATOM 3261 N N . SER A 1 436 ? 17.525 -13.777 -16.470 1.00 67.38 436 SER A N 1
ATOM 3262 C CA . SER A 1 436 ? 17.254 -12.638 -15.591 1.00 67.38 436 SER A CA 1
ATOM 3263 C C . SER A 1 436 ? 16.398 -11.600 -16.321 1.00 67.38 436 SER A C 1
ATOM 3265 O O . SER A 1 436 ? 16.643 -11.316 -17.491 1.00 67.38 436 SER A O 1
ATOM 3267 N N . LEU A 1 437 ? 15.443 -11.000 -15.617 1.00 83.81 437 LEU A N 1
ATOM 3268 C CA . LEU A 1 437 ? 14.656 -9.862 -16.092 1.00 83.81 437 LEU A CA 1
ATOM 3269 C C . LEU A 1 437 ? 15.564 -8.620 -16.116 1.00 83.81 437 LEU A C 1
ATOM 3271 O O . LEU A 1 437 ? 15.730 -7.967 -15.087 1.00 83.81 437 LEU A O 1
ATOM 3275 N N . ARG A 1 438 ? 16.264 -8.372 -17.232 1.00 88.25 438 ARG A N 1
ATOM 3276 C CA . ARG A 1 438 ? 17.378 -7.395 -17.319 1.00 88.25 438 ARG A CA 1
ATOM 3277 C C . ARG A 1 438 ? 16.976 -6.007 -17.805 1.00 88.25 438 ARG A C 1
ATOM 3279 O O . ARG A 1 438 ? 17.775 -5.078 -17.714 1.00 88.25 438 ARG A O 1
ATOM 3286 N N . ASP A 1 439 ? 15.779 -5.859 -18.339 1.00 89.62 439 ASP A N 1
ATOM 3287 C CA . ASP A 1 439 ? 15.314 -4.624 -18.962 1.00 89.62 439 ASP A CA 1
ATOM 3288 C C . ASP A 1 439 ? 13.874 -4.315 -18.543 1.00 89.62 439 ASP A C 1
ATOM 3290 O O . ASP A 1 439 ? 13.181 -5.139 -17.942 1.00 89.62 439 ASP A O 1
ATOM 3294 N N . LEU A 1 440 ? 13.447 -3.079 -18.800 1.00 90.25 440 LEU A N 1
ATOM 3295 C CA . LEU A 1 440 ? 12.137 -2.612 -18.359 1.00 90.25 440 LEU A CA 1
ATOM 3296 C C . LEU A 1 440 ? 11.000 -3.368 -19.070 1.00 90.25 440 LEU A C 1
ATOM 3298 O O . LEU A 1 440 ? 9.985 -3.669 -18.441 1.00 90.25 440 LEU A O 1
ATOM 3302 N N . ASP A 1 441 ? 11.184 -3.724 -20.342 1.00 88.75 441 ASP A N 1
ATOM 3303 C CA . ASP A 1 441 ? 10.201 -4.462 -21.144 1.00 88.75 441 ASP A CA 1
ATOM 3304 C C . ASP A 1 441 ? 9.946 -5.849 -20.531 1.00 88.75 441 ASP A C 1
ATOM 3306 O O . ASP A 1 441 ? 8.808 -6.214 -20.238 1.00 88.75 441 ASP A O 1
ATOM 3310 N N . SER A 1 442 ? 11.011 -6.603 -20.249 1.00 87.38 442 SER A N 1
ATOM 3311 C CA . SER A 1 442 ? 10.936 -7.937 -19.648 1.00 87.38 442 SER A CA 1
ATOM 3312 C C . SER A 1 442 ? 10.360 -7.905 -18.239 1.00 87.38 442 SER A C 1
ATOM 3314 O O . SER A 1 442 ? 9.526 -8.752 -17.931 1.00 87.38 442 SER A O 1
ATOM 3316 N N . VAL A 1 443 ? 10.741 -6.932 -17.400 1.00 89.62 443 VAL A N 1
ATOM 3317 C CA . VAL A 1 443 ? 10.164 -6.756 -16.055 1.00 89.62 443 VAL A CA 1
ATOM 3318 C C . VAL A 1 443 ? 8.666 -6.472 -16.138 1.00 89.62 443 VAL A C 1
ATOM 3320 O O . VAL A 1 443 ? 7.874 -7.112 -15.451 1.00 89.62 443 VAL A O 1
ATOM 3323 N N . THR A 1 444 ? 8.254 -5.528 -16.981 1.00 89.19 444 THR A N 1
ATOM 3324 C CA . THR A 1 444 ? 6.848 -5.107 -17.035 1.00 89.19 444 THR A CA 1
ATOM 3325 C C . THR A 1 444 ? 5.932 -6.111 -17.720 1.00 89.19 444 THR A C 1
ATOM 3327 O O . THR A 1 444 ? 4.781 -6.257 -17.307 1.00 89.19 444 THR A O 1
ATOM 3330 N N . ALA A 1 445 ? 6.434 -6.876 -18.692 1.00 88.69 445 ALA A N 1
ATOM 3331 C CA . ALA A 1 445 ? 5.691 -7.978 -19.295 1.00 88.69 445 ALA A CA 1
ATOM 3332 C C . ALA A 1 445 ? 5.231 -9.003 -18.243 1.00 88.69 445 ALA A C 1
ATOM 3334 O O . ALA A 1 445 ? 4.188 -9.643 -18.400 1.00 88.69 445 ALA A O 1
ATOM 3335 N N . GLN A 1 446 ? 5.957 -9.121 -17.124 1.00 90.62 446 GLN A N 1
ATOM 3336 C CA . GLN A 1 446 ? 5.583 -10.027 -16.045 1.00 90.62 446 GLN A CA 1
ATOM 3337 C C . GLN A 1 446 ? 4.382 -9.572 -15.225 1.00 90.62 446 GLN A C 1
ATOM 3339 O O . GLN A 1 446 ? 3.867 -10.410 -14.490 1.00 90.62 446 GLN A O 1
ATOM 3344 N N . TRP A 1 447 ? 3.916 -8.321 -15.349 1.00 91.25 447 TRP A N 1
ATOM 3345 C CA . TRP A 1 447 ? 2.765 -7.810 -14.593 1.00 91.25 447 TRP A CA 1
ATOM 3346 C C . TRP A 1 447 ? 1.431 -8.438 -14.980 1.00 91.25 447 TRP A C 1
ATOM 3348 O O . TRP A 1 447 ? 0.570 -8.562 -14.114 1.00 91.25 447 TRP A O 1
ATOM 3358 N N . GLN A 1 448 ? 1.271 -8.859 -16.238 1.00 90.94 448 GLN A N 1
ATOM 3359 C CA . GLN A 1 448 ? 0.033 -9.491 -16.696 1.00 90.94 448 GLN A CA 1
ATOM 3360 C C . GLN A 1 448 ? -0.204 -10.773 -15.898 1.00 90.94 448 GLN A C 1
ATOM 3362 O O . GLN A 1 448 ? 0.710 -11.588 -15.804 1.00 90.94 448 GLN A O 1
ATOM 3367 N N . ASP A 1 449 ? -1.391 -10.983 -15.340 1.00 92.88 449 ASP A N 1
ATOM 3368 C CA . ASP A 1 449 ? -1.708 -12.169 -14.533 1.00 92.88 449 ASP A CA 1
ATOM 3369 C C . ASP A 1 449 ? -0.681 -12.482 -13.413 1.00 92.88 449 ASP A C 1
ATOM 3371 O O . ASP A 1 449 ? -0.347 -13.634 -13.123 1.00 92.88 449 ASP A O 1
ATOM 3375 N N . ASN A 1 450 ? -0.092 -11.455 -12.794 1.00 94.38 450 ASN A N 1
ATOM 3376 C CA . ASN A 1 450 ? 1.000 -11.671 -11.848 1.00 94.38 450 ASN A CA 1
ATOM 3377 C C . ASN A 1 450 ? 0.512 -11.983 -10.412 1.00 94.38 450 ASN A C 1
ATOM 3379 O O . ASN A 1 450 ? -0.197 -11.165 -9.817 1.00 94.38 450 ASN A O 1
ATOM 3383 N N . PRO A 1 451 ? 0.937 -13.103 -9.790 1.00 94.62 451 PRO A N 1
ATOM 3384 C CA . PRO A 1 451 ? 0.588 -13.443 -8.402 1.00 94.62 451 PRO A CA 1
ATOM 3385 C C . PRO A 1 451 ? 1.041 -12.408 -7.367 1.00 94.62 451 PRO A C 1
ATOM 3387 O O . PRO A 1 451 ? 0.271 -12.068 -6.465 1.00 94.62 451 PRO A O 1
ATOM 3390 N N . ARG A 1 452 ? 2.259 -11.875 -7.498 1.00 95.19 452 ARG A N 1
ATOM 3391 C CA . ARG A 1 452 ? 2.781 -10.859 -6.582 1.00 95.19 452 ARG A CA 1
ATOM 3392 C C . ARG A 1 452 ? 2.009 -9.547 -6.699 1.00 95.19 452 ARG A C 1
ATOM 3394 O O . ARG A 1 452 ? 1.642 -8.974 -5.674 1.00 95.19 452 ARG A O 1
ATOM 3401 N N . LEU A 1 453 ? 1.715 -9.103 -7.923 1.00 97.12 453 LEU A N 1
ATOM 3402 C CA . LEU A 1 453 ? 0.909 -7.904 -8.162 1.00 97.12 453 LEU A CA 1
ATOM 3403 C C . LEU A 1 453 ? -0.477 -8.042 -7.530 1.00 97.12 453 LEU A C 1
ATOM 3405 O O . LEU A 1 453 ? -0.942 -7.109 -6.886 1.00 97.12 453 LEU A O 1
ATOM 3409 N N . ALA A 1 454 ? -1.118 -9.207 -7.664 1.00 97.50 454 ALA A N 1
ATOM 3410 C CA . ALA A 1 454 ? -2.424 -9.459 -7.061 1.00 97.50 454 ALA A CA 1
ATOM 3411 C C . ALA A 1 454 ? -2.378 -9.388 -5.525 1.00 97.50 454 ALA A C 1
ATOM 3413 O O . ALA A 1 454 ? -3.221 -8.729 -4.919 1.00 97.50 454 ALA A O 1
ATOM 3414 N N . ARG A 1 455 ? -1.365 -9.994 -4.886 1.00 96.81 455 ARG A N 1
ATOM 3415 C CA . ARG A 1 455 ? -1.154 -9.895 -3.427 1.00 96.81 455 ARG A CA 1
ATOM 3416 C C . ARG A 1 455 ? -0.958 -8.449 -2.979 1.00 96.81 455 ARG A C 1
ATOM 3418 O O . ARG A 1 455 ? -1.592 -8.013 -2.018 1.00 96.81 455 ARG A O 1
ATOM 3425 N N . SER A 1 456 ? -0.115 -7.708 -3.698 1.00 96.44 456 SER A N 1
ATOM 3426 C CA . SER A 1 456 ? 0.130 -6.295 -3.416 1.00 96.44 456 SER A CA 1
ATOM 3427 C C . SER A 1 456 ? -1.149 -5.475 -3.562 1.00 96.44 456 SER A C 1
ATOM 3429 O O . SER A 1 456 ? -1.514 -4.729 -2.656 1.00 96.44 456 SER A O 1
ATOM 3431 N N . LEU A 1 457 ? -1.896 -5.678 -4.649 1.00 98.00 457 LEU A N 1
ATOM 3432 C CA . LEU A 1 457 ? -3.149 -4.983 -4.910 1.00 98.00 457 LEU A CA 1
ATOM 3433 C C . LEU A 1 457 ? -4.193 -5.244 -3.817 1.00 98.00 457 LEU A C 1
ATOM 3435 O O . LEU A 1 457 ? -4.797 -4.285 -3.340 1.00 98.00 457 LEU A O 1
ATOM 3439 N N . VAL A 1 458 ? -4.358 -6.492 -3.363 1.00 98.25 458 VAL A N 1
ATOM 3440 C CA . VAL A 1 458 ? -5.251 -6.832 -2.239 1.00 98.25 458 VAL A CA 1
ATOM 3441 C C . VAL A 1 458 ? -4.879 -6.031 -0.993 1.00 98.25 458 VAL A C 1
ATOM 3443 O O . VAL A 1 458 ? -5.742 -5.358 -0.433 1.00 98.25 458 VAL A O 1
ATOM 3446 N N . ASN A 1 459 ? -3.604 -6.027 -0.589 1.00 96.00 459 ASN A N 1
ATOM 3447 C CA . ASN A 1 459 ? -3.163 -5.261 0.579 1.00 96.00 459 ASN A CA 1
ATOM 3448 C C . ASN A 1 459 ? -3.368 -3.752 0.395 1.00 96.00 459 ASN A C 1
ATOM 3450 O O . ASN A 1 459 ? -3.821 -3.084 1.320 1.00 96.00 459 ASN A O 1
ATOM 3454 N N . ARG A 1 460 ? -3.106 -3.200 -0.796 1.00 95.31 460 ARG A N 1
ATOM 3455 C CA . ARG A 1 460 ? -3.285 -1.764 -1.085 1.00 95.31 460 ARG A CA 1
ATOM 3456 C C . ARG A 1 460 ? -4.757 -1.353 -1.069 1.00 95.31 460 ARG A C 1
ATOM 3458 O O . ARG A 1 460 ? -5.081 -0.297 -0.518 1.00 95.31 460 ARG A O 1
ATOM 3465 N N . VAL A 1 461 ? -5.645 -2.182 -1.618 1.00 97.69 461 VAL A N 1
ATOM 3466 C CA . VAL A 1 461 ? -7.098 -1.980 -1.537 1.00 97.69 461 VAL A CA 1
ATOM 3467 C C . VAL A 1 461 ? -7.555 -2.074 -0.084 1.00 97.69 461 VAL A C 1
ATOM 3469 O O . VAL A 1 461 ? -8.249 -1.169 0.381 1.00 97.69 461 VAL A O 1
ATOM 3472 N N . TRP A 1 462 ? -7.092 -3.078 0.663 1.00 96.56 462 TRP A N 1
ATOM 3473 C CA . TRP A 1 462 ? -7.401 -3.234 2.084 1.00 96.56 462 TRP A CA 1
ATOM 3474 C C . TRP A 1 462 ? -7.010 -1.995 2.896 1.00 96.56 462 TRP A C 1
ATOM 3476 O O . TRP A 1 462 ? -7.855 -1.418 3.577 1.00 96.56 462 TRP A O 1
ATOM 3486 N N . THR A 1 463 ? -5.780 -1.495 2.733 1.00 92.06 463 THR A N 1
ATOM 3487 C CA . THR A 1 463 ? -5.310 -0.262 3.388 1.00 92.06 463 THR A CA 1
ATOM 3488 C C . THR A 1 463 ? -6.139 0.957 3.001 1.00 92.06 463 THR A C 1
ATOM 3490 O O . THR A 1 463 ? -6.364 1.845 3.820 1.00 92.06 463 THR A O 1
ATOM 3493 N N . SER A 1 464 ? -6.623 1.030 1.759 1.00 92.25 464 SER A N 1
ATOM 3494 C CA . SER A 1 464 ? -7.454 2.154 1.311 1.00 92.25 464 SER A CA 1
ATOM 3495 C C . SER A 1 464 ? -8.846 2.191 1.963 1.00 92.25 464 SER A C 1
ATOM 3497 O O . SER A 1 464 ? -9.472 3.257 1.998 1.00 92.25 464 SER A O 1
ATOM 3499 N N . VAL A 1 465 ? -9.314 1.050 2.481 1.00 93.88 465 VAL A N 1
ATOM 3500 C CA . VAL A 1 465 ? -10.606 0.889 3.162 1.00 93.88 465 VAL A CA 1
ATOM 3501 C C . VAL A 1 465 ? -10.435 0.943 4.679 1.00 93.88 465 VAL A C 1
ATOM 3503 O O . VAL A 1 465 ? -11.075 1.763 5.327 1.00 93.88 465 VAL A O 1
ATOM 3506 N N . TYR A 1 466 ? -9.529 0.135 5.230 1.00 91.69 466 TYR A N 1
ATOM 3507 C CA . TYR A 1 466 ? -9.366 -0.076 6.673 1.00 91.69 466 TYR A CA 1
ATOM 3508 C C . TYR A 1 466 ? -8.160 0.650 7.284 1.00 91.69 466 TYR A C 1
ATOM 3510 O O . TYR A 1 466 ? -7.834 0.442 8.447 1.00 91.69 466 TYR A O 1
ATOM 3518 N N . GLY A 1 467 ? -7.447 1.472 6.508 1.00 85.25 467 GLY A N 1
ATOM 3519 C CA . GLY A 1 467 ? -6.328 2.292 6.991 1.00 85.25 467 GLY A CA 1
ATOM 3520 C C . GLY A 1 467 ? -5.015 1.542 7.244 1.00 85.25 467 GLY A C 1
ATOM 3521 O O . GLY A 1 467 ? -3.988 2.184 7.454 1.00 85.25 467 GLY A O 1
ATOM 3522 N N . ARG A 1 468 ? -5.016 0.207 7.169 1.00 88.06 468 ARG A N 1
ATOM 3523 C CA . ARG A 1 468 ? -3.852 -0.675 7.363 1.00 88.06 468 ARG A CA 1
ATOM 3524 C C . ARG A 1 468 ? -3.908 -1.879 6.411 1.00 88.06 468 ARG A C 1
ATOM 3526 O O . ARG A 1 468 ? -5.012 -2.234 5.995 1.00 88.06 468 ARG A O 1
ATOM 3533 N N . PRO A 1 469 ? -2.773 -2.502 6.052 1.00 91.25 469 PRO A N 1
ATOM 3534 C CA . PRO A 1 469 ? -2.777 -3.652 5.146 1.00 91.25 469 PRO A CA 1
ATOM 3535 C C . PRO A 1 469 ? -3.351 -4.891 5.837 1.00 91.25 469 PRO A C 1
ATOM 3537 O O . PRO A 1 469 ? -3.275 -4.987 7.058 1.00 91.25 469 PRO A O 1
ATOM 3540 N N . LEU A 1 470 ? -3.895 -5.848 5.076 1.00 94.44 470 LEU A N 1
ATOM 3541 C CA . LEU A 1 470 ? -4.417 -7.112 5.625 1.00 94.44 470 LEU A CA 1
ATOM 3542 C C . LEU A 1 470 ? -3.299 -7.969 6.236 1.00 94.44 470 LEU A C 1
ATOM 3544 O O . LEU A 1 470 ? -3.487 -8.601 7.271 1.00 94.44 470 LEU A O 1
ATOM 3548 N N . THR A 1 471 ? -2.120 -7.946 5.614 1.00 92.38 471 THR A N 1
ATOM 3549 C CA . THR A 1 471 ? -0.872 -8.507 6.149 1.00 92.38 471 THR A CA 1
ATOM 3550 C C . THR A 1 471 ? 0.213 -7.440 6.080 1.00 92.38 471 THR A C 1
ATOM 3552 O O . THR A 1 471 ? 0.324 -6.785 5.046 1.00 92.38 471 THR A O 1
ATOM 3555 N N . GLY A 1 472 ? 1.035 -7.273 7.112 1.00 83.06 472 GLY A N 1
ATOM 3556 C CA . GLY A 1 472 ? 2.106 -6.271 7.099 1.00 83.06 472 GLY A CA 1
ATOM 3557 C C . GLY A 1 472 ? 3.504 -6.857 6.912 1.00 83.06 472 GLY A C 1
ATOM 3558 O O . GLY A 1 472 ? 3.723 -8.055 7.093 1.00 83.06 472 GLY A O 1
ATOM 3559 N N . ALA A 1 473 ? 4.453 -5.984 6.575 1.00 73.62 473 ALA A N 1
ATOM 3560 C CA . ALA A 1 473 ? 5.874 -6.295 6.659 1.00 73.62 473 ALA A CA 1
ATOM 3561 C C . ALA A 1 473 ? 6.305 -6.353 8.131 1.00 73.62 473 ALA A C 1
ATOM 3563 O O . ALA A 1 473 ? 5.825 -5.578 8.955 1.00 73.62 473 ALA A O 1
ATOM 3564 N N . VAL A 1 474 ? 7.261 -7.223 8.456 1.00 66.88 474 VAL A N 1
ATOM 3565 C CA . VAL A 1 474 ? 7.801 -7.351 9.824 1.00 66.88 474 VAL A CA 1
ATOM 3566 C C . VAL A 1 474 ? 8.484 -6.052 10.292 1.00 66.88 474 VAL A C 1
ATOM 3568 O O . VAL A 1 474 ? 8.570 -5.783 11.490 1.00 66.88 474 VAL A O 1
ATOM 3571 N N . SER A 1 475 ? 8.941 -5.217 9.352 1.00 68.56 475 SER A N 1
ATOM 3572 C CA . SER A 1 475 ? 9.520 -3.904 9.637 1.00 68.56 475 SER A CA 1
ATOM 3573 C C . SER A 1 475 ? 8.487 -2.841 10.040 1.00 68.56 475 SER A C 1
ATOM 3575 O O . SER A 1 475 ? 8.876 -1.866 10.684 1.00 68.56 475 SER A O 1
ATOM 3577 N N . ASP A 1 476 ? 7.198 -3.008 9.712 1.00 75.06 476 ASP A N 1
ATOM 3578 C CA . ASP A 1 476 ? 6.147 -2.016 9.977 1.00 75.06 476 ASP A CA 1
ATOM 3579 C C . ASP A 1 476 ? 5.572 -2.171 11.401 1.00 75.06 476 ASP A C 1
ATOM 3581 O O . ASP A 1 476 ? 4.895 -3.162 11.688 1.00 75.06 476 ASP A O 1
ATOM 3585 N N . PRO A 1 477 ? 5.779 -1.195 12.309 1.00 72.62 477 PRO A N 1
ATOM 3586 C CA . PRO A 1 477 ? 5.256 -1.274 13.672 1.00 72.62 477 PRO A CA 1
ATOM 3587 C C . PRO A 1 477 ? 3.718 -1.261 13.756 1.00 72.62 477 PRO A C 1
ATOM 3589 O O . PRO A 1 477 ? 3.167 -1.732 14.750 1.00 72.62 477 PRO A O 1
ATOM 3592 N N . ASP A 1 478 ? 3.019 -0.750 12.732 1.00 75.19 478 ASP A N 1
ATOM 3593 C CA . ASP A 1 478 ? 1.547 -0.706 12.683 1.00 75.19 478 ASP A CA 1
ATOM 3594 C C . ASP A 1 478 ? 0.935 -1.939 11.986 1.00 75.19 478 ASP A C 1
ATOM 3596 O O . ASP A 1 478 ? -0.297 -2.047 11.885 1.00 75.19 478 ASP A O 1
ATOM 3600 N N . ALA A 1 479 ? 1.765 -2.884 11.526 1.00 81.50 479 ALA A N 1
ATOM 3601 C CA . ALA A 1 479 ? 1.316 -4.107 10.873 1.00 81.50 479 ALA A CA 1
ATOM 3602 C C . ALA A 1 479 ? 0.331 -4.902 11.754 1.00 81.50 479 ALA A C 1
ATOM 3604 O O . ALA A 1 479 ? 0.499 -4.960 12.984 1.00 81.50 479 ALA A O 1
ATOM 3605 N N . PRO A 1 480 ? -0.675 -5.570 11.159 1.00 85.31 480 PRO A N 1
ATOM 3606 C CA . PRO A 1 480 ? -1.402 -6.634 11.843 1.00 85.31 480 PRO A CA 1
ATOM 3607 C C . PRO A 1 480 ? -0.441 -7.678 12.429 1.00 85.31 480 PRO A C 1
ATOM 3609 O O . PRO A 1 480 ? 0.663 -7.851 11.900 1.00 85.31 480 PRO A O 1
ATOM 3612 N N . PRO A 1 481 ? -0.833 -8.400 13.493 1.00 85.81 481 PRO A N 1
ATOM 3613 C CA . PRO A 1 481 ? -0.074 -9.557 13.948 1.00 85.81 481 PRO A CA 1
ATOM 3614 C C . PRO A 1 481 ? 0.167 -10.544 12.800 1.00 85.81 481 PRO A C 1
ATOM 3616 O O . PRO A 1 481 ? -0.683 -10.704 11.922 1.00 85.81 481 PRO A O 1
ATOM 3619 N N . SER A 1 482 ? 1.319 -11.215 12.819 1.00 86.12 482 SER A N 1
ATOM 3620 C CA . SER A 1 482 ? 1.605 -12.297 11.877 1.00 86.12 482 SER A CA 1
ATOM 3621 C C . SER A 1 482 ? 0.678 -13.477 12.168 1.00 86.12 482 SER A C 1
ATOM 3623 O O . SER A 1 482 ? 0.963 -14.282 13.049 1.00 86.12 482 SER A O 1
ATOM 3625 N N . GLU A 1 483 ? -0.429 -13.555 11.434 1.00 92.06 483 GLU A N 1
ATOM 3626 C CA . GLU A 1 483 ? -1.489 -14.549 11.604 1.00 92.06 483 GLU A CA 1
ATOM 3627 C C . GLU A 1 483 ? -1.698 -15.337 10.305 1.00 92.06 483 GLU A C 1
ATOM 3629 O O . GLU A 1 483 ? -1.925 -14.753 9.240 1.00 92.06 483 GLU A O 1
ATOM 3634 N N . GLU A 1 484 ? -1.642 -16.668 10.392 1.00 95.38 484 GLU A N 1
ATOM 3635 C CA . GLU A 1 484 ? -1.719 -17.566 9.238 1.00 95.38 484 GLU A CA 1
ATOM 3636 C C . GLU A 1 484 ? -3.040 -17.399 8.479 1.00 95.38 484 GLU A C 1
ATOM 3638 O O . GLU A 1 484 ? -3.035 -17.313 7.251 1.00 95.38 484 GLU A O 1
ATOM 3643 N N . HIS A 1 485 ? -4.163 -17.267 9.186 1.00 96.88 485 HIS A N 1
ATOM 3644 C CA . HIS A 1 485 ? -5.477 -17.114 8.559 1.00 96.88 485 HIS A CA 1
ATOM 3645 C C . HIS A 1 485 ? -5.625 -15.800 7.773 1.00 96.88 485 HIS A C 1
ATOM 3647 O O . HIS A 1 485 ? -6.244 -15.775 6.706 1.00 96.88 485 HIS A O 1
ATOM 3653 N N . LEU A 1 486 ? -4.985 -14.710 8.216 1.00 96.25 486 LEU A N 1
ATOM 3654 C CA . LEU A 1 486 ? -4.956 -13.453 7.454 1.00 96.25 486 LEU A CA 1
ATOM 3655 C C . LEU A 1 486 ? -4.078 -13.571 6.197 1.00 96.25 486 LEU A C 1
ATOM 3657 O O . LEU A 1 486 ? -4.428 -13.038 5.141 1.00 96.25 486 LEU A O 1
ATOM 3661 N N . VAL A 1 487 ? -2.967 -14.314 6.281 1.00 95.69 487 VAL A N 1
ATOM 3662 C CA . VAL A 1 487 ? -2.105 -14.620 5.126 1.00 95.69 487 VAL A CA 1
ATOM 3663 C C . VAL A 1 487 ? -2.842 -15.490 4.106 1.00 95.69 487 VAL A C 1
ATOM 3665 O O . VAL A 1 487 ? -2.849 -15.163 2.917 1.00 95.69 487 VAL A O 1
ATOM 3668 N N . GLN A 1 488 ? -3.511 -16.553 4.563 1.00 97.38 488 GLN A N 1
ATOM 3669 C CA . GLN A 1 488 ? -4.339 -17.422 3.725 1.00 97.38 488 GLN A CA 1
ATOM 3670 C C . GLN A 1 488 ? -5.475 -16.636 3.059 1.00 97.38 488 GLN A C 1
ATOM 3672 O O . GLN A 1 488 ? -5.738 -16.828 1.871 1.00 97.38 488 GLN A O 1
ATOM 3677 N N . LEU A 1 489 ? -6.116 -15.716 3.787 1.00 98.12 489 LEU A N 1
ATOM 3678 C CA . LEU A 1 489 ? -7.154 -14.851 3.237 1.00 98.12 489 LEU A CA 1
ATOM 3679 C C . LEU A 1 489 ? -6.616 -13.924 2.141 1.00 98.12 489 LEU A C 1
ATOM 3681 O O . LEU A 1 489 ? -7.212 -13.852 1.067 1.00 98.12 489 LEU A O 1
ATOM 3685 N N . ARG A 1 490 ? -5.488 -13.238 2.370 1.00 97.69 490 ARG A N 1
ATOM 3686 C CA . ARG A 1 490 ? -4.857 -12.389 1.346 1.00 97.69 490 ARG A CA 1
ATOM 3687 C C . ARG A 1 490 ? -4.536 -13.191 0.088 1.00 97.69 490 ARG A C 1
ATOM 3689 O O . ARG A 1 490 ? -4.831 -12.740 -1.016 1.00 97.69 490 ARG A O 1
ATOM 3696 N N . ASP A 1 491 ? -3.937 -14.367 0.248 1.00 97.00 491 ASP A N 1
ATOM 3697 C CA . ASP A 1 491 ? -3.546 -15.218 -0.875 1.00 97.00 491 ASP A CA 1
ATOM 3698 C C . ASP A 1 491 ? -4.764 -15.764 -1.631 1.00 97.00 491 ASP A C 1
ATOM 3700 O O . ASP A 1 491 ? -4.759 -15.797 -2.864 1.00 97.00 491 ASP A O 1
ATOM 3704 N N . TYR A 1 492 ? -5.842 -16.100 -0.917 1.00 98.12 492 TYR A N 1
ATOM 3705 C CA . TYR A 1 492 ? -7.127 -16.454 -1.516 1.00 98.12 492 TYR A CA 1
ATOM 3706 C C . TYR A 1 492 ? -7.719 -15.293 -2.328 1.00 98.12 492 TYR A C 1
ATOM 3708 O O . TYR A 1 492 ? -8.073 -15.480 -3.493 1.00 98.12 492 TYR A O 1
ATOM 3716 N N . LEU A 1 493 ? -7.779 -14.082 -1.761 1.00 98.50 493 LEU A N 1
ATOM 3717 C CA . LEU A 1 493 ? -8.274 -12.899 -2.471 1.00 98.50 493 LEU A CA 1
ATOM 3718 C C . LEU A 1 493 ? -7.395 -12.550 -3.676 1.00 98.50 493 LEU A C 1
ATOM 3720 O O . LEU A 1 493 ? -7.919 -12.139 -4.707 1.00 98.50 493 LEU A O 1
ATOM 3724 N N . ALA A 1 494 ? -6.078 -12.740 -3.587 1.00 98.06 494 ALA A N 1
ATOM 3725 C CA . ALA A 1 494 ? -5.160 -12.521 -4.701 1.00 98.06 494 ALA A CA 1
ATOM 3726 C C . ALA A 1 494 ? -5.410 -13.526 -5.836 1.00 98.06 494 ALA A C 1
ATOM 3728 O O . ALA A 1 494 ? -5.470 -13.140 -7.003 1.00 98.06 494 ALA A O 1
ATOM 3729 N N . ALA A 1 495 ? -5.623 -14.802 -5.505 1.00 97.81 495 ALA A N 1
ATOM 3730 C CA . ALA A 1 495 ? -5.994 -15.821 -6.481 1.00 97.81 495 ALA A CA 1
ATOM 3731 C C . ALA A 1 495 ? -7.345 -15.510 -7.147 1.00 97.81 495 ALA A C 1
ATOM 3733 O O . ALA A 1 495 ? -7.458 -15.614 -8.366 1.00 97.81 495 ALA A O 1
ATOM 3734 N N . GLN A 1 496 ? -8.343 -15.062 -6.377 1.00 98.19 496 GLN A N 1
ATOM 3735 C CA . GLN A 1 496 ? -9.636 -14.637 -6.924 1.00 98.19 496 GLN A CA 1
ATOM 3736 C C . GLN A 1 496 ? -9.524 -13.348 -7.749 1.00 98.19 496 GLN A C 1
ATOM 3738 O O . GLN A 1 496 ? -10.140 -13.248 -8.799 1.00 98.19 496 GLN A O 1
ATOM 3743 N N . THR A 1 497 ? -8.680 -12.392 -7.359 1.00 97.75 497 THR A N 1
ATOM 3744 C CA . THR A 1 497 ? -8.423 -11.177 -8.153 1.00 97.75 497 THR A CA 1
ATOM 3745 C C . THR A 1 497 ? -7.872 -11.535 -9.531 1.00 97.75 497 THR A C 1
ATOM 3747 O O . THR A 1 497 ? -8.317 -10.978 -10.527 1.00 97.75 497 THR A O 1
ATOM 3750 N N . ARG A 1 498 ? -6.953 -12.507 -9.605 1.00 97.06 498 ARG A N 1
ATOM 3751 C CA . ARG A 1 498 ? -6.445 -13.032 -10.882 1.00 97.06 498 ARG A CA 1
ATOM 3752 C C . ARG A 1 498 ? -7.526 -13.754 -11.681 1.00 97.06 498 ARG A C 1
ATOM 3754 O O . ARG A 1 498 ? -7.659 -13.512 -12.871 1.00 97.06 498 ARG A O 1
ATOM 3761 N N . ALA A 1 499 ? -8.311 -14.608 -11.023 1.00 96.81 499 ALA A N 1
ATOM 3762 C CA . ALA A 1 499 ? -9.394 -15.358 -11.662 1.00 96.81 499 ALA A CA 1
ATOM 3763 C C . ALA A 1 499 ? -10.517 -14.461 -12.215 1.00 96.81 499 ALA A C 1
ATOM 3765 O O . ALA A 1 499 ? -11.241 -14.872 -13.116 1.00 96.81 499 ALA A O 1
ATOM 3766 N N . HIS A 1 500 ? -10.656 -13.250 -11.671 1.00 95.75 500 HIS A N 1
ATOM 3767 C CA . HIS A 1 500 ? -11.570 -12.201 -12.126 1.00 95.75 500 HIS A CA 1
ATOM 3768 C C . HIS A 1 500 ? -10.828 -11.093 -12.901 1.00 95.75 500 HIS A C 1
ATOM 3770 O O . HIS A 1 500 ? -11.212 -9.929 -12.830 1.00 95.75 500 HIS A O 1
ATOM 3776 N N . ASP A 1 501 ? -9.742 -11.438 -13.603 1.00 95.62 501 ASP A N 1
ATOM 3777 C CA . ASP A 1 501 ? -9.014 -10.567 -14.540 1.00 95.62 501 ASP A CA 1
ATOM 3778 C C . ASP A 1 501 ? -8.618 -9.192 -13.965 1.00 95.62 501 ASP A C 1
ATOM 3780 O O . ASP A 1 501 ? -8.675 -8.171 -14.650 1.00 95.62 501 ASP A O 1
ATOM 3784 N N . PHE A 1 502 ? -8.229 -9.139 -12.687 1.00 97.12 502 PHE A N 1
ATOM 3785 C CA . PHE A 1 502 ? -7.867 -7.903 -11.982 1.00 97.12 502 PHE A CA 1
ATOM 3786 C C . PHE A 1 502 ? -8.972 -6.829 -12.006 1.00 97.12 502 PHE A C 1
ATOM 3788 O O . PHE A 1 502 ? -8.678 -5.628 -12.045 1.00 97.12 502 PHE A O 1
ATOM 3795 N N . ASP A 1 503 ? -10.241 -7.246 -11.957 1.00 96.75 503 ASP A N 1
ATOM 3796 C CA . ASP A 1 503 ? -11.391 -6.349 -11.852 1.00 96.75 503 ASP A CA 1
ATOM 3797 C C . ASP A 1 503 ? -11.394 -5.605 -10.504 1.00 96.75 503 ASP A C 1
ATOM 3799 O O . ASP A 1 503 ? -11.677 -6.167 -9.437 1.00 96.75 503 ASP A O 1
ATOM 3803 N N . LEU A 1 504 ? -11.099 -4.302 -10.551 1.00 97.75 504 LEU A N 1
ATOM 3804 C CA . LEU A 1 504 ? -11.077 -3.462 -9.356 1.00 97.75 504 LEU A CA 1
ATOM 3805 C C . LEU A 1 504 ? -12.458 -3.305 -8.724 1.00 97.75 504 LEU A C 1
ATOM 3807 O O . LEU A 1 504 ? -12.544 -3.228 -7.500 1.00 97.75 504 LEU A O 1
ATOM 3811 N N . ALA A 1 505 ? -13.536 -3.263 -9.510 1.00 97.44 505 ALA A N 1
ATOM 3812 C CA . ALA A 1 505 ? -14.882 -3.139 -8.961 1.00 97.44 505 ALA A CA 1
ATOM 3813 C C . ALA A 1 505 ? -15.229 -4.373 -8.118 1.00 97.44 505 ALA A C 1
ATOM 3815 O O . ALA A 1 505 ? -15.768 -4.233 -7.018 1.00 97.44 505 ALA A O 1
ATOM 3816 N N . ALA A 1 506 ? -14.857 -5.564 -8.598 1.00 97.19 506 ALA A N 1
ATOM 3817 C CA . ALA A 1 506 ? -15.025 -6.812 -7.862 1.00 97.19 506 ALA A CA 1
ATOM 3818 C C . ALA A 1 506 ? -14.190 -6.820 -6.572 1.00 97.19 506 ALA A C 1
ATOM 3820 O O . ALA A 1 506 ? -14.754 -6.963 -5.485 1.00 97.19 506 ALA A O 1
ATOM 3821 N N . LEU A 1 507 ? -12.880 -6.568 -6.662 1.00 98.31 507 LEU A N 1
ATOM 3822 C CA . LEU A 1 507 ? -11.993 -6.586 -5.495 1.00 98.31 507 LEU A CA 1
ATOM 3823 C C . LEU A 1 507 ? -12.415 -5.573 -4.419 1.00 98.31 507 LEU A C 1
ATOM 3825 O O . LEU A 1 507 ? -12.545 -5.935 -3.249 1.00 98.31 507 LEU A O 1
ATOM 3829 N N . PHE A 1 508 ? -12.675 -4.316 -4.795 1.00 98.44 508 PHE A N 1
ATOM 3830 C CA . PHE A 1 508 ? -13.151 -3.308 -3.844 1.00 98.44 508 PHE A CA 1
ATOM 3831 C C . PHE A 1 508 ? -14.480 -3.709 -3.209 1.00 98.44 508 PHE A C 1
ATOM 3833 O O . PHE A 1 508 ? -14.661 -3.480 -2.015 1.00 98.44 508 PHE A O 1
ATOM 3840 N N . SER A 1 509 ? -15.392 -4.326 -3.968 1.00 98.38 509 SER A N 1
ATOM 3841 C CA . SER A 1 509 ? -16.669 -4.770 -3.414 1.00 98.38 509 SER A CA 1
ATOM 3842 C C . SER A 1 509 ? -16.498 -5.825 -2.324 1.00 98.38 509 SER A C 1
ATOM 3844 O O . SER A 1 509 ? -17.100 -5.683 -1.266 1.00 98.38 509 SER A O 1
ATOM 3846 N N . TRP A 1 510 ? -15.622 -6.817 -2.519 1.00 98.50 510 TRP A N 1
ATOM 3847 C CA . TRP A 1 510 ? -15.365 -7.854 -1.516 1.00 98.50 510 TRP A CA 1
ATOM 3848 C C . TRP A 1 510 ? -14.757 -7.272 -0.240 1.00 98.50 510 TRP A C 1
ATOM 3850 O O . TRP A 1 510 ? -15.111 -7.685 0.860 1.00 98.50 510 TRP A O 1
ATOM 3860 N N . VAL A 1 511 ? -13.856 -6.296 -0.384 1.00 98.25 511 VAL A N 1
ATOM 3861 C CA . VAL A 1 511 ? -13.202 -5.632 0.752 1.00 98.25 511 VAL A CA 1
ATOM 3862 C C . VAL A 1 511 ? -14.175 -4.717 1.498 1.00 98.25 511 VAL A C 1
ATOM 3864 O O . VAL A 1 511 ? -14.173 -4.717 2.727 1.00 98.25 511 VAL A O 1
ATOM 3867 N N . LEU A 1 512 ? -15.025 -3.964 0.793 1.00 97.50 512 LEU A N 1
ATOM 3868 C CA . LEU A 1 512 ? -16.017 -3.066 1.401 1.00 97.50 512 LEU A CA 1
ATOM 3869 C C . LEU A 1 512 ? -17.138 -3.817 2.127 1.00 97.50 512 LEU A C 1
ATOM 3871 O O . LEU A 1 512 ? -17.681 -3.279 3.083 1.00 97.50 512 LEU A O 1
ATOM 3875 N N . THR A 1 513 ? -17.459 -5.045 1.715 1.00 97.12 513 THR A N 1
ATOM 3876 C CA . THR A 1 513 ? -18.454 -5.903 2.383 1.00 97.12 513 THR A CA 1
ATOM 3877 C C . THR A 1 513 ? -17.810 -6.965 3.283 1.00 97.12 513 THR A C 1
ATOM 3879 O O . THR A 1 513 ? -18.431 -7.983 3.587 1.00 97.12 513 THR A O 1
ATOM 3882 N N . ALA A 1 514 ? -16.535 -6.802 3.650 1.00 97.62 514 ALA A N 1
ATOM 3883 C CA . ALA A 1 514 ? -15.836 -7.760 4.502 1.00 97.62 514 ALA A CA 1
ATOM 3884 C C . ALA A 1 514 ? -16.275 -7.631 5.977 1.00 97.62 514 ALA A C 1
ATOM 3886 O O . ALA A 1 514 ? -16.707 -6.554 6.400 1.00 97.62 514 ALA A O 1
ATOM 3887 N N . PRO A 1 515 ? -16.100 -8.685 6.803 1.00 97.19 515 PRO A N 1
ATOM 3888 C CA . PRO A 1 515 ? -16.558 -8.705 8.193 1.00 97.19 515 PRO A CA 1
ATOM 3889 C C . PRO A 1 515 ? -16.172 -7.489 9.052 1.00 97.19 515 PRO A C 1
ATOM 3891 O O . PRO A 1 515 ? -17.024 -7.069 9.838 1.00 97.19 515 PRO A O 1
ATOM 3894 N N . PRO A 1 516 ? -14.972 -6.879 8.924 1.00 96.00 516 PRO A N 1
ATOM 3895 C CA . PRO A 1 516 ? -14.610 -5.700 9.717 1.00 96.00 516 PRO A CA 1
ATOM 3896 C C . PRO A 1 516 ? -15.491 -4.467 9.461 1.00 96.00 516 PRO A C 1
ATOM 3898 O O . PRO A 1 516 ? -15.692 -3.671 10.376 1.00 96.00 516 PRO A O 1
ATOM 3901 N N . MET A 1 517 ? -16.070 -4.309 8.262 1.00 95.81 517 MET A N 1
ATOM 3902 C CA . MET A 1 517 ? -16.999 -3.206 7.958 1.00 95.81 517 MET A CA 1
ATOM 3903 C C . MET A 1 517 ? -18.286 -3.285 8.791 1.00 95.81 517 MET A C 1
ATOM 3905 O O . MET A 1 517 ? -18.897 -2.259 9.091 1.00 95.81 517 MET A O 1
ATOM 3909 N N . HIS A 1 518 ? -18.668 -4.497 9.199 1.00 96.25 518 HIS A N 1
ATOM 3910 C CA . HIS A 1 518 ? -19.874 -4.781 9.973 1.00 96.25 518 HIS A CA 1
ATOM 3911 C C . HIS A 1 518 ? -19.647 -4.720 11.485 1.00 96.25 518 HIS A C 1
ATOM 3913 O O . HIS A 1 518 ? -20.551 -5.069 12.232 1.00 96.25 518 HIS A O 1
ATOM 3919 N N . ARG A 1 519 ? -18.466 -4.306 11.958 1.00 95.94 519 ARG A N 1
ATOM 3920 C CA . ARG A 1 519 ? -18.135 -4.272 13.389 1.00 95.94 519 ARG A CA 1
ATOM 3921 C C . ARG A 1 519 ? -18.346 -2.899 14.006 1.00 95.94 519 ARG A C 1
ATOM 3923 O O . ARG A 1 519 ? -18.138 -1.878 13.351 1.00 95.94 519 ARG A O 1
ATOM 3930 N N . GLU A 1 520 ? -18.723 -2.851 15.275 1.00 92.94 520 GLU A N 1
ATOM 3931 C CA . GLU A 1 520 ? -18.751 -1.606 16.042 1.00 92.94 520 GLU A CA 1
ATOM 3932 C C . GLU A 1 520 ? -17.352 -0.989 16.157 1.00 92.94 520 GLU A C 1
ATOM 3934 O O . GLU A 1 520 ? -16.326 -1.682 16.105 1.00 92.94 520 GLU A O 1
ATOM 3939 N N . VAL A 1 521 ? -17.321 0.332 16.328 1.00 87.12 521 VAL A N 1
ATOM 3940 C CA . VAL A 1 521 ? -16.082 1.066 16.585 1.00 87.12 521 VAL A CA 1
ATOM 3941 C C . VAL A 1 521 ? -15.564 0.706 17.976 1.00 87.12 521 VAL A C 1
ATOM 3943 O O . VAL A 1 521 ? -16.294 0.810 18.957 1.00 87.12 521 VAL A O 1
ATOM 3946 N N . VAL A 1 522 ? -14.297 0.294 18.078 1.00 79.31 522 VAL A N 1
ATOM 3947 C CA . VAL A 1 522 ? -13.725 -0.166 19.359 1.00 79.31 522 VAL A CA 1
ATOM 3948 C C . VAL A 1 522 ? -13.607 0.976 20.366 1.00 79.31 522 VAL A C 1
ATOM 3950 O O . VAL A 1 522 ? -13.922 0.820 21.546 1.00 79.31 522 VAL A O 1
ATOM 3953 N N . LEU A 1 523 ? -13.132 2.129 19.891 1.00 74.94 523 LEU A N 1
ATOM 3954 C CA . LEU A 1 523 ? -13.017 3.352 20.668 1.00 74.94 523 LEU A CA 1
ATOM 3955 C C . LEU A 1 523 ? -13.100 4.551 19.725 1.00 74.94 523 LEU A C 1
ATOM 3957 O O . LEU A 1 523 ? -12.156 4.839 18.992 1.00 74.94 523 LEU A O 1
ATOM 3961 N N . GLU A 1 524 ? -14.234 5.248 19.730 1.00 67.25 524 GLU A N 1
ATOM 3962 C CA . GLU A 1 524 ? -14.414 6.421 18.879 1.00 67.25 524 GLU A CA 1
ATOM 3963 C C . GLU A 1 524 ? -13.439 7.533 19.290 1.00 67.25 524 GLU A C 1
ATOM 3965 O O . GLU A 1 524 ? -13.526 7.988 20.439 1.00 67.25 524 GLU A O 1
ATOM 3970 N N . PRO A 1 525 ? -12.581 8.031 18.372 1.00 55.75 525 PRO A N 1
ATOM 3971 C CA . PRO A 1 525 ? -11.576 9.053 18.660 1.00 55.75 525 PRO A CA 1
ATOM 3972 C C . PRO A 1 525 ? -12.109 10.384 19.207 1.00 55.75 525 PRO A C 1
ATOM 3974 O O . PRO A 1 525 ? -11.329 11.274 19.494 1.00 55.75 525 PRO A O 1
ATOM 3977 N N . LEU A 1 526 ? -13.425 10.564 19.330 1.00 58.12 526 LEU A N 1
ATOM 3978 C CA . LEU A 1 526 ? -14.063 11.790 19.822 1.00 58.12 526 LEU A CA 1
ATOM 3979 C C . LEU A 1 526 ? -15.177 11.504 20.846 1.00 58.12 526 LEU A C 1
ATOM 3981 O O . LEU A 1 526 ? -16.047 12.349 21.066 1.00 58.12 526 LEU A O 1
ATOM 3985 N N . SER A 1 527 ? -15.171 10.315 21.459 1.00 62.06 527 SER A N 1
ATOM 3986 C CA . SER A 1 527 ? -16.121 9.946 22.514 1.00 62.06 527 SER A CA 1
ATOM 3987 C C . SER A 1 527 ? -15.596 10.288 23.910 1.00 62.06 527 SER A C 1
ATOM 3989 O O . SER A 1 527 ? -14.391 10.230 24.166 1.00 62.06 527 SER A O 1
ATOM 3991 N N . ASP A 1 528 ? -16.505 10.546 24.857 1.00 58.44 528 ASP A N 1
ATOM 3992 C CA . ASP A 1 528 ? -16.152 10.716 26.277 1.00 58.44 528 ASP A CA 1
ATOM 3993 C C . ASP A 1 528 ? -15.404 9.486 26.817 1.00 58.44 528 ASP A C 1
ATOM 3995 O O . ASP A 1 528 ? -14.490 9.605 27.629 1.00 58.44 528 ASP A O 1
ATOM 3999 N N . ARG A 1 529 ? -15.735 8.289 26.312 1.00 63.78 529 ARG A N 1
ATOM 4000 C CA . ARG A 1 529 ? -15.046 7.040 26.676 1.00 63.78 529 ARG A CA 1
ATOM 4001 C C . ARG A 1 529 ? -13.581 7.047 26.243 1.00 63.78 529 ARG A C 1
ATOM 4003 O O . ARG A 1 529 ? -12.753 6.521 26.976 1.00 63.78 529 ARG A O 1
ATOM 4010 N N . ALA A 1 530 ? -13.260 7.645 25.096 1.00 63.00 530 ALA A N 1
ATOM 4011 C CA . ALA A 1 530 ? -11.885 7.764 24.624 1.00 63.00 530 ALA A CA 1
ATOM 4012 C C . ALA A 1 530 ? -11.078 8.792 25.420 1.00 63.00 530 ALA A C 1
ATOM 4014 O O . ALA A 1 530 ? -9.910 8.551 25.707 1.00 63.00 530 ALA A O 1
ATOM 4015 N N . ALA A 1 531 ? -11.703 9.901 25.825 1.00 59.97 531 ALA A N 1
ATOM 4016 C CA . ALA A 1 531 ? -11.049 10.951 26.607 1.00 59.97 531 ALA A CA 1
ATOM 4017 C C . ALA A 1 531 ? -10.579 10.479 27.998 1.00 59.97 531 ALA A C 1
ATOM 4019 O O . ALA A 1 531 ? -9.626 11.034 28.541 1.00 59.97 531 ALA A O 1
ATOM 4020 N N . PHE A 1 532 ? -11.232 9.460 28.565 1.00 64.12 532 PHE A N 1
ATOM 4021 C CA . PHE A 1 532 ? -10.908 8.890 29.879 1.00 64.12 532 PHE A CA 1
ATOM 4022 C C . PHE A 1 532 ? -10.432 7.432 29.805 1.00 64.12 532 PHE A C 1
ATOM 4024 O O . PHE A 1 532 ? -10.495 6.715 30.805 1.00 64.12 532 PHE A O 1
ATOM 4031 N N . ALA A 1 533 ? -9.989 6.977 28.629 1.00 68.19 533 ALA A N 1
ATOM 4032 C CA . ALA A 1 533 ? -9.500 5.616 28.455 1.00 68.19 533 ALA A CA 1
ATOM 4033 C C . ALA A 1 533 ? -8.173 5.405 29.206 1.00 68.19 533 ALA A C 1
ATOM 4035 O O . ALA A 1 533 ? -7.278 6.246 29.149 1.00 68.19 533 ALA A O 1
ATOM 4036 N N . SER A 1 534 ? -8.034 4.274 29.899 1.00 71.25 534 SER A N 1
ATOM 4037 C CA . SER A 1 534 ? -6.760 3.846 30.481 1.00 71.25 534 SER A CA 1
ATOM 4038 C C . SER A 1 534 ? -5.788 3.347 29.407 1.00 71.25 534 SER A C 1
ATOM 4040 O O . SER A 1 534 ? -6.211 2.926 28.328 1.00 71.25 534 SER A O 1
ATOM 4042 N N . ASP A 1 535 ? -4.493 3.287 29.731 1.00 66.00 535 ASP A N 1
ATOM 4043 C CA . ASP A 1 535 ? -3.466 2.681 28.866 1.00 66.00 535 ASP A CA 1
ATOM 4044 C C . ASP A 1 535 ? -3.850 1.264 28.413 1.00 66.00 535 ASP A C 1
ATOM 4046 O O . ASP A 1 535 ? -3.651 0.894 27.260 1.00 66.00 535 ASP A O 1
ATOM 4050 N N . GLU A 1 536 ? -4.452 0.472 29.306 1.00 72.44 536 GLU A N 1
ATOM 4051 C CA . GLU A 1 536 ? -4.934 -0.877 28.996 1.00 72.44 536 GLU A CA 1
ATOM 4052 C C . GLU A 1 536 ? -6.096 -0.853 27.992 1.00 72.44 536 GLU A C 1
ATOM 4054 O O . GLU A 1 536 ? -6.136 -1.663 27.066 1.00 72.44 536 GLU A O 1
ATOM 4059 N N . GLN A 1 537 ? -7.031 0.092 28.135 1.00 76.12 537 GLN A N 1
ATOM 4060 C CA . GLN A 1 537 ? -8.149 0.254 27.203 1.00 76.12 537 GLN A CA 1
ATOM 4061 C C . GLN A 1 537 ? -7.671 0.715 25.824 1.00 76.12 537 GLN A C 1
ATOM 4063 O O . GLN A 1 537 ? -8.167 0.218 24.815 1.00 76.12 537 GLN A O 1
ATOM 4068 N N . LEU A 1 538 ? -6.688 1.612 25.771 1.00 73.06 538 LEU A N 1
ATOM 4069 C CA . LEU A 1 538 ? -6.084 2.088 24.527 1.00 73.06 538 LEU A CA 1
ATOM 4070 C C . LEU A 1 538 ? -5.268 0.995 23.838 1.00 73.06 538 LEU A C 1
ATOM 4072 O O . LEU A 1 538 ? -5.441 0.779 22.642 1.00 73.06 538 LEU A O 1
ATOM 4076 N N . ALA A 1 539 ? -4.450 0.254 24.590 1.00 74.00 539 ALA A N 1
ATOM 4077 C CA . ALA A 1 539 ? -3.698 -0.885 24.071 1.00 74.00 539 ALA A CA 1
ATOM 4078 C C . ALA A 1 539 ? -4.635 -1.984 23.548 1.00 74.00 539 ALA A C 1
ATOM 4080 O O . ALA A 1 539 ? -4.399 -2.552 22.481 1.00 74.00 539 ALA A O 1
ATOM 4081 N N . ARG A 1 540 ? -5.741 -2.253 24.257 1.00 82.81 540 ARG A N 1
ATOM 4082 C CA . ARG A 1 540 ? -6.788 -3.165 23.783 1.00 82.81 540 ARG A CA 1
ATOM 4083 C C . ARG A 1 540 ? -7.446 -2.647 22.506 1.00 82.81 540 ARG A C 1
ATOM 4085 O O . ARG A 1 540 ? -7.621 -3.429 21.578 1.00 82.81 540 ARG A O 1
ATOM 4092 N N . ALA A 1 541 ? -7.795 -1.363 22.441 1.00 82.38 541 ALA A N 1
ATOM 4093 C CA . ALA A 1 541 ? -8.404 -0.774 21.252 1.00 82.38 541 ALA A CA 1
ATOM 4094 C C . ALA A 1 541 ? -7.474 -0.854 20.037 1.00 82.38 541 ALA A C 1
ATOM 4096 O O . ALA A 1 541 ? -7.879 -1.295 18.965 1.00 82.38 541 ALA A O 1
ATOM 4097 N N . GLU A 1 542 ? -6.199 -0.525 20.229 1.00 79.38 542 GLU A N 1
ATOM 4098 C CA . GLU A 1 542 ? -5.163 -0.669 19.215 1.00 79.38 542 GLU A CA 1
ATOM 4099 C C . GLU A 1 542 ? -5.003 -2.121 18.754 1.00 79.38 542 GLU A C 1
ATOM 4101 O O . GLU A 1 542 ? -4.958 -2.382 17.551 1.00 79.38 542 GLU A O 1
ATOM 4106 N N . PHE A 1 543 ? -4.959 -3.077 19.685 1.00 86.19 543 PHE A N 1
ATOM 4107 C CA . PHE A 1 543 ? -4.889 -4.496 19.352 1.00 86.19 543 PHE A CA 1
ATOM 4108 C C . PHE A 1 543 ? -6.112 -4.951 18.544 1.00 86.19 543 PHE A C 1
ATOM 4110 O O . PHE A 1 543 ? -5.969 -5.651 17.541 1.00 86.19 543 PHE A O 1
ATOM 4117 N N . MET A 1 544 ? -7.312 -4.505 18.915 1.00 89.75 544 MET A N 1
ATOM 4118 C CA . MET A 1 544 ? -8.538 -4.813 18.178 1.00 89.75 544 MET A CA 1
ATOM 4119 C C . MET A 1 544 ? -8.553 -4.181 16.777 1.00 89.75 544 MET A C 1
ATOM 4121 O O . MET A 1 544 ? -8.955 -4.847 15.826 1.00 89.75 544 MET A O 1
ATOM 4125 N N . HIS A 1 545 ? -8.050 -2.954 16.604 1.00 87.00 545 HIS A N 1
ATOM 4126 C CA . HIS A 1 545 ? -7.893 -2.347 15.275 1.00 87.00 545 HIS A CA 1
ATOM 4127 C C . HIS A 1 545 ? -6.884 -3.121 14.415 1.00 87.00 545 HIS A C 1
ATOM 4129 O O . HIS A 1 545 ? -7.154 -3.418 13.252 1.00 87.00 545 HIS A O 1
ATOM 4135 N N . ARG A 1 546 ? -5.732 -3.502 14.984 1.00 87.25 546 ARG A N 1
ATOM 4136 C CA . ARG A 1 546 ? -4.686 -4.265 14.275 1.00 87.25 546 ARG A CA 1
ATOM 4137 C C . ARG A 1 546 ? -5.137 -5.666 13.865 1.00 87.25 546 ARG A C 1
ATOM 4139 O O . ARG A 1 546 ? -4.624 -6.195 12.888 1.00 87.25 546 ARG A O 1
ATOM 4146 N N . THR A 1 547 ? -6.080 -6.253 14.594 1.00 92.00 547 THR A N 1
ATOM 4147 C CA . THR A 1 547 ? -6.657 -7.579 14.311 1.00 92.00 547 THR A CA 1
ATOM 4148 C C . THR A 1 547 ? -7.973 -7.510 13.535 1.00 92.00 547 THR A C 1
ATOM 4150 O O . THR A 1 547 ? -8.614 -8.537 13.315 1.00 92.00 547 THR A O 1
ATOM 4153 N N . PHE A 1 548 ? -8.393 -6.307 13.120 1.00 94.44 548 PHE A N 1
ATOM 4154 C CA . PHE A 1 548 ? -9.677 -6.046 12.460 1.00 94.44 548 PHE A CA 1
ATOM 4155 C C . PHE A 1 548 ? -10.903 -6.524 13.256 1.00 94.44 548 PHE A C 1
ATOM 4157 O O . PHE A 1 548 ? -11.984 -6.701 12.700 1.00 94.44 548 PHE A O 1
ATOM 4164 N N . ALA A 1 549 ? -10.737 -6.725 14.563 1.00 95.12 549 ALA A N 1
ATOM 4165 C CA . ALA A 1 549 ? -11.771 -7.166 15.488 1.00 95.12 549 ALA A CA 1
ATOM 4166 C C . ALA A 1 549 ? -12.757 -6.037 15.843 1.00 95.12 549 ALA A C 1
ATOM 4168 O O . ALA A 1 549 ? -13.750 -6.275 16.517 1.00 95.12 549 ALA A O 1
ATOM 4169 N N . GLY A 1 550 ? -12.515 -4.811 15.382 1.00 91.94 550 GLY A N 1
ATOM 4170 C CA . GLY A 1 550 ? -13.507 -3.744 15.358 1.00 91.94 550 GLY A CA 1
ATOM 4171 C C . GLY A 1 550 ? -13.186 -2.713 14.285 1.00 91.94 550 GLY A C 1
ATOM 4172 O O . GLY A 1 550 ? -12.077 -2.697 13.742 1.00 91.94 550 GLY A O 1
ATOM 4173 N N . TYR A 1 551 ? -14.166 -1.875 13.955 1.00 89.69 551 TYR A N 1
ATOM 4174 C CA . TYR A 1 551 ? -14.009 -0.875 12.904 1.00 89.69 551 TYR A CA 1
ATOM 4175 C C . TYR A 1 551 ? -13.217 0.336 13.415 1.00 89.69 551 TYR A C 1
ATOM 4177 O O . TYR A 1 551 ? -13.478 0.848 14.502 1.00 89.69 551 TYR A O 1
ATOM 4185 N N . GLU A 1 552 ? -12.260 0.817 12.624 1.00 79.06 552 GLU A N 1
ATOM 4186 C CA . GLU A 1 552 ? -11.509 2.040 12.917 1.00 79.06 552 GLU A CA 1
ATOM 4187 C C . GLU A 1 552 ? -12.084 3.182 12.070 1.00 79.06 552 GLU A C 1
ATOM 4189 O O . GLU A 1 552 ? -11.939 3.201 10.846 1.00 79.06 552 GLU A O 1
ATOM 4194 N N . SER A 1 553 ? -12.756 4.146 12.707 1.00 65.19 553 SER A N 1
ATOM 4195 C CA . SER A 1 553 ? -13.133 5.385 12.027 1.00 65.19 553 SER A CA 1
ATOM 4196 C C . SER A 1 553 ? -11.888 6.258 11.880 1.00 65.19 553 SER A C 1
ATOM 4198 O O . SER A 1 553 ? -11.214 6.565 12.860 1.00 65.19 553 SER A O 1
ATOM 4200 N N . ALA A 1 554 ? -11.541 6.636 10.646 1.00 55.59 554 ALA A N 1
ATOM 4201 C CA . ALA A 1 554 ? -10.392 7.505 10.412 1.00 55.59 554 ALA A CA 1
ATOM 4202 C C . ALA A 1 554 ? -10.659 8.884 11.052 1.00 55.59 554 ALA A C 1
ATOM 4204 O O . ALA A 1 554 ? -11.585 9.568 10.606 1.00 55.59 554 ALA A O 1
ATOM 4205 N N . PRO A 1 555 ? -9.888 9.318 12.070 1.00 49.06 555 PRO A N 1
ATOM 4206 C CA . PRO A 1 555 ? -10.053 10.652 12.629 1.00 49.06 555 PRO A CA 1
ATOM 4207 C C . PRO A 1 555 ? -9.668 11.727 11.604 1.00 49.06 555 PRO A C 1
ATOM 4209 O O . PRO A 1 555 ? -8.922 11.487 10.647 1.00 49.06 555 PRO A O 1
ATOM 4212 N N . GLU A 1 556 ? -10.170 12.943 11.821 1.00 50.59 556 GLU A N 1
ATOM 4213 C CA . GLU A 1 556 ? -9.757 14.125 11.069 1.00 50.59 556 GLU A CA 1
ATOM 4214 C C . GLU A 1 556 ? -8.236 14.325 11.216 1.00 50.59 556 GLU A C 1
ATOM 4216 O O . GLU A 1 556 ? -7.693 14.372 12.321 1.00 50.59 556 GLU A O 1
ATOM 4221 N N . LYS A 1 557 ? -7.518 14.366 10.088 1.00 58.41 557 LYS A N 1
ATOM 4222 C CA . LYS A 1 557 ? -6.050 14.279 10.067 1.00 58.41 557 LYS A CA 1
ATOM 4223 C C . LYS A 1 557 ? -5.406 15.584 10.524 1.00 58.41 557 LYS A C 1
ATOM 4225 O O . LYS A 1 557 ? -5.451 16.589 9.812 1.00 58.41 557 LYS A O 1
ATOM 4230 N N . LEU A 1 558 ? -4.711 15.554 11.659 1.00 63.31 558 LEU A N 1
ATOM 4231 C CA . LEU A 1 558 ? -3.875 16.666 12.108 1.00 63.31 558 LEU A CA 1
ATOM 4232 C C . LEU A 1 558 ? -2.489 16.610 11.456 1.00 63.31 558 LEU A C 1
ATOM 4234 O O . LEU A 1 558 ? -1.867 15.560 11.313 1.00 63.31 558 LEU A O 1
ATOM 4238 N N . GLY A 1 559 ? -1.971 17.768 11.047 1.00 67.75 559 GLY A N 1
ATOM 4239 C CA . GLY A 1 559 ? -0.653 17.839 10.419 1.00 67.75 559 GLY A CA 1
ATOM 4240 C C . GLY A 1 559 ? 0.467 17.430 11.384 1.00 67.75 559 GLY A C 1
ATOM 4241 O O . GLY A 1 559 ? 0.505 17.896 12.521 1.00 67.75 559 GLY A O 1
ATOM 4242 N N . PHE A 1 560 ? 1.441 16.646 10.903 1.00 74.88 560 PHE A N 1
ATOM 4243 C CA . PHE A 1 560 ? 2.591 16.140 11.679 1.00 74.88 560 PHE A CA 1
ATOM 4244 C C . PHE A 1 560 ? 3.278 17.201 12.555 1.00 74.88 560 PHE A C 1
ATOM 4246 O O . PHE A 1 560 ? 3.593 16.959 13.716 1.00 74.88 560 PHE A O 1
ATOM 4253 N N . LYS A 1 561 ? 3.477 18.411 12.014 1.00 72.88 561 LYS A N 1
ATOM 4254 C CA . LYS A 1 561 ? 4.086 19.529 12.752 1.00 72.88 561 LYS A CA 1
ATOM 4255 C C . LYS A 1 561 ? 3.243 19.953 13.962 1.00 72.88 561 LYS A C 1
ATOM 4257 O O . LYS A 1 561 ? 3.810 20.281 14.998 1.00 72.88 561 LYS A O 1
ATOM 4262 N N . GLY A 1 562 ? 1.916 19.960 13.822 1.00 72.00 562 GLY A N 1
ATOM 4263 C CA . GLY A 1 562 ? 0.993 20.284 14.909 1.00 72.00 562 GLY A CA 1
ATOM 4264 C C . GLY A 1 562 ? 1.078 19.252 16.029 1.00 72.00 562 GLY A C 1
ATOM 4265 O O . GLY A 1 562 ? 1.278 19.623 17.179 1.00 72.00 562 GLY A O 1
ATOM 4266 N N . LEU A 1 563 ? 1.054 17.965 15.673 1.00 79.19 563 LEU A N 1
ATOM 4267 C CA . LEU A 1 563 ? 1.185 16.860 16.626 1.00 79.19 563 LEU A CA 1
ATOM 4268 C C . LEU A 1 563 ? 2.519 16.888 17.378 1.00 79.19 563 LEU A C 1
ATOM 4270 O O . LEU A 1 563 ? 2.548 16.710 18.591 1.00 79.19 563 LEU A O 1
ATOM 4274 N N . LEU A 1 564 ? 3.622 17.181 16.688 1.00 79.75 564 LEU A N 1
ATOM 4275 C CA . LEU A 1 564 ? 4.928 17.297 17.332 1.00 79.75 564 LEU A CA 1
ATOM 4276 C C . LEU A 1 564 ? 5.004 18.487 18.299 1.00 79.75 564 LEU A C 1
ATOM 4278 O O . LEU A 1 564 ? 5.553 18.362 19.391 1.00 79.75 564 LEU A O 1
ATOM 4282 N N . ALA A 1 565 ? 4.448 19.638 17.913 1.00 73.00 565 ALA A N 1
ATOM 4283 C CA . ALA A 1 565 ? 4.388 20.806 18.787 1.00 73.00 565 ALA A CA 1
ATOM 4284 C C . ALA A 1 565 ? 3.537 20.524 20.037 1.00 73.00 565 ALA A C 1
ATOM 4286 O O . ALA A 1 565 ? 3.903 20.935 21.137 1.00 73.00 565 ALA A O 1
ATOM 4287 N N . MET A 1 566 ? 2.435 19.782 19.881 1.00 79.00 566 MET A N 1
ATOM 4288 C CA . MET A 1 566 ? 1.620 19.307 21.002 1.00 79.00 566 MET A CA 1
ATOM 4289 C C . MET A 1 566 ? 2.410 18.360 21.912 1.00 79.00 566 MET A C 1
ATOM 4291 O O . MET A 1 566 ? 2.438 18.584 23.119 1.00 79.00 566 MET A O 1
ATOM 4295 N N . ALA A 1 567 ? 3.112 17.376 21.346 1.00 81.62 567 ALA A N 1
ATOM 4296 C CA . ALA A 1 567 ? 3.946 16.439 22.098 1.00 81.62 567 ALA A CA 1
ATOM 4297 C C . ALA A 1 567 ? 5.051 17.151 22.899 1.00 81.62 567 ALA A C 1
ATOM 4299 O O . ALA A 1 567 ? 5.198 16.916 24.098 1.00 81.62 567 ALA A O 1
ATOM 4300 N N . SER A 1 568 ? 5.783 18.075 22.262 1.00 76.50 568 SER A N 1
ATOM 4301 C CA . SER A 1 568 ? 6.803 18.902 22.925 1.00 76.50 568 SER A CA 1
ATOM 4302 C C . SER A 1 568 ? 6.192 19.692 24.089 1.00 76.50 568 SER A C 1
ATOM 4304 O O . SER A 1 568 ? 6.697 19.618 25.210 1.00 76.50 568 SER A O 1
ATOM 4306 N N . ARG A 1 569 ? 5.030 20.333 23.873 1.00 78.69 569 ARG A N 1
ATOM 4307 C CA . ARG A 1 569 ? 4.281 21.063 24.913 1.00 78.69 569 ARG A CA 1
ATOM 4308 C C . ARG A 1 569 ? 3.907 20.178 26.097 1.00 78.69 569 ARG A C 1
ATOM 4310 O O . ARG A 1 569 ? 4.087 20.592 27.240 1.00 78.69 569 ARG A O 1
ATOM 4317 N N . TRP A 1 570 ? 3.392 18.978 25.847 1.00 81.81 570 TRP A N 1
ATOM 4318 C CA . TRP A 1 570 ? 3.004 18.039 26.904 1.00 81.81 570 TRP A CA 1
ATOM 4319 C C . TRP A 1 570 ? 4.196 17.489 27.684 1.00 81.81 570 TRP A C 1
ATOM 4321 O O . TRP A 1 570 ? 4.086 17.262 28.885 1.00 81.81 570 TRP A O 1
ATOM 4331 N N . ASN A 1 571 ? 5.366 17.397 27.053 1.00 79.38 571 ASN A N 1
ATOM 4332 C CA . ASN A 1 571 ? 6.619 17.091 27.739 1.00 79.38 571 ASN A CA 1
ATOM 4333 C C . ASN A 1 571 ? 7.166 18.255 28.591 1.00 79.38 571 ASN A C 1
ATOM 4335 O O . ASN A 1 571 ? 8.140 18.064 29.324 1.00 79.38 571 ASN A O 1
ATOM 4339 N N . GLY A 1 572 ? 6.568 19.449 28.503 1.00 72.75 572 GLY A N 1
ATOM 4340 C CA . GLY A 1 572 ? 7.054 20.676 29.141 1.00 72.75 572 GLY A CA 1
ATOM 4341 C C . GLY A 1 572 ? 8.058 21.471 28.295 1.00 72.75 572 GLY A C 1
ATOM 4342 O O . GLY A 1 572 ? 8.678 22.402 28.808 1.00 72.75 572 GLY A O 1
ATOM 4343 N N . GLY A 1 573 ? 8.234 21.117 27.018 1.00 62.31 573 GLY A N 1
ATOM 4344 C CA . GLY A 1 573 ? 9.040 21.841 26.034 1.00 62.31 573 GLY A CA 1
ATOM 4345 C C . GLY A 1 573 ? 8.214 22.831 25.201 1.00 62.31 573 GLY A C 1
ATOM 4346 O O . GLY A 1 573 ? 7.055 22.590 24.886 1.00 62.31 573 GLY A O 1
ATOM 4347 N N . GLY A 1 574 ? 8.797 23.972 24.825 1.00 55.56 574 GLY A N 1
ATOM 4348 C CA . GLY A 1 574 ? 8.189 24.884 23.849 1.00 55.56 574 GLY A CA 1
ATOM 4349 C C . GLY A 1 574 ? 8.768 26.301 23.857 1.00 55.56 574 GLY A C 1
ATOM 4350 O O . GLY A 1 574 ? 9.000 26.886 24.913 1.00 55.56 574 GLY A O 1
ATOM 4351 N N . THR A 1 575 ? 8.970 26.873 22.666 1.00 45.41 575 THR A N 1
ATOM 4352 C CA . THR A 1 575 ? 9.136 28.319 22.445 1.00 45.41 575 THR A CA 1
ATOM 4353 C C . THR A 1 575 ? 7.776 28.949 22.115 1.00 45.41 575 THR A C 1
ATOM 4355 O O . THR A 1 575 ? 6.945 28.352 21.436 1.00 45.41 575 THR A O 1
ATOM 4358 N N . ILE A 1 576 ? 7.541 30.172 22.599 1.00 44.00 576 ILE A N 1
ATOM 4359 C CA . ILE A 1 576 ? 6.253 30.903 22.566 1.00 44.00 576 ILE A CA 1
ATOM 4360 C C . ILE A 1 576 ? 5.760 31.239 21.131 1.00 44.00 576 ILE A C 1
ATOM 4362 O O . ILE A 1 576 ? 4.643 31.711 20.947 1.00 44.00 576 ILE A O 1
ATOM 4366 N N . GLU A 1 577 ? 6.538 30.965 20.080 1.00 36.75 577 GLU A N 1
ATOM 4367 C CA . GLU A 1 577 ? 6.346 31.559 18.744 1.00 36.75 577 GLU A CA 1
ATOM 4368 C C . GLU A 1 577 ? 5.601 30.699 17.701 1.00 36.75 577 GLU A C 1
ATOM 4370 O O . GLU A 1 577 ? 5.729 30.933 16.500 1.00 36.75 577 GLU A O 1
ATOM 4375 N N . SER A 1 578 ? 4.760 29.738 18.096 1.00 37.19 578 SER A N 1
ATOM 4376 C CA . SER A 1 578 ? 3.808 29.159 17.128 1.00 37.19 578 SER A CA 1
ATOM 4377 C C . SER A 1 578 ? 2.403 28.946 17.689 1.00 37.19 578 SER A C 1
ATOM 4379 O O . SER A 1 578 ? 2.045 27.872 18.158 1.00 37.19 578 SER A O 1
ATOM 4381 N N . LEU A 1 579 ? 1.589 29.993 17.568 1.00 38.38 579 LEU A N 1
ATOM 4382 C CA . LEU A 1 579 ? 0.125 29.956 17.488 1.00 38.38 579 LEU A CA 1
ATOM 4383 C C . LEU A 1 579 ? -0.280 30.868 16.313 1.00 38.38 579 LEU A C 1
ATOM 4385 O O . LEU A 1 579 ? 0.424 31.856 16.089 1.00 38.38 579 LEU A O 1
ATOM 4389 N N . PRO A 1 580 ? -1.344 30.555 15.537 1.00 43.16 580 PRO A N 1
ATOM 4390 C CA . PRO A 1 580 ? -2.632 30.056 16.043 1.00 43.16 580 PRO A CA 1
ATOM 4391 C C . PRO A 1 580 ? -3.253 28.881 15.251 1.00 43.16 580 PRO A C 1
ATOM 4393 O O . PRO A 1 580 ? -3.060 28.793 14.043 1.00 43.16 580 PRO A O 1
ATOM 4396 N N . ALA A 1 581 ? -4.045 28.024 15.922 1.00 37.66 581 ALA A N 1
ATOM 4397 C CA . ALA A 1 581 ? -5.215 27.347 15.315 1.00 37.66 581 ALA A CA 1
ATOM 4398 C C . ALA A 1 581 ? -6.121 26.527 16.270 1.00 37.66 581 ALA A C 1
ATOM 4400 O O . ALA A 1 581 ? -7.151 26.067 15.799 1.00 37.66 581 ALA A O 1
ATOM 4401 N N . LEU A 1 582 ? -5.824 26.328 17.565 1.00 43.12 582 LEU A N 1
ATOM 4402 C CA . LEU A 1 582 ? -6.715 25.524 18.444 1.00 43.12 582 LEU A CA 1
ATOM 4403 C C . LEU A 1 582 ? -7.030 26.145 19.823 1.00 43.12 582 LEU A C 1
ATOM 4405 O O . LEU A 1 582 ? -7.342 25.439 20.769 1.00 43.12 582 LEU A O 1
ATOM 4409 N N . ALA A 1 583 ? -6.980 27.471 19.964 1.00 38.12 583 ALA A N 1
ATOM 4410 C CA . ALA A 1 583 ? -7.381 28.178 21.193 1.00 38.12 583 ALA A CA 1
ATOM 4411 C C . ALA A 1 583 ? -7.766 29.621 20.786 1.00 38.12 583 ALA A C 1
ATOM 4413 O O . ALA A 1 583 ? -6.935 30.278 20.164 1.00 38.12 583 ALA A O 1
ATOM 4414 N N . GLN A 1 584 ? -8.989 30.158 20.944 1.00 39.50 584 GLN A N 1
ATOM 4415 C CA . GLN A 1 584 ? -9.698 30.606 22.170 1.00 39.50 584 GLN A CA 1
ATOM 4416 C C . GLN A 1 584 ? -10.866 31.555 21.719 1.00 39.50 584 GLN A C 1
ATOM 4418 O O . GLN A 1 584 ? -10.786 32.043 20.587 1.00 39.50 584 GLN A O 1
ATOM 4423 N N . PRO A 1 585 ? -11.929 31.844 22.517 1.00 44.06 585 PRO A N 1
ATOM 4424 C CA . PRO A 1 585 ? -11.791 32.637 23.742 1.00 44.06 585 PRO A CA 1
ATOM 4425 C C . PRO A 1 585 ? -12.561 32.156 24.975 1.00 44.06 585 PRO A C 1
ATOM 4427 O O . PRO A 1 585 ? -13.702 31.703 24.924 1.00 44.06 585 PRO A O 1
ATOM 4430 N N . SER A 1 586 ? -11.899 32.385 26.105 1.00 39.84 586 SER A N 1
ATOM 4431 C CA . SER A 1 586 ? -12.459 32.543 27.436 1.00 39.84 586 SER A CA 1
ATOM 4432 C C . SER A 1 586 ? -13.414 33.741 27.542 1.00 39.84 586 SER A C 1
ATOM 4434 O O . SER A 1 586 ? -13.168 34.818 26.999 1.00 39.84 586 SER A O 1
ATOM 4436 N N . ALA A 1 587 ? -14.464 33.572 28.344 1.00 31.22 587 ALA A N 1
ATOM 4437 C CA . ALA A 1 587 ? -15.060 34.646 29.128 1.00 31.22 587 ALA A CA 1
ATOM 4438 C C . ALA A 1 587 ? -15.421 34.082 30.509 1.00 31.22 587 ALA A C 1
ATOM 4440 O O . ALA A 1 587 ? -16.010 33.010 30.629 1.00 31.22 587 ALA A O 1
ATOM 4441 N N . SER A 1 588 ? -14.958 34.789 31.530 1.00 39.09 588 SER A N 1
ATOM 4442 C CA . SER A 1 588 ? -14.939 34.447 32.948 1.00 39.09 588 SER A CA 1
ATOM 4443 C C . SER A 1 588 ? -16.278 34.650 33.667 1.00 39.09 588 SER A C 1
ATOM 4445 O O . SER A 1 588 ? -17.066 35.516 33.294 1.00 39.09 588 SER A O 1
ATOM 4447 N N . ASP A 1 589 ? -16.412 33.907 34.770 1.00 39.25 589 ASP A N 1
ATOM 4448 C CA . ASP A 1 589 ? -17.222 34.158 35.971 1.00 39.25 589 ASP A CA 1
ATOM 4449 C C . ASP A 1 589 ? -18.751 34.195 35.846 1.00 39.25 589 ASP A C 1
ATOM 4451 O O . ASP A 1 589 ? -19.363 35.254 35.944 1.00 39.25 589 ASP A O 1
ATOM 4455 N N . VAL A 1 590 ? -19.371 33.008 35.794 1.00 33.50 590 VAL A N 1
ATOM 4456 C CA . VAL A 1 590 ? -20.686 32.724 36.407 1.00 33.50 590 VAL A CA 1
ATOM 4457 C C . VAL A 1 590 ? -20.711 31.247 36.834 1.00 33.50 590 VAL A C 1
ATOM 4459 O O . VAL A 1 590 ? -20.191 30.403 36.106 1.00 33.50 590 VAL A O 1
ATOM 4462 N N . ASP A 1 591 ? -21.294 30.944 38.002 1.00 35.66 591 ASP A N 1
ATOM 4463 C CA . ASP A 1 591 ? -21.575 29.590 38.517 1.00 35.66 591 ASP A CA 1
ATOM 4464 C C . ASP A 1 591 ? -21.934 28.596 37.396 1.00 35.66 591 ASP A C 1
ATOM 4466 O O . ASP A 1 591 ? -22.997 28.689 36.778 1.00 35.66 591 ASP A O 1
ATOM 4470 N N . TYR A 1 592 ? -21.046 27.635 37.123 1.00 33.19 592 TYR A N 1
ATOM 4471 C CA . TYR A 1 592 ? -21.225 26.701 36.015 1.00 33.19 592 TYR A CA 1
ATOM 4472 C C . TYR A 1 592 ? -21.892 25.405 36.480 1.00 33.19 592 TYR A C 1
ATOM 4474 O O . TYR A 1 592 ? -21.303 24.573 37.168 1.00 33.19 592 TYR A O 1
ATOM 4482 N N . THR A 1 593 ? -23.131 25.219 36.034 1.00 30.77 593 THR A N 1
ATOM 4483 C CA . THR A 1 593 ? -23.709 23.894 35.788 1.00 30.77 593 THR A CA 1
ATOM 4484 C C . THR A 1 593 ? -23.286 23.459 34.378 1.00 30.77 593 THR A C 1
ATOM 4486 O O . THR A 1 593 ? -23.463 24.250 33.446 1.00 30.77 593 THR A O 1
ATOM 4489 N N . PRO A 1 594 ? -22.738 22.244 34.160 1.00 35.66 594 PRO A N 1
ATOM 4490 C CA . PRO A 1 594 ? -22.277 21.849 32.837 1.00 35.66 594 PRO A CA 1
ATOM 4491 C C . PRO A 1 594 ? -23.440 21.714 31.866 1.00 35.66 594 PRO A C 1
ATOM 4493 O O . PRO A 1 594 ? -24.264 20.816 32.008 1.00 35.66 594 PRO A O 1
ATOM 4496 N N . THR A 1 595 ? -23.515 22.627 30.899 1.00 38.50 595 THR A N 1
ATOM 4497 C CA . THR A 1 595 ? -24.559 22.647 29.862 1.00 38.50 595 THR A CA 1
ATOM 4498 C C . THR A 1 595 ? -24.007 22.659 28.437 1.00 38.50 595 THR A C 1
ATOM 4500 O O . THR A 1 595 ? -24.781 22.450 27.509 1.00 38.50 595 THR A O 1
ATOM 4503 N N . ASN A 1 596 ? -22.691 22.801 28.235 1.00 45.69 596 ASN A N 1
ATOM 4504 C CA . ASN A 1 596 ? -22.091 22.768 26.900 1.00 45.69 596 ASN A CA 1
ATOM 4505 C C . ASN A 1 596 ? -21.280 21.486 26.679 1.00 45.69 596 ASN A C 1
ATOM 4507 O O . ASN A 1 596 ? -20.344 21.195 27.424 1.00 45.69 596 ASN A O 1
ATOM 4511 N N . LEU A 1 597 ? -21.653 20.737 25.636 1.00 47.09 597 LEU A N 1
ATOM 4512 C CA . LEU A 1 597 ? -20.844 19.660 25.066 1.00 47.09 597 LEU A CA 1
ATOM 4513 C C . LEU A 1 597 ? -19.486 20.237 24.610 1.00 47.09 597 LEU A C 1
ATOM 4515 O O . LEU A 1 597 ? -19.475 21.333 24.040 1.00 47.09 597 LEU A O 1
ATOM 4519 N N . PRO A 1 598 ? -18.359 19.540 24.842 1.00 56.41 598 PRO A N 1
ATOM 4520 C CA . PRO A 1 598 ? -17.045 19.993 24.389 1.00 56.41 598 PRO A CA 1
ATOM 4521 C C . PRO A 1 598 ? -16.994 20.129 22.860 1.00 56.41 598 PRO A C 1
ATOM 4523 O O . PRO A 1 598 ? -17.575 19.324 22.126 1.00 56.41 598 PRO A O 1
ATOM 4526 N N . SER A 1 599 ? -16.287 21.151 22.377 1.00 62.19 599 SER A N 1
ATOM 4527 C CA . SER A 1 599 ? -16.079 21.389 20.943 1.00 62.19 599 SER A CA 1
ATOM 4528 C C . SER A 1 599 ? -15.287 20.253 20.282 1.00 62.19 599 SER A C 1
ATOM 4530 O O . SER A 1 599 ? -14.548 19.528 20.946 1.00 62.19 599 SER A O 1
ATOM 4532 N N . ASP A 1 600 ? -15.390 20.100 18.959 1.00 55.41 600 ASP A N 1
ATOM 4533 C CA . ASP A 1 600 ? -14.638 19.078 18.203 1.00 55.41 600 ASP A CA 1
ATOM 4534 C C . ASP A 1 600 ? -13.122 19.213 18.406 1.00 55.41 600 ASP A C 1
ATOM 4536 O O . ASP A 1 600 ? -12.417 18.216 18.542 1.00 55.41 600 ASP A O 1
ATOM 4540 N N . ALA A 1 601 ? -12.636 20.452 18.523 1.00 62.59 601 ALA A N 1
ATOM 4541 C CA . ALA A 1 601 ? -11.245 20.760 18.835 1.00 62.59 601 ALA A CA 1
ATOM 4542 C C . ALA A 1 601 ? -10.827 20.259 20.229 1.00 62.59 601 ALA A C 1
ATOM 4544 O O . ALA A 1 601 ? -9.764 19.657 20.372 1.00 62.59 601 ALA A O 1
ATOM 4545 N N . GLU A 1 602 ? -11.664 20.470 21.249 1.00 62.16 602 GLU A N 1
ATOM 4546 C CA . GLU A 1 602 ? -11.410 19.986 22.613 1.00 62.16 602 GLU A CA 1
ATOM 4547 C C . GLU A 1 602 ? -11.491 18.460 22.693 1.00 62.16 602 GLU A C 1
ATOM 4549 O O . GLU A 1 602 ? -10.654 17.831 23.336 1.00 62.16 602 GLU A O 1
ATOM 4554 N N . ARG A 1 603 ? -12.453 17.845 21.997 1.00 63.69 603 ARG A N 1
ATOM 4555 C CA . ARG A 1 603 ? -12.573 16.382 21.914 1.00 63.69 603 ARG A CA 1
ATOM 4556 C C . ARG A 1 603 ? -11.362 15.757 21.222 1.00 63.69 603 ARG A C 1
ATOM 4558 O O . ARG A 1 603 ? -10.827 14.770 21.722 1.00 63.69 603 ARG A O 1
ATOM 4565 N N . MET A 1 604 ? -10.879 16.373 20.143 1.00 68.44 604 MET A N 1
ATOM 4566 C CA . MET A 1 604 ? -9.669 15.951 19.436 1.00 68.44 604 MET A CA 1
ATOM 4567 C C . MET A 1 604 ? -8.414 16.092 20.309 1.00 68.44 604 MET A C 1
ATOM 4569 O O . MET A 1 604 ? -7.605 15.166 20.367 1.00 68.44 604 MET A O 1
ATOM 4573 N N . GLU A 1 605 ? -8.240 17.213 21.023 1.00 69.62 605 GLU A N 1
ATOM 4574 C CA . GLU A 1 605 ? -7.106 17.365 21.947 1.00 69.62 605 GLU A CA 1
ATOM 4575 C C . GLU A 1 605 ? -7.164 16.335 23.083 1.00 69.62 605 GLU A C 1
ATOM 4577 O O . GLU A 1 605 ? -6.135 15.746 23.419 1.00 69.62 605 GLU A O 1
ATOM 4582 N N . ASN A 1 606 ? -8.348 16.077 23.644 1.00 66.00 606 ASN A N 1
ATOM 4583 C CA . ASN A 1 606 ? -8.528 15.089 24.706 1.00 66.00 606 ASN A CA 1
ATOM 4584 C C . ASN A 1 606 ? -8.195 13.669 24.236 1.00 66.00 606 ASN A C 1
ATOM 4586 O O . ASN A 1 606 ? -7.510 12.941 24.950 1.00 66.00 606 ASN A O 1
ATOM 4590 N N . TRP A 1 607 ? -8.605 13.284 23.028 1.00 67.94 607 TRP A N 1
ATOM 4591 C CA . TRP A 1 607 ? -8.245 11.984 22.459 1.00 67.94 607 TRP A CA 1
ATOM 4592 C C . TRP A 1 607 ? -6.751 11.846 22.169 1.00 67.94 607 TRP A C 1
ATOM 4594 O O . TRP A 1 607 ? -6.130 10.833 22.509 1.00 67.94 607 TRP A O 1
ATOM 4604 N N . LEU A 1 608 ? -6.151 12.876 21.569 1.00 74.06 608 LEU A N 1
ATOM 4605 C CA . LEU A 1 608 ? -4.713 12.885 21.333 1.00 74.06 608 LEU A CA 1
ATOM 4606 C C . LEU A 1 608 ? -3.952 12.751 22.654 1.00 74.06 608 LEU A C 1
ATOM 4608 O O . LEU A 1 608 ? -2.944 12.054 22.712 1.00 74.06 608 LEU A O 1
ATOM 4612 N N . ARG A 1 609 ? -4.443 13.399 23.715 1.00 73.88 609 ARG A N 1
ATOM 4613 C CA . ARG A 1 609 ? -3.842 13.335 25.045 1.00 73.88 609 ARG A CA 1
ATOM 4614 C C . ARG A 1 609 ? -4.007 11.959 25.679 1.00 73.88 609 ARG A C 1
ATOM 4616 O O . ARG A 1 609 ? -3.044 11.463 26.244 1.00 73.88 609 ARG A O 1
ATOM 4623 N N . ALA A 1 610 ? -5.175 11.332 25.546 1.00 70.25 610 ALA A N 1
ATOM 4624 C CA . ALA A 1 610 ? -5.407 9.984 26.058 1.00 70.25 610 ALA A CA 1
ATOM 4625 C C . ALA A 1 610 ? -4.438 8.971 25.426 1.00 70.25 610 ALA A C 1
ATOM 4627 O O . ALA A 1 610 ? -3.847 8.165 26.126 1.00 70.25 610 ALA A O 1
ATOM 4628 N N . SER A 1 611 ? -4.201 9.061 24.115 1.00 71.38 611 SER A N 1
ATOM 4629 C CA . SER A 1 611 ? -3.275 8.168 23.399 1.00 71.38 611 SER A CA 1
ATOM 4630 C C . SER A 1 611 ? -1.790 8.552 23.502 1.00 71.38 611 SER A C 1
ATOM 4632 O O . SER A 1 611 ? -0.950 7.906 22.868 1.00 71.38 611 SER A O 1
ATOM 4634 N N . PHE A 1 612 ? -1.440 9.608 24.244 1.00 80.31 612 PHE A N 1
ATOM 4635 C CA . PHE A 1 612 ? -0.075 10.124 24.282 1.00 80.31 612 PHE A CA 1
ATOM 4636 C C . PHE A 1 612 ? 0.828 9.273 25.191 1.00 80.31 612 PHE A C 1
ATOM 4638 O O . PHE A 1 612 ? 0.509 9.079 26.362 1.00 80.31 612 PHE A O 1
ATOM 4645 N N . PRO A 1 613 ? 1.993 8.798 24.709 1.00 77.94 613 PRO A N 1
ATOM 4646 C CA . PRO A 1 613 ? 2.895 8.002 25.532 1.00 77.94 613 PRO A CA 1
ATOM 4647 C C . PRO A 1 613 ? 3.617 8.877 26.572 1.00 77.94 613 PRO A C 1
ATOM 4649 O O . PRO A 1 613 ? 4.663 9.481 26.299 1.00 77.94 613 PRO A O 1
ATOM 4652 N N . GLU A 1 614 ? 3.036 8.936 27.773 1.00 73.56 614 GLU A N 1
ATOM 4653 C CA . GLU A 1 614 ? 3.593 9.595 28.955 1.00 73.56 614 GLU A CA 1
ATOM 4654 C C . GLU A 1 614 ? 4.683 8.755 29.652 1.00 73.56 614 GLU A C 1
ATOM 4656 O O . GLU A 1 614 ? 4.938 7.589 29.343 1.00 73.56 614 GLU A O 1
ATOM 4661 N N . LYS A 1 615 ? 5.362 9.373 30.623 1.00 68.06 615 LYS A N 1
ATOM 4662 C CA . LYS A 1 615 ? 6.611 8.897 31.236 1.00 68.06 615 LYS A CA 1
ATOM 4663 C C . LYS A 1 615 ? 6.521 7.587 32.048 1.00 68.06 615 LYS A C 1
ATOM 4665 O O . LYS A 1 615 ? 7.562 7.148 32.529 1.00 68.06 615 LYS A O 1
ATOM 4670 N N . SER A 1 616 ? 5.349 6.967 32.247 1.00 54.59 616 SER A N 1
ATOM 4671 C CA . SER A 1 616 ? 5.168 5.911 33.271 1.00 54.59 616 SER A CA 1
ATOM 4672 C C . SER A 1 616 ? 4.941 4.469 32.794 1.00 54.59 616 SER A C 1
ATOM 4674 O O . SER A 1 616 ? 4.888 3.584 33.646 1.00 54.59 616 SER A O 1
ATOM 4676 N N . ALA A 1 617 ? 4.846 4.176 31.493 1.00 54.28 617 ALA A N 1
ATOM 4677 C CA . ALA A 1 617 ? 4.727 2.791 31.013 1.00 54.28 617 ALA A CA 1
ATOM 4678 C C . ALA A 1 617 ? 6.105 2.200 30.647 1.00 54.28 617 ALA A C 1
ATOM 4680 O O . ALA A 1 617 ? 6.852 2.804 29.873 1.00 54.28 617 ALA A O 1
ATOM 4681 N N . ALA A 1 618 ? 6.435 1.016 31.187 1.00 52.44 618 ALA A N 1
ATOM 4682 C CA . ALA A 1 618 ? 7.715 0.317 30.986 1.00 52.44 618 ALA A CA 1
ATOM 4683 C C . ALA A 1 618 ? 8.173 0.312 29.501 1.00 52.44 618 ALA A C 1
ATOM 4685 O O . ALA A 1 618 ? 7.338 0.157 28.597 1.00 52.44 618 ALA A O 1
ATOM 4686 N N . PRO A 1 619 ? 9.473 0.507 29.194 1.00 54.59 619 PRO A N 1
ATOM 4687 C CA . PRO A 1 619 ? 9.883 0.874 27.844 1.00 54.59 619 PRO A CA 1
ATOM 4688 C C . PRO A 1 619 ? 10.020 -0.356 26.938 1.00 54.59 619 PRO A C 1
ATOM 4690 O O . PRO A 1 619 ? 11.099 -0.915 26.781 1.00 54.59 619 PRO A O 1
ATOM 4693 N N . ALA A 1 620 ? 8.926 -0.753 26.289 1.00 67.81 620 ALA A N 1
ATOM 4694 C CA . ALA A 1 620 ? 9.002 -1.471 25.017 1.00 67.81 620 ALA A CA 1
ATOM 4695 C C . ALA A 1 620 ? 9.140 -0.454 23.873 1.00 67.81 620 ALA A C 1
ATOM 4697 O O . ALA A 1 620 ? 8.383 0.514 23.821 1.00 67.81 620 ALA A O 1
ATOM 4698 N N . LEU A 1 621 ? 10.106 -0.633 22.970 1.00 80.06 621 LEU A N 1
ATOM 4699 C CA . LEU A 1 621 ? 10.214 0.186 21.756 1.00 80.06 621 LEU A CA 1
ATOM 4700 C C . LEU A 1 621 ? 8.987 -0.032 20.847 1.00 80.06 621 LEU A C 1
ATOM 4702 O O . LEU A 1 621 ? 8.387 -1.104 20.917 1.00 80.06 621 LEU A O 1
ATOM 4706 N N . PRO A 1 622 ? 8.631 0.931 19.967 1.00 79.19 622 PRO A N 1
ATOM 4707 C CA . PRO A 1 622 ? 7.522 0.763 19.017 1.00 79.19 622 PRO A CA 1
ATOM 4708 C C . PRO A 1 622 ? 7.629 -0.511 18.168 1.00 79.19 622 PRO A C 1
ATOM 4710 O O . PRO A 1 622 ? 6.623 -1.125 17.840 1.00 79.19 622 PRO A O 1
ATOM 4713 N N . ALA A 1 623 ? 8.856 -0.926 17.857 1.00 77.88 623 ALA A N 1
ATOM 4714 C CA . ALA A 1 623 ? 9.165 -2.217 17.270 1.00 77.88 623 ALA A CA 1
ATOM 4715 C C . ALA A 1 623 ? 10.440 -2.782 17.904 1.00 77.88 623 ALA A C 1
ATOM 4717 O O . ALA A 1 623 ? 11.374 -2.034 18.201 1.00 77.88 623 ALA A O 1
ATOM 4718 N N . GLN A 1 624 ? 10.491 -4.101 18.101 1.00 77.00 624 GLN A N 1
ATOM 4719 C CA . GLN A 1 624 ? 11.609 -4.764 18.784 1.00 77.00 624 GLN A CA 1
ATOM 4720 C C . GLN A 1 624 ? 12.937 -4.616 18.030 1.00 77.00 624 GLN A C 1
ATOM 4722 O O . GLN A 1 624 ? 13.970 -4.391 18.658 1.00 77.00 624 GLN A O 1
ATOM 4727 N N . TRP A 1 625 ? 12.910 -4.649 16.693 1.00 77.88 625 TRP A N 1
ATOM 4728 C CA . TRP A 1 625 ? 14.105 -4.494 15.856 1.00 77.88 625 TRP A CA 1
ATOM 4729 C C . TRP A 1 625 ? 14.785 -3.125 16.021 1.00 77.88 625 TRP A C 1
ATOM 4731 O O . TRP A 1 625 ? 15.981 -3.009 15.782 1.00 77.88 625 TRP A O 1
ATOM 4741 N N . LEU A 1 626 ? 14.090 -2.086 16.506 1.00 81.88 626 LEU A N 1
ATOM 4742 C CA . LEU A 1 626 ? 14.741 -0.807 16.827 1.00 81.88 626 LEU A CA 1
ATOM 4743 C C . LEU A 1 626 ? 15.805 -0.968 17.920 1.00 81.88 626 LEU A C 1
ATOM 4745 O O . LEU A 1 626 ? 16.748 -0.179 17.974 1.00 81.88 626 LEU A O 1
ATOM 4749 N N . GLY A 1 627 ? 15.669 -1.984 18.777 1.00 82.31 627 GLY A N 1
ATOM 4750 C CA . GLY A 1 627 ? 16.625 -2.290 19.836 1.00 82.31 627 GLY A CA 1
ATOM 4751 C C . GLY A 1 627 ? 17.982 -2.768 19.320 1.00 82.31 627 GLY A C 1
ATOM 4752 O O . GLY A 1 627 ? 18.957 -2.671 20.055 1.00 82.31 627 GLY A O 1
ATOM 4753 N N . SER A 1 628 ? 18.075 -3.226 18.065 1.00 79.94 628 SER A N 1
ATOM 4754 C CA . SER A 1 628 ? 19.351 -3.604 17.444 1.00 79.94 628 SER A CA 1
ATOM 4755 C C . SER A 1 628 ? 20.108 -2.417 16.833 1.00 79.94 628 SER A C 1
ATOM 4757 O O . SER A 1 628 ? 21.141 -2.612 16.195 1.00 79.94 628 SER A O 1
ATOM 4759 N N . ILE A 1 629 ? 19.581 -1.194 16.963 1.00 81.88 629 ILE A N 1
ATOM 4760 C CA . ILE A 1 629 ? 20.179 0.035 16.437 1.00 81.88 629 ILE A CA 1
ATOM 4761 C C . ILE A 1 629 ? 20.683 0.872 17.616 1.00 81.88 629 ILE A C 1
ATOM 4763 O O . ILE A 1 629 ? 19.890 1.374 18.408 1.00 81.88 629 ILE A O 1
ATOM 4767 N N . ASP A 1 630 ? 21.999 1.075 17.692 1.00 81.62 630 ASP A N 1
ATOM 4768 C CA . ASP A 1 630 ? 22.657 1.718 18.843 1.00 81.62 630 ASP A CA 1
ATOM 4769 C C . ASP A 1 630 ? 22.484 3.251 18.913 1.00 81.62 630 ASP A C 1
ATOM 4771 O O . ASP A 1 630 ? 22.840 3.878 19.911 1.00 81.62 630 ASP A O 1
ATOM 4775 N N . ASP A 1 631 ? 21.982 3.882 17.847 1.00 89.56 631 ASP A N 1
ATOM 4776 C CA . ASP A 1 631 ? 21.902 5.340 17.708 1.00 89.56 631 ASP A CA 1
ATOM 4777 C C . ASP A 1 631 ? 20.457 5.834 17.561 1.00 89.56 631 ASP A C 1
ATOM 4779 O O . ASP A 1 631 ? 19.735 5.428 16.647 1.00 89.56 631 ASP A O 1
ATOM 4783 N N . PHE A 1 632 ? 20.065 6.789 18.410 1.00 91.19 632 PHE A N 1
ATOM 4784 C CA . PHE A 1 632 ? 18.724 7.377 18.404 1.00 91.19 632 PHE A CA 1
ATOM 4785 C C . PHE A 1 632 ? 18.370 8.016 17.057 1.00 91.19 632 PHE A C 1
ATOM 4787 O O . PHE A 1 632 ? 17.245 7.874 16.581 1.00 91.19 632 PHE A O 1
ATOM 4794 N N . GLU A 1 633 ? 19.301 8.731 16.414 1.00 91.00 633 GLU A N 1
ATOM 4795 C CA . GLU A 1 633 ? 18.994 9.361 15.127 1.00 91.00 633 GLU A CA 1
ATOM 4796 C C . GLU A 1 633 ? 18.766 8.324 14.028 1.00 91.00 633 GLU A C 1
ATOM 4798 O O . GLU A 1 633 ? 17.906 8.519 13.165 1.00 91.00 633 GLU A O 1
AT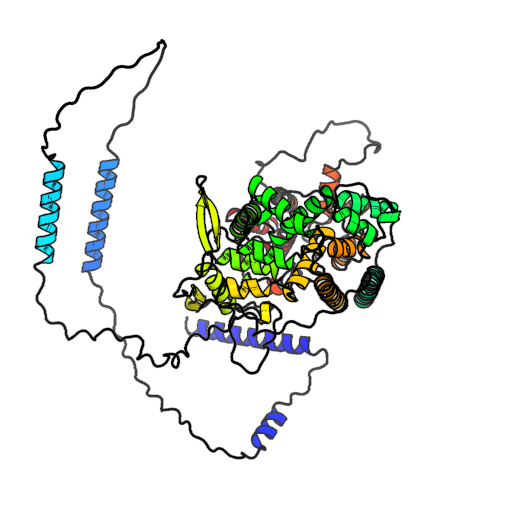OM 4803 N N . GLN A 1 634 ? 19.497 7.211 14.057 1.00 86.06 634 GLN A N 1
ATOM 4804 C CA . GLN A 1 634 ? 19.226 6.074 13.190 1.00 86.06 634 GLN A CA 1
ATOM 4805 C C . GLN A 1 634 ? 17.883 5.421 13.521 1.00 86.06 634 GLN A C 1
ATOM 4807 O O . GLN A 1 634 ? 17.111 5.190 12.594 1.00 86.06 634 GLN A O 1
ATOM 4812 N N . GLN A 1 635 ? 17.543 5.201 14.792 1.00 90.12 635 GLN A N 1
ATOM 4813 C CA . GLN A 1 635 ? 16.227 4.680 15.192 1.00 90.12 635 GLN A CA 1
ATOM 4814 C C . GLN A 1 635 ? 15.089 5.584 14.688 1.00 90.12 635 GLN A C 1
ATOM 4816 O O . GLN A 1 635 ? 14.168 5.123 14.013 1.00 90.12 635 GLN A O 1
ATOM 4821 N N . ALA A 1 636 ? 15.192 6.897 14.913 1.00 91.06 636 ALA A N 1
ATOM 4822 C CA . ALA A 1 636 ? 14.229 7.883 14.431 1.00 91.06 636 ALA A CA 1
ATOM 4823 C C . ALA A 1 636 ? 14.125 7.890 12.898 1.00 91.06 636 ALA A C 1
ATOM 4825 O O . ALA A 1 636 ? 13.032 8.000 12.343 1.00 91.06 636 ALA A O 1
ATOM 4826 N N . ARG A 1 637 ? 15.253 7.745 12.194 1.00 87.44 637 ARG A N 1
ATOM 4827 C CA . ARG A 1 637 ? 15.280 7.651 10.730 1.00 87.44 637 ARG A CA 1
ATOM 4828 C C . ARG A 1 637 ? 14.516 6.428 10.230 1.00 87.44 637 ARG A C 1
ATOM 4830 O O . ARG A 1 637 ? 13.761 6.569 9.274 1.00 87.44 637 ARG A O 1
ATOM 4837 N N . HIS A 1 638 ? 14.657 5.277 10.884 1.00 82.88 638 HIS A N 1
ATOM 4838 C CA . HIS A 1 638 ? 13.906 4.086 10.498 1.00 82.88 638 HIS A CA 1
ATOM 4839 C C . HIS A 1 638 ? 12.412 4.205 10.832 1.00 82.88 638 HIS A C 1
ATOM 4841 O O . HIS A 1 638 ? 11.594 3.775 10.029 1.00 82.88 638 HIS A O 1
ATOM 4847 N N . LEU A 1 639 ? 12.024 4.881 11.921 1.00 85.94 639 LEU A N 1
ATOM 4848 C CA . LEU A 1 639 ? 10.608 5.210 12.163 1.00 85.94 639 LEU A CA 1
ATOM 4849 C C . LEU A 1 639 ? 10.025 6.110 11.064 1.00 85.94 639 LEU A C 1
ATOM 4851 O O . LEU A 1 639 ? 8.903 5.899 10.607 1.00 85.94 639 LEU A O 1
ATOM 4855 N N . TYR A 1 640 ? 10.790 7.096 10.592 1.00 84.31 640 TYR A N 1
ATOM 4856 C CA . TYR A 1 640 ? 10.387 7.893 9.436 1.00 84.31 640 TYR A CA 1
ATOM 4857 C C . TYR A 1 640 ? 10.278 7.049 8.158 1.00 84.31 640 TYR A C 1
ATOM 4859 O O . TYR A 1 640 ? 9.349 7.271 7.380 1.00 84.31 640 TYR A O 1
ATOM 4867 N N . TYR A 1 641 ? 11.183 6.090 7.939 1.00 75.88 641 TYR A N 1
ATOM 4868 C CA . TYR A 1 641 ? 11.104 5.153 6.813 1.00 75.88 641 TYR A CA 1
ATOM 4869 C C . TYR A 1 641 ? 9.850 4.283 6.885 1.00 75.88 641 TYR A C 1
ATOM 4871 O O . TYR A 1 641 ? 9.100 4.256 5.914 1.00 75.88 641 TYR A O 1
ATOM 4879 N N . ALA A 1 642 ? 9.549 3.711 8.053 1.00 73.69 642 ALA A N 1
ATOM 4880 C CA . ALA A 1 642 ? 8.306 2.981 8.313 1.00 73.69 642 ALA A CA 1
ATOM 4881 C C . ALA A 1 642 ? 7.049 3.857 8.120 1.00 73.69 642 ALA A C 1
ATOM 4883 O O . ALA A 1 642 ? 5.941 3.360 7.933 1.00 73.69 642 ALA A O 1
ATOM 4884 N N . ALA A 1 643 ? 7.206 5.185 8.138 1.00 74.19 643 ALA A N 1
ATOM 4885 C CA . ALA A 1 643 ? 6.168 6.158 7.804 1.00 74.19 643 ALA A CA 1
ATOM 4886 C C . ALA A 1 643 ? 6.182 6.671 6.360 1.00 74.19 643 ALA A C 1
ATOM 4888 O O . ALA A 1 643 ? 5.476 7.629 6.033 1.00 74.19 643 ALA A O 1
ATOM 4889 N N . GLY A 1 644 ? 6.957 6.034 5.483 1.00 68.50 644 GLY A N 1
ATOM 4890 C CA . GLY A 1 644 ? 7.067 6.362 4.064 1.00 68.50 644 GLY A CA 1
ATOM 4891 C C . GLY A 1 644 ? 7.941 7.585 3.767 1.00 68.50 644 GLY A C 1
ATOM 4892 O O . GLY A 1 644 ? 7.991 8.060 2.631 1.00 68.50 644 GLY A O 1
ATOM 4893 N N . TYR A 1 645 ? 8.644 8.146 4.755 1.00 71.06 645 TYR A N 1
ATOM 4894 C CA . TYR A 1 645 ? 9.555 9.275 4.553 1.00 71.06 645 TYR A CA 1
ATOM 4895 C C . TYR A 1 645 ? 10.968 8.786 4.214 1.00 71.06 645 TYR A C 1
ATOM 4897 O O . TYR A 1 645 ? 11.885 8.883 5.021 1.00 71.06 645 TYR A O 1
ATOM 4905 N N . TRP A 1 646 ? 11.164 8.332 2.977 1.00 56.72 646 TRP A N 1
ATOM 4906 C CA . TRP A 1 646 ? 12.389 7.687 2.459 1.00 56.72 646 TRP A CA 1
ATOM 4907 C C . TRP A 1 646 ? 13.688 8.504 2.565 1.00 56.72 646 TRP A C 1
ATOM 4909 O O . TRP A 1 646 ? 14.793 7.972 2.473 1.00 56.72 646 TRP A O 1
ATOM 4919 N N . LYS A 1 647 ? 13.574 9.824 2.727 1.00 67.44 647 LYS A N 1
ATOM 4920 C CA . LYS A 1 647 ? 14.687 10.720 3.049 1.00 67.44 647 LYS A CA 1
ATOM 4921 C C . LYS A 1 647 ? 14.173 11.785 4.012 1.00 67.44 647 LYS A C 1
ATOM 4923 O O . LYS A 1 647 ? 13.712 12.833 3.550 1.00 67.44 647 LYS A O 1
ATOM 4928 N N . PRO A 1 648 ? 14.229 11.532 5.330 1.00 76.56 648 PRO A N 1
ATOM 4929 C CA . PRO A 1 648 ? 13.799 12.502 6.316 1.00 76.56 648 PRO A CA 1
ATOM 4930 C C . PRO A 1 648 ? 14.561 13.801 6.089 1.00 76.56 648 PRO A C 1
ATOM 4932 O O . PRO A 1 648 ? 15.790 13.829 5.998 1.00 76.56 648 PRO A O 1
ATOM 4935 N N . SER A 1 649 ? 13.821 14.889 5.929 1.00 78.19 649 SER A N 1
ATOM 4936 C CA . SER A 1 649 ? 14.393 16.218 5.778 1.00 78.19 649 SER A CA 1
ATOM 4937 C C . SER A 1 649 ? 15.193 16.600 7.025 1.00 78.19 649 SER A C 1
ATOM 4939 O O . SER A 1 649 ? 14.928 16.125 8.131 1.00 78.19 649 SER A O 1
ATOM 4941 N N . GLY A 1 650 ? 16.130 17.542 6.883 1.00 80.12 650 GLY A N 1
ATOM 4942 C CA . GLY A 1 650 ? 16.843 18.092 8.042 1.00 80.12 650 GLY A CA 1
ATOM 4943 C C . GLY A 1 650 ? 15.891 18.651 9.109 1.00 80.12 650 GLY A C 1
ATOM 4944 O O . GLY A 1 650 ? 16.174 18.535 10.297 1.00 80.12 650 GLY A O 1
ATOM 4945 N N . LYS A 1 651 ? 14.723 19.166 8.692 1.00 80.81 651 LYS A N 1
ATOM 4946 C CA . LYS A 1 651 ? 13.644 19.607 9.587 1.00 80.81 651 LYS A CA 1
ATOM 4947 C C . LYS A 1 651 ? 13.021 18.444 10.365 1.00 80.81 651 LYS A C 1
ATOM 4949 O O . LYS A 1 651 ? 12.845 18.571 11.566 1.00 80.81 651 LYS A O 1
ATOM 4954 N N . GLN A 1 652 ? 12.734 17.316 9.713 1.00 85.69 652 GLN A N 1
ATOM 4955 C CA . GLN A 1 652 ? 12.215 16.103 10.367 1.00 85.69 652 GLN A CA 1
ATOM 4956 C C . GLN A 1 652 ? 13.214 15.519 11.375 1.00 85.69 652 GLN A C 1
ATOM 4958 O O . GLN A 1 652 ? 12.845 15.177 12.497 1.00 85.69 652 GLN A O 1
ATOM 4963 N N . MET A 1 653 ? 14.499 15.469 11.023 1.00 92.50 653 MET A N 1
ATOM 4964 C CA . MET A 1 653 ? 15.527 15.009 11.964 1.00 92.50 653 MET A CA 1
ATOM 4965 C C . MET A 1 653 ? 15.736 15.990 13.125 1.00 92.50 653 MET A C 1
ATOM 4967 O O . MET A 1 653 ? 15.948 15.564 14.256 1.00 92.50 653 MET A O 1
ATOM 4971 N N . ALA A 1 654 ? 15.638 17.301 12.881 1.00 87.00 654 ALA A N 1
ATOM 4972 C CA . ALA A 1 654 ? 15.673 18.301 13.949 1.00 87.00 654 ALA A CA 1
ATOM 4973 C C . ALA A 1 654 ? 14.478 18.161 14.903 1.00 87.00 654 ALA A C 1
ATOM 4975 O O . ALA A 1 654 ? 14.669 18.185 16.112 1.00 87.00 654 ALA A O 1
ATOM 4976 N N . ALA A 1 655 ? 13.287 17.924 14.357 1.00 85.25 655 ALA A N 1
ATOM 4977 C CA . ALA A 1 655 ? 12.075 17.616 15.106 1.00 85.25 655 ALA A CA 1
ATOM 4978 C C . ALA A 1 655 ? 12.240 16.397 16.033 1.00 85.25 655 ALA A C 1
ATOM 4980 O O . ALA A 1 655 ? 11.883 16.459 17.205 1.00 85.25 655 ALA A O 1
ATOM 4981 N N . ALA A 1 656 ? 12.831 15.304 15.537 1.00 90.00 656 ALA A N 1
ATOM 4982 C CA . ALA A 1 656 ? 13.099 14.121 16.358 1.00 90.00 656 ALA A CA 1
ATOM 4983 C C . ALA A 1 656 ? 14.090 14.415 17.500 1.00 90.00 656 ALA A C 1
ATOM 4985 O O . ALA A 1 656 ? 13.891 13.952 18.621 1.00 90.00 656 ALA A O 1
ATOM 4986 N N . ARG A 1 657 ? 15.131 15.221 17.240 1.00 92.06 657 ARG A N 1
ATOM 4987 C CA . ARG A 1 657 ? 16.078 15.673 18.276 1.00 92.06 657 ARG A CA 1
ATOM 4988 C C . ARG A 1 657 ? 15.418 16.553 19.336 1.00 92.06 657 ARG A C 1
ATOM 4990 O O . ARG A 1 657 ? 15.719 16.403 20.514 1.00 92.06 657 ARG A O 1
ATOM 4997 N N . GLU A 1 658 ? 14.542 17.467 18.929 1.00 87.12 658 GLU A N 1
ATOM 4998 C CA . GLU A 1 658 ? 13.792 18.318 19.858 1.00 87.12 658 GLU A CA 1
ATOM 4999 C C . GLU A 1 658 ? 12.895 17.472 20.765 1.00 87.12 658 GLU A C 1
ATOM 5001 O O . GLU A 1 658 ? 12.901 17.642 21.984 1.00 87.12 658 GLU A O 1
ATOM 5006 N N . LEU A 1 659 ? 12.196 16.495 20.182 1.00 86.19 659 LEU A N 1
ATOM 5007 C CA . LEU A 1 659 ? 11.356 15.578 20.939 1.00 86.19 659 LEU A CA 1
ATOM 5008 C C . LEU A 1 659 ? 12.178 14.761 21.939 1.00 86.19 659 LEU A C 1
ATOM 5010 O O . LEU A 1 659 ? 11.808 14.698 23.108 1.00 86.19 659 LEU A O 1
ATOM 5014 N N . HIS A 1 660 ? 13.333 14.239 21.515 1.00 90.38 660 HIS A N 1
ATOM 5015 C CA . HIS A 1 660 ? 14.287 13.552 22.387 1.00 90.38 660 HIS A CA 1
ATOM 5016 C C . HIS A 1 660 ? 14.730 14.415 23.571 1.00 90.38 660 HIS A C 1
ATOM 5018 O O . HIS A 1 660 ? 14.706 13.954 24.711 1.00 90.38 660 HIS A O 1
ATOM 5024 N N . ALA A 1 661 ? 15.066 15.682 23.316 1.00 87.94 661 ALA A N 1
ATOM 5025 C CA . ALA A 1 661 ? 15.449 16.620 24.364 1.00 87.94 661 ALA A CA 1
ATOM 5026 C C . ALA A 1 661 ? 14.293 16.916 25.337 1.00 87.94 661 ALA A C 1
ATOM 5028 O O . ALA A 1 661 ? 14.525 17.013 26.540 1.00 87.94 661 ALA A O 1
ATOM 5029 N N . SER A 1 662 ? 13.059 17.041 24.835 1.00 84.94 662 SER A N 1
ATOM 5030 C CA . SER A 1 662 ? 11.881 17.337 25.665 1.00 84.94 662 SER A CA 1
ATOM 5031 C C . SER A 1 662 ? 11.405 16.137 26.498 1.00 84.94 662 SER A C 1
ATOM 5033 O O . SER A 1 662 ? 11.022 16.307 27.654 1.00 84.94 662 SER A O 1
ATOM 5035 N N . ALA A 1 663 ? 11.451 14.920 25.946 1.00 85.06 663 ALA A N 1
ATOM 5036 C CA . ALA A 1 663 ? 10.952 13.714 26.604 1.00 85.06 663 ALA A CA 1
ATOM 5037 C C . ALA A 1 663 ? 11.843 13.276 27.779 1.00 85.06 663 ALA A C 1
ATOM 5039 O O . ALA A 1 663 ? 11.340 12.761 28.779 1.00 85.06 663 ALA A O 1
ATOM 5040 N N . GLY A 1 664 ? 13.159 13.498 27.670 1.00 80.94 664 GLY A N 1
ATOM 5041 C CA . GLY A 1 664 ? 14.155 13.125 28.682 1.00 80.94 664 GLY A CA 1
ATOM 5042 C C . GLY A 1 664 ? 14.565 11.645 28.674 1.00 80.94 664 GLY A C 1
ATOM 5043 O O . GLY A 1 664 ? 15.505 11.286 29.377 1.00 80.94 664 GLY A O 1
ATOM 5044 N N . ASP A 1 665 ? 13.905 10.810 27.866 1.00 87.12 665 ASP A N 1
ATOM 5045 C CA . ASP A 1 665 ? 14.196 9.385 27.670 1.00 87.12 665 ASP A CA 1
ATOM 5046 C C . ASP A 1 665 ? 14.103 9.034 26.163 1.00 87.12 665 ASP A C 1
ATOM 5048 O O . ASP A 1 665 ? 13.091 9.366 25.528 1.00 87.12 665 ASP A O 1
ATOM 5052 N N . PRO A 1 666 ? 15.121 8.373 25.571 1.00 88.62 666 PRO A N 1
ATOM 5053 C CA . PRO A 1 666 ? 15.120 7.996 24.157 1.00 88.62 666 PRO A CA 1
ATOM 5054 C C . PRO A 1 666 ? 13.952 7.086 23.746 1.00 88.62 666 PRO A C 1
ATOM 5056 O O . PRO A 1 666 ? 13.366 7.290 22.684 1.00 88.62 666 PRO A O 1
ATOM 5059 N N . ALA A 1 667 ? 13.581 6.096 24.562 1.00 87.06 667 ALA A N 1
ATOM 5060 C CA . ALA A 1 667 ? 12.512 5.152 24.240 1.00 87.06 667 ALA A CA 1
ATOM 5061 C C . ALA A 1 667 ? 11.140 5.840 24.254 1.00 87.06 667 ALA A C 1
ATOM 5063 O O . ALA A 1 667 ? 10.316 5.597 23.369 1.00 87.06 667 ALA A O 1
ATOM 5064 N N . ILE A 1 668 ? 10.916 6.752 25.207 1.00 87.38 668 ILE A N 1
ATOM 5065 C CA . ILE A 1 668 ? 9.705 7.586 25.243 1.00 87.38 668 ILE A CA 1
ATOM 5066 C C . ILE A 1 668 ? 9.666 8.504 24.016 1.00 87.38 668 ILE A C 1
ATOM 5068 O O . ILE A 1 668 ? 8.647 8.569 23.331 1.00 87.38 668 ILE A O 1
ATOM 5072 N N . ALA A 1 669 ? 10.782 9.154 23.678 1.00 89.56 669 ALA A N 1
ATOM 5073 C CA . ALA A 1 669 ? 10.862 10.018 22.504 1.00 89.56 669 ALA A CA 1
ATOM 5074 C C . ALA A 1 669 ? 10.560 9.268 21.196 1.00 89.56 669 ALA A C 1
ATOM 5076 O O . ALA A 1 669 ? 9.871 9.802 20.328 1.00 89.56 669 ALA A O 1
ATOM 5077 N N . LEU A 1 670 ? 11.023 8.021 21.054 1.00 91.06 670 LEU A N 1
ATOM 5078 C CA . LEU A 1 670 ? 10.707 7.177 19.897 1.00 91.06 670 LEU A CA 1
ATOM 5079 C C . LEU A 1 670 ? 9.220 6.807 19.839 1.00 91.06 670 LEU A C 1
ATOM 5081 O O . LEU A 1 670 ? 8.634 6.863 18.759 1.00 91.06 670 LEU A O 1
ATOM 5085 N N . LYS A 1 671 ? 8.581 6.493 20.975 1.00 87.38 671 LYS A N 1
ATOM 5086 C CA . LYS A 1 671 ? 7.124 6.269 21.034 1.00 87.38 671 LYS A CA 1
ATOM 5087 C C . LYS A 1 671 ? 6.339 7.518 20.653 1.00 87.38 671 LYS A C 1
ATOM 5089 O O . LYS A 1 671 ? 5.401 7.430 19.872 1.00 87.38 671 LYS A O 1
ATOM 5094 N N . GLN A 1 672 ? 6.731 8.682 21.164 1.00 89.00 672 GLN A N 1
ATOM 5095 C CA . GLN A 1 672 ? 6.078 9.952 20.846 1.00 89.00 672 GLN A CA 1
ATOM 5096 C C . GLN A 1 672 ? 6.278 10.342 19.377 1.00 89.00 672 GLN A C 1
ATOM 5098 O O . GLN A 1 672 ? 5.355 10.845 18.736 1.00 89.00 672 GLN A O 1
ATOM 5103 N N . LEU A 1 673 ? 7.463 10.071 18.819 1.00 89.88 673 LEU A N 1
ATOM 5104 C CA . LEU A 1 673 ? 7.728 10.260 17.397 1.00 89.88 673 LEU A CA 1
ATOM 5105 C C . LEU A 1 673 ? 6.829 9.345 16.563 1.00 89.88 673 LEU A C 1
ATOM 5107 O O . LEU A 1 673 ? 6.215 9.810 15.606 1.00 89.88 673 LEU A O 1
ATOM 5111 N N . TRP A 1 674 ? 6.726 8.069 16.937 1.00 88.19 674 TRP A N 1
ATOM 5112 C CA . TRP A 1 674 ? 5.846 7.115 16.269 1.00 88.19 674 TRP A CA 1
ATOM 5113 C C . TRP A 1 674 ? 4.375 7.525 16.351 1.00 88.19 674 TRP A C 1
ATOM 5115 O O . TRP A 1 674 ? 3.697 7.576 15.328 1.00 88.19 674 TRP A O 1
ATOM 5125 N N . TRP A 1 675 ? 3.913 7.918 17.537 1.00 86.00 675 TRP A N 1
ATOM 5126 C CA . TRP A 1 675 ? 2.573 8.452 17.766 1.00 86.00 675 TRP A CA 1
ATOM 5127 C C . TRP A 1 675 ? 2.278 9.645 16.846 1.00 86.00 675 TRP A C 1
ATOM 5129 O O . TRP A 1 675 ? 1.256 9.667 16.161 1.00 86.00 675 TRP A O 1
ATOM 5139 N N . ALA A 1 676 ? 3.200 10.609 16.747 1.00 83.50 676 ALA A N 1
ATOM 5140 C CA . ALA A 1 676 ? 3.030 11.762 15.867 1.00 83.50 676 ALA A CA 1
ATOM 5141 C C . ALA A 1 676 ? 3.011 11.347 14.390 1.00 83.50 676 ALA A C 1
ATOM 5143 O O . ALA A 1 676 ? 2.223 11.877 13.609 1.00 83.50 676 ALA A O 1
ATOM 5144 N N . LEU A 1 677 ? 3.865 10.397 13.995 1.00 80.88 677 LEU A N 1
ATOM 5145 C CA . LEU A 1 677 ? 3.901 9.877 12.633 1.00 80.88 677 LEU A CA 1
ATOM 5146 C C . LEU A 1 677 ? 2.577 9.214 12.268 1.00 80.88 677 LEU A C 1
ATOM 5148 O O . LEU A 1 677 ? 1.989 9.619 11.270 1.00 80.88 677 LEU A O 1
ATOM 5152 N N . ARG A 1 678 ? 2.092 8.271 13.078 1.00 77.81 678 ARG A N 1
ATOM 5153 C CA . ARG A 1 678 ? 0.844 7.530 12.857 1.00 77.81 678 ARG A CA 1
ATOM 5154 C C . ARG A 1 678 ? -0.365 8.454 12.757 1.00 77.81 678 ARG A C 1
ATOM 5156 O O . ARG A 1 678 ? -1.090 8.400 11.769 1.00 77.81 678 ARG A O 1
ATOM 5163 N N . ASN A 1 679 ? -0.522 9.365 13.714 1.00 74.31 679 ASN A N 1
ATOM 5164 C CA . ASN A 1 679 ? -1.677 10.264 13.769 1.00 74.31 679 ASN A CA 1
ATOM 5165 C C . ASN A 1 679 ? -1.637 11.386 12.713 1.00 74.31 679 ASN A C 1
ATOM 5167 O O . ASN A 1 679 ? -2.598 12.139 12.572 1.00 74.31 679 ASN A O 1
ATOM 5171 N N . SER A 1 680 ? -0.538 11.498 11.955 1.00 71.44 680 SER A N 1
ATOM 5172 C CA . SER A 1 680 ? -0.374 12.485 10.879 1.00 71.44 680 SER A CA 1
ATOM 5173 C C . SER A 1 680 ? -0.590 11.956 9.457 1.00 71.44 680 SER A C 1
ATOM 5175 O O . SER A 1 680 ? -0.459 12.734 8.501 1.00 71.44 680 SER A O 1
ATOM 5177 N N . ARG A 1 681 ? -0.813 10.643 9.297 1.00 61.66 681 ARG A N 1
ATOM 5178 C CA . ARG A 1 681 ? -0.874 9.969 7.987 1.00 61.66 681 ARG A CA 1
ATOM 5179 C C . ARG A 1 681 ? -2.193 10.185 7.273 1.00 61.66 681 ARG A C 1
ATOM 5181 O O . ARG A 1 681 ? -3.266 10.068 7.890 1.00 61.66 681 ARG A O 1
#